Protein AF-A0A438GUT2-F1 (afdb_monomer_lite)

Radius of gyration: 34.48 Å; chains: 1; bounding box: 89×56×105 Å

Organism: Vitis vinifera (NCBI:txid29760)

InterPro domains:
  IPR001041 2Fe-2S ferredoxin-type iron-sulfur binding domain [PF00111] (550-622)
  IPR001041 2Fe-2S ferredoxin-type iron-sulfur binding domain [PS51085] (543-633)
  IPR001041 2Fe-2S ferredoxin-type iron-sulfur binding domain [cd00207] (545-628)
  IPR004240 Nonaspanin (TM9SF) [PF02990] (21-460)
  IPR004240 Nonaspanin (TM9SF) [PTHR10766] (224-502)
  IPR006058 2Fe-2S ferredoxin, iron-sulphur binding site [PS00197] (579-587)
  IPR010241 Ferredoxin [2Fe-2S], plant and bacteria [TIGR02008] (542-636)
  IPR012675 Beta-grasp domain superfamily [G3DSA:3.10.20.30] (541-637)
  IPR036010 2Fe-2S ferredoxin-like superfamily [SSF54292] (538-635)

Secondary structure (DSSP, 8-state):
--------TT-------EEE-TTS-EEEEEEEEEEEEEETTTTEEEEEEEEEEEEEE--TT-----EEEEEEEEE---GGGTTGGG--TTTS-HHHHHHHHHHHHHHHHHHHHHHHHHHHHHHHHHHHHHTTTTS-HHHHHHHHHHHHHHHHHHHHHTSPPTTHHHHHHHHHHHHHHHHHHHHHHHHHHHHHHHHHHHHHHHHTT---SS-----TTHHHHHHHHHHHHHHH--TT-HHHHHHHHHHHHHHHHHHHHHHHHHHTT-S-HHHHHHHHHHHHHHHHHHHHHHHHHHHHHTT-TTSPPHHHHHHHHHHIIIIIHHHHHHHHHHHHHHS-S---SSPPPSSPPPPPP--GGGSHHHHHHHTTHHHHHHHHHHHHHHHHHHHS---SSHHHHHHHHHHHHHHHHHHHHHHHHHHHHHTT--THHHHHHHHHHHHHHHHHHHHHHHHHHH----SHHHHHHHHHHHHHHHHHHHHHHHHHHHHHHHHHHHHHHHHHHHHHHHHH-GGGGS----PPS---S-----------S----EEEEEEEETTEEEEEEEETTS-HHHHHHHTT-----SSSSS-SGGGEEEEEES-EE-TT--SS-HHHHHTTEEEGGGPEESS-EEEE---HHHHH-

Foldseek 3Di:
DPPPPDPDPDDDDDDWDFDQDPVRFTWTFQEKEWEWEAEPVDRDTLDIDIDTDDTDTDDPPDDGHRYYHYHYHYDPDDNLCSCVVLVPVVVPDVVLLVVLLVLLVVLLVVLVVVLVCVVVVLVVVVVVVVVPVPDDPPVVVVCCVVVVVVLLLQQALLAQAVPLLQLLLLLLLLQLLLVLLVVLLVVVVVVVVVSVVVVVVVVVPPPDDDDPDDDPVVVVVVVVCVVVCVQVPPVPDPVSVSLVSSLLSLLSSLQSSLLSCLLNPHDPLVSSLVCNLCVLVVVLVVLVVVLLVLCVVVVHPPRDDPVVVVVSVCSSVPRNSVSSVNSNVNNNVPNDYNDALHHHDPDDDDQDDDDPCLDLVNLLQVLLPSLLVSCVSVLVVVCCCVQVVSDDPVSVVVSSNSVSSLSSLQSSLLVSLVSNVVSSHSNSLVSQLSSQLSNLVVSLVVLVVCCVPPDPDDDDSRVSVSSSVSVSVSVSRSSNSSSSSNVSNVVVSRVSSNVVSVSVVCVLDVPPPPDDDDDDDDDDDDPPPPDPPPPDDDPQDFAWEWEQEPVGIDIDTDTQPDFQQVVCVVVPNDAFDDPLQLQALRWKKFWPDADWDQVRHDHDDPVVVVVGIDRRSRIGGPHHTYIYTPCSVVVVD

pLDDT: mean 73.38, std 21.1, range [20.75, 97.19]

Structure (mmCIF, N/CA/C/O backbone):
data_AF-A0A438GUT2-F1
#
_entry.id   AF-A0A438GUT2-F1
#
loop_
_atom_site.group_PDB
_atom_site.id
_atom_site.type_symbol
_atom_site.label_atom_id
_atom_site.label_alt_id
_atom_site.label_comp_id
_atom_site.label_asym_id
_atom_site.label_entity_id
_atom_site.label_seq_id
_atom_site.pdbx_PDB_ins_code
_atom_site.Cartn_x
_atom_site.Cartn_y
_atom_site.Cartn_z
_atom_site.occupancy
_atom_site.B_iso_or_equiv
_atom_site.auth_seq_id
_atom_site.auth_comp_id
_atom_site.auth_asym_id
_atom_site.auth_atom_id
_atom_site.pdbx_PDB_model_num
ATOM 1 N N . MET A 1 1 ? -12.653 -1.107 24.903 1.00 23.50 1 MET A N 1
ATOM 2 C CA . MET A 1 1 ? -13.653 -1.266 25.978 1.00 23.50 1 MET A CA 1
ATOM 3 C C . MET A 1 1 ? -14.875 -0.438 25.588 1.00 23.50 1 MET A C 1
ATOM 5 O O . MET A 1 1 ? -15.000 0.701 26.002 1.00 23.50 1 MET A O 1
ATOM 9 N N . GLN A 1 2 ? -15.724 -0.972 24.703 1.00 20.75 2 GLN A N 1
ATOM 10 C CA . GLN A 1 2 ? -17.052 -0.407 24.466 1.00 20.75 2 GLN A CA 1
ATOM 11 C C . GLN A 1 2 ? -17.904 -0.763 25.684 1.00 20.75 2 GLN A C 1
ATOM 13 O O . GLN A 1 2 ? -18.276 -1.919 25.856 1.00 20.75 2 GLN A O 1
ATOM 18 N N . VAL A 1 3 ? -18.213 0.209 26.538 1.00 22.12 3 VAL A N 1
ATOM 19 C CA . VAL A 1 3 ? -19.391 0.091 27.403 1.00 22.12 3 VAL A CA 1
ATOM 20 C C . VAL A 1 3 ? -20.565 0.505 26.529 1.00 22.12 3 VAL A C 1
ATOM 22 O O . VAL A 1 3 ? -20.992 1.655 26.503 1.00 22.12 3 VAL A O 1
ATOM 25 N N . GLN A 1 4 ? -21.004 -0.435 25.697 1.00 25.55 4 GLN A N 1
ATOM 26 C CA . GLN A 1 4 ? -22.205 -0.292 24.898 1.00 25.55 4 GLN A CA 1
ATOM 27 C C . GLN A 1 4 ? -23.372 -0.340 25.887 1.00 25.55 4 GLN A C 1
ATOM 29 O O . GLN A 1 4 ? -23.703 -1.393 26.429 1.00 25.55 4 GLN A O 1
ATOM 34 N N . MET A 1 5 ? -23.953 0.824 26.182 1.00 26.56 5 MET A N 1
ATOM 35 C CA . MET A 1 5 ? -25.145 0.942 27.017 1.00 26.56 5 MET A CA 1
ATOM 36 C C . MET A 1 5 ? -26.346 0.467 26.193 1.00 26.56 5 MET A C 1
ATOM 38 O O . MET A 1 5 ? -27.113 1.236 25.620 1.00 26.56 5 MET A O 1
ATOM 42 N N . ILE A 1 6 ? -26.432 -0.851 26.043 1.00 24.75 6 ILE A N 1
ATOM 43 C CA . ILE A 1 6 ? -27.547 -1.541 25.426 1.00 24.75 6 ILE A CA 1
ATOM 44 C C . ILE A 1 6 ? -28.656 -1.565 26.475 1.00 24.75 6 ILE A C 1
ATOM 46 O O . ILE A 1 6 ? -28.623 -2.336 27.428 1.00 24.75 6 ILE A O 1
ATOM 50 N N . CYS A 1 7 ? -29.649 -0.700 26.285 1.00 23.77 7 CYS A N 1
ATOM 51 C CA . CYS A 1 7 ? -30.965 -0.869 26.881 1.00 23.77 7 CYS A CA 1
ATOM 52 C C . CYS A 1 7 ? -31.627 -2.081 26.193 1.00 23.77 7 CYS A C 1
ATOM 54 O O . CYS A 1 7 ? -32.369 -1.933 25.226 1.00 23.77 7 CYS A O 1
ATOM 56 N N . LEU A 1 8 ? -31.261 -3.294 26.610 1.00 22.64 8 LEU A N 1
ATOM 57 C CA . LEU A 1 8 ? -32.075 -4.493 26.433 1.00 22.64 8 LEU A CA 1
ATOM 58 C C . LEU A 1 8 ? -32.465 -4.953 27.834 1.00 22.64 8 LEU A C 1
ATOM 60 O O . LEU A 1 8 ? -31.612 -5.045 28.713 1.00 22.64 8 LEU A O 1
ATOM 64 N N . CYS A 1 9 ? -33.764 -5.181 28.015 1.00 25.00 9 CYS A N 1
ATOM 65 C CA . CYS A 1 9 ? -34.396 -5.899 29.119 1.00 25.00 9 CYS A CA 1
ATOM 66 C C . CYS A 1 9 ? -33.438 -6.471 30.185 1.00 25.00 9 CYS A C 1
ATOM 68 O O . CYS A 1 9 ? -32.854 -7.534 30.003 1.00 25.00 9 CYS A O 1
ATOM 70 N N . GLY A 1 10 ? -33.358 -5.799 31.337 1.00 27.25 10 GLY A N 1
ATOM 71 C CA . GLY A 1 10 ? -33.135 -6.479 32.617 1.00 27.25 10 GLY A CA 1
ATOM 72 C C . GLY A 1 10 ? -31.702 -6.752 33.080 1.00 27.25 10 GLY A C 1
ATOM 73 O O . GLY A 1 10 ? -31.559 -7.310 34.161 1.00 27.25 10 GLY A O 1
ATOM 74 N N . VAL A 1 11 ? -30.647 -6.342 32.365 1.00 28.20 11 VAL A N 1
ATOM 75 C CA . VAL A 1 11 ? -29.257 -6.508 32.854 1.00 28.20 11 VAL A CA 1
ATOM 76 C C . VAL A 1 11 ? -28.516 -5.171 32.855 1.00 28.20 11 VAL A C 1
ATOM 78 O O . VAL A 1 11 ? -27.637 -4.902 32.039 1.00 28.20 11 VAL A O 1
ATOM 81 N N . LEU A 1 12 ? -28.888 -4.299 33.794 1.00 32.56 12 LEU A N 1
ATOM 82 C CA . LEU A 1 12 ? -28.057 -3.158 34.166 1.00 32.56 12 LEU A CA 1
ATOM 83 C C . LEU A 1 12 ? -27.062 -3.607 35.250 1.00 32.56 12 LEU A C 1
ATOM 85 O O . LEU A 1 12 ? -27.474 -4.062 36.309 1.00 32.56 12 LEU A O 1
ATOM 89 N N . LEU A 1 13 ? -25.774 -3.339 35.001 1.00 38.28 13 LEU A N 1
ATOM 90 C CA . LEU A 1 13 ? -24.731 -3.041 36.000 1.00 38.28 13 LEU A CA 1
ATOM 91 C C . LEU A 1 13 ? -23.973 -4.203 36.670 1.00 38.28 13 LEU A C 1
ATOM 93 O O . LEU A 1 13 ? -24.247 -4.538 37.813 1.00 38.28 13 LEU A O 1
ATOM 97 N N . VAL A 1 14 ? -22.835 -4.603 36.085 1.00 33.00 14 VAL A N 1
ATOM 98 C CA . VAL A 1 14 ? -21.640 -4.989 36.874 1.00 33.00 14 VAL A CA 1
ATOM 99 C C . VAL A 1 14 ? -20.363 -4.480 36.192 1.00 33.00 14 VAL A C 1
ATOM 101 O O . VAL A 1 14 ? -19.521 -5.226 35.709 1.00 33.00 14 VAL A O 1
ATOM 104 N N . SER A 1 15 ? -20.204 -3.162 36.111 1.00 38.22 15 SER A N 1
ATOM 105 C CA . SER A 1 15 ? -18.877 -2.566 35.913 1.00 38.22 15 SER A CA 1
ATOM 106 C C . SER A 1 15 ? -18.588 -1.702 37.128 1.00 38.22 15 SER A C 1
ATOM 108 O O . SER A 1 15 ? -19.113 -0.591 37.257 1.00 38.22 15 SER A O 1
ATOM 110 N N . CYS A 1 16 ? -17.840 -2.275 38.065 1.00 43.72 16 CYS A N 1
ATOM 111 C CA . CYS A 1 16 ? -17.273 -1.587 39.213 1.00 43.72 16 CYS A CA 1
ATOM 112 C C . CYS A 1 16 ? -15.929 -0.989 38.792 1.00 43.72 16 CYS A C 1
ATOM 114 O O . CYS A 1 16 ? -15.044 -1.719 38.352 1.00 43.72 16 CYS A O 1
ATOM 116 N N . ILE A 1 17 ? -15.784 0.333 38.888 1.00 47.03 17 ILE A N 1
ATOM 117 C CA . ILE A 1 17 ? -14.509 0.996 38.606 1.00 47.03 17 ILE A CA 1
ATOM 118 C C . ILE A 1 17 ? -13.702 0.985 39.902 1.00 47.03 17 ILE A C 1
ATOM 120 O O . ILE A 1 17 ? -14.052 1.647 40.875 1.00 47.03 17 ILE A O 1
ATOM 124 N N . LEU A 1 18 ? -12.641 0.186 39.905 1.00 46.72 18 LEU A N 1
ATOM 125 C CA . LEU A 1 18 ? -11.643 0.130 40.964 1.00 46.72 18 LEU A CA 1
ATOM 126 C C . LEU A 1 18 ? -10.710 1.330 40.786 1.00 46.72 18 LEU A C 1
ATOM 128 O O . LEU A 1 18 ? -9.974 1.395 39.802 1.00 46.72 18 LEU A O 1
ATOM 132 N N . ILE A 1 19 ? -10.753 2.290 41.710 1.00 52.38 19 ILE A N 1
ATOM 133 C CA . ILE A 1 19 ? -9.861 3.456 41.681 1.00 52.38 19 ILE A CA 1
ATOM 134 C C . ILE A 1 19 ? -8.916 3.378 42.875 1.00 52.38 19 ILE A C 1
ATOM 136 O O . ILE A 1 19 ? -9.307 3.050 43.997 1.00 52.38 19 ILE A O 1
ATOM 140 N N . LYS A 1 20 ? -7.639 3.642 42.607 1.00 45.62 20 LYS A N 1
ATOM 141 C CA . LYS A 1 20 ? -6.591 3.736 43.615 1.00 45.62 20 LYS A CA 1
ATOM 142 C C . LYS A 1 20 ? -6.605 5.156 44.178 1.00 45.62 20 LYS A C 1
ATOM 144 O O . LYS A 1 20 ? -6.412 6.104 43.422 1.00 45.62 20 LYS A O 1
ATOM 149 N N . ASN A 1 21 ? -6.886 5.303 45.470 1.00 51.22 21 ASN A N 1
ATOM 150 C CA . ASN A 1 21 ? -6.826 6.609 46.126 1.00 51.22 21 ASN A CA 1
ATOM 151 C C . ASN A 1 21 ? -5.358 7.047 46.328 1.00 51.22 21 ASN A C 1
ATOM 153 O O . ASN A 1 21 ? -4.451 6.213 46.252 1.00 51.22 21 ASN A O 1
ATOM 157 N N . SER A 1 22 ? -5.137 8.328 46.633 1.00 52.81 22 SER A N 1
ATOM 158 C CA . SER A 1 22 ? -3.833 8.946 46.935 1.00 52.81 22 SER A CA 1
ATOM 159 C C . SER A 1 22 ? -3.017 8.167 47.982 1.00 52.81 22 SER A C 1
ATOM 161 O O . SER A 1 22 ? -1.793 8.157 47.925 1.00 52.81 22 SER A O 1
ATOM 163 N N . ASP A 1 23 ? -3.700 7.429 48.862 1.00 57.09 23 ASP A N 1
ATOM 164 C CA . ASP A 1 23 ? -3.118 6.630 49.949 1.00 57.09 23 ASP A CA 1
ATOM 165 C C . ASP A 1 23 ? -2.910 5.139 49.601 1.00 57.09 23 ASP A C 1
ATOM 167 O O . ASP A 1 23 ? -2.905 4.286 50.487 1.00 57.09 23 ASP A O 1
ATOM 171 N N . ASN A 1 24 ? -2.807 4.768 48.317 1.00 55.47 24 ASN A N 1
ATOM 172 C CA . ASN A 1 24 ? -2.667 3.375 47.846 1.00 55.47 24 ASN A CA 1
ATOM 173 C C . ASN A 1 24 ? -3.835 2.417 48.193 1.00 55.47 24 ASN A C 1
ATOM 175 O O . ASN A 1 24 ? -3.765 1.238 47.844 1.00 55.47 24 ASN A O 1
ATOM 179 N N . LYS A 1 25 ? -4.918 2.876 48.832 1.00 59.56 25 LYS A N 1
ATOM 180 C CA . LYS A 1 25 ? -6.082 2.039 49.172 1.00 59.56 25 LYS A CA 1
ATOM 181 C C . LYS A 1 25 ? -7.049 1.916 47.990 1.00 59.56 25 LYS A C 1
ATOM 183 O O . LYS A 1 25 ? -7.401 2.910 47.353 1.00 59.56 25 LYS A O 1
ATOM 188 N N . HIS A 1 26 ? -7.489 0.689 47.717 1.00 64.19 26 HIS A N 1
ATOM 189 C CA . HIS A 1 26 ? -8.501 0.387 46.706 1.00 64.19 26 HIS A CA 1
ATOM 190 C C . HIS A 1 26 ? -9.901 0.732 47.231 1.00 64.19 26 HIS A C 1
ATOM 192 O O . HIS A 1 26 ? -10.335 0.181 48.246 1.00 64.19 26 HIS A O 1
ATOM 198 N N . VAL A 1 27 ? -10.602 1.634 46.540 1.00 71.19 27 VAL A N 1
ATOM 199 C CA . VAL A 1 27 ? -11.980 2.028 46.870 1.00 71.19 27 VAL A CA 1
ATOM 200 C C . VAL A 1 27 ? -12.959 1.577 45.787 1.00 71.19 27 VAL A C 1
ATOM 202 O O . VAL A 1 27 ? -12.641 1.580 44.596 1.00 71.19 27 VAL A O 1
ATOM 205 N N . LEU A 1 28 ? -14.157 1.191 46.221 1.00 69.88 28 LEU A N 1
ATOM 206 C CA . LEU A 1 28 ? -15.281 0.769 45.397 1.00 69.88 28 LEU A CA 1
ATOM 207 C C . LEU A 1 28 ? -16.431 1.767 45.555 1.00 69.88 28 LEU A C 1
ATOM 209 O O . LEU A 1 28 ? -16.901 2.003 46.667 1.00 69.88 28 LEU A O 1
ATOM 213 N N . PHE A 1 29 ? -16.913 2.339 44.455 1.00 72.69 29 PHE A N 1
ATOM 214 C CA . PHE A 1 29 ? -18.108 3.184 44.483 1.00 72.69 29 PHE A CA 1
ATOM 215 C C . PHE A 1 29 ? -19.362 2.318 44.595 1.00 72.69 29 PHE A C 1
ATOM 217 O O . PHE A 1 29 ? -19.625 1.483 43.728 1.00 72.69 29 PHE A O 1
ATOM 224 N N . THR A 1 30 ? -20.124 2.518 45.671 1.00 74.81 30 THR A N 1
ATOM 225 C CA . THR A 1 30 ? -21.294 1.684 46.001 1.00 74.81 30 THR A CA 1
ATOM 226 C C . THR A 1 30 ? -22.625 2.268 45.547 1.00 74.81 30 THR A C 1
ATOM 228 O O . THR A 1 30 ? -23.617 1.543 45.515 1.00 74.81 30 THR A O 1
ATOM 231 N N . HIS A 1 31 ? -22.657 3.543 45.151 1.00 74.25 31 HIS A N 1
ATOM 232 C CA . HIS A 1 31 ? -23.864 4.200 44.661 1.00 74.25 31 HIS A CA 1
ATOM 233 C C . HIS A 1 31 ? -23.674 4.735 43.235 1.00 74.25 31 HIS A C 1
ATOM 235 O O . HIS A 1 31 ? -22.665 5.378 42.929 1.00 74.25 31 HIS A O 1
ATOM 241 N N . LYS A 1 32 ? -24.645 4.482 42.349 1.00 73.94 32 LYS A N 1
ATOM 242 C CA . LYS A 1 32 ? -24.667 5.010 40.974 1.00 73.94 32 LYS A CA 1
ATOM 243 C C . LYS A 1 32 ? -25.838 5.958 40.766 1.00 73.94 32 LYS A C 1
ATOM 245 O O . LYS A 1 32 ? -26.986 5.571 40.938 1.00 73.94 32 LYS A O 1
ATOM 250 N N . ASN A 1 33 ? -25.547 7.172 40.328 1.00 73.12 33 ASN A N 1
ATOM 251 C CA . ASN A 1 33 ? -26.539 8.194 40.038 1.00 73.12 33 ASN A CA 1
ATOM 252 C C . ASN A 1 33 ? -26.750 8.286 38.519 1.00 73.12 33 ASN A C 1
ATOM 254 O O . ASN A 1 33 ? -25.808 8.555 37.771 1.00 73.12 33 ASN A O 1
ATOM 258 N N . ILE A 1 34 ? -27.969 8.003 38.062 1.00 77.50 34 ILE A N 1
ATOM 259 C CA . ILE A 1 34 ? -28.364 7.987 36.652 1.00 77.50 34 ILE A CA 1
ATOM 260 C C . ILE A 1 34 ? -29.269 9.191 36.390 1.00 77.50 34 ILE A C 1
ATOM 262 O O . ILE A 1 34 ? -30.453 9.183 36.721 1.00 77.50 34 ILE A O 1
ATOM 266 N N . ASN A 1 35 ? -28.732 10.230 35.758 1.00 74.38 35 ASN A N 1
ATOM 267 C CA . ASN A 1 35 ? -29.511 11.403 35.373 1.00 74.38 35 ASN A CA 1
ATOM 268 C C . ASN A 1 35 ? -30.007 11.236 33.936 1.00 74.38 35 ASN A C 1
ATOM 270 O O . ASN A 1 35 ? -29.216 11.321 32.997 1.00 74.38 35 ASN A O 1
ATOM 274 N N . ILE A 1 36 ? -31.310 11.015 33.765 1.00 74.88 36 ILE A N 1
ATOM 275 C CA . ILE A 1 36 ? -31.960 10.857 32.464 1.00 74.88 36 ILE A CA 1
ATOM 276 C C . ILE A 1 36 ? -32.641 12.169 32.089 1.00 74.88 36 ILE A C 1
ATOM 278 O O . ILE A 1 36 ? -33.576 12.620 32.751 1.00 74.88 36 ILE A O 1
ATOM 282 N N . THR A 1 37 ? -32.186 12.775 30.998 1.00 73.75 37 THR A N 1
ATOM 283 C CA . THR A 1 37 ? -32.843 13.949 30.417 1.00 73.75 37 THR A CA 1
ATOM 284 C C . THR A 1 37 ? -33.844 13.519 29.349 1.00 73.75 37 THR A C 1
ATOM 286 O O . THR A 1 37 ? -33.527 12.685 28.497 1.00 73.75 37 THR A O 1
ATOM 289 N N . TYR A 1 38 ? -35.058 14.067 29.391 1.00 75.62 38 TYR A N 1
ATOM 290 C CA . TYR A 1 38 ? -36.133 13.706 28.463 1.00 75.62 38 TYR A CA 1
ATOM 291 C C . TYR A 1 38 ? -36.851 14.939 27.909 1.00 75.62 38 TYR A C 1
ATOM 293 O O . TYR A 1 38 ? -36.997 15.953 28.596 1.00 75.62 38 TYR A O 1
ATOM 301 N N . ASN A 1 39 ? -37.313 14.847 26.659 1.00 76.62 39 ASN A N 1
ATOM 302 C CA . ASN A 1 39 ? -38.171 15.867 26.056 1.00 76.62 39 ASN A CA 1
ATOM 303 C C . ASN A 1 39 ? -39.647 15.547 26.336 1.00 76.62 39 ASN A C 1
ATOM 305 O O . ASN A 1 39 ? -40.068 14.399 26.217 1.00 76.62 39 ASN A O 1
ATOM 309 N N . LYS A 1 40 ? -40.444 16.556 26.702 1.00 64.56 40 LYS A N 1
ATOM 310 C CA . LYS A 1 40 ? -41.877 16.391 27.002 1.00 64.56 40 LYS A CA 1
ATOM 311 C C . LYS A 1 40 ? -42.763 16.252 25.753 1.00 64.56 40 LYS A C 1
ATOM 313 O O . LYS A 1 40 ? -43.871 15.749 25.872 1.00 64.56 40 LYS A O 1
ATOM 318 N N . ILE A 1 41 ? -42.300 16.691 24.577 1.00 59.47 41 ILE A N 1
ATOM 319 C CA . ILE A 1 41 ? -43.103 16.729 23.335 1.00 59.47 41 ILE A CA 1
ATOM 320 C C . ILE A 1 41 ? -43.130 15.358 22.634 1.00 59.47 41 ILE A C 1
ATOM 322 O O . ILE A 1 41 ? -44.132 14.964 22.047 1.00 59.47 41 ILE A O 1
ATOM 326 N N . ARG A 1 42 ? -42.035 14.601 22.725 1.00 55.00 42 ARG A N 1
ATOM 327 C CA . ARG A 1 42 ? -41.947 13.173 22.390 1.00 55.00 42 ARG A CA 1
ATOM 328 C C . ARG A 1 42 ? -41.141 12.561 23.523 1.00 55.00 42 ARG A C 1
ATOM 330 O O . ARG A 1 42 ? -40.007 13.000 23.688 1.00 55.00 42 ARG A O 1
ATOM 337 N N . PHE A 1 43 ? -41.697 11.626 24.300 1.00 51.72 43 PHE A N 1
ATOM 338 C CA . PHE A 1 43 ? -40.999 10.931 25.395 1.00 51.72 43 PHE A CA 1
ATOM 339 C C . PHE A 1 43 ? -39.754 10.201 24.865 1.00 51.72 43 PHE A C 1
ATOM 341 O O . PHE A 1 43 ? -39.773 9.006 24.589 1.00 51.72 43 PHE A O 1
ATOM 348 N N . VAL A 1 44 ? -38.672 10.946 24.666 1.00 55.91 44 VAL A N 1
ATOM 349 C CA . VAL A 1 44 ? -37.431 10.483 24.063 1.00 55.91 44 VAL A CA 1
ATOM 350 C C . VAL A 1 44 ? -36.307 10.863 25.005 1.00 55.91 44 VAL A C 1
ATOM 352 O O . VAL A 1 44 ? -36.174 12.021 25.411 1.00 55.91 44 VAL A O 1
ATOM 355 N N . ILE A 1 45 ? -35.527 9.853 25.375 1.00 57.88 45 ILE A N 1
ATOM 356 C CA . ILE A 1 45 ? -34.343 9.998 26.213 1.00 57.88 45 ILE A CA 1
ATOM 357 C C . ILE A 1 45 ? -33.271 10.693 25.373 1.00 57.88 45 ILE A C 1
ATOM 359 O O . ILE A 1 45 ? -32.878 10.189 24.323 1.00 57.88 45 ILE A O 1
ATOM 363 N N . ILE A 1 46 ? -32.829 11.867 25.819 1.00 60.00 46 ILE A N 1
ATOM 364 C CA . ILE A 1 46 ? -31.878 12.709 25.080 1.00 60.00 46 ILE A CA 1
ATOM 365 C C . ILE A 1 46 ? -30.452 12.422 25.521 1.00 60.00 46 ILE A C 1
ATOM 367 O O . ILE A 1 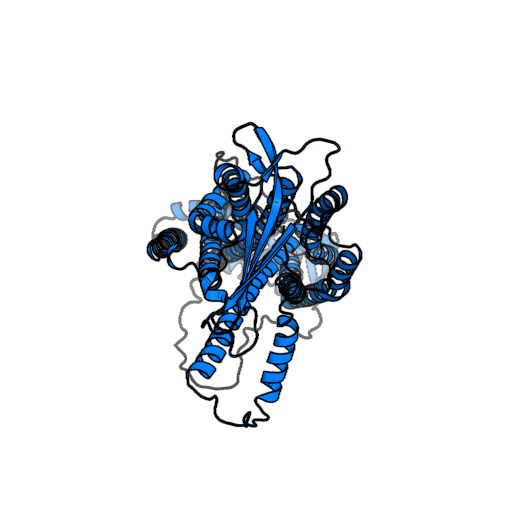46 ? -29.568 12.258 24.687 1.00 60.00 46 ILE A O 1
ATOM 371 N N . HIS A 1 47 ? -30.232 12.347 26.829 1.00 59.38 47 HIS A N 1
ATOM 372 C CA . HIS A 1 47 ? -28.909 12.160 27.404 1.00 59.38 47 HIS A CA 1
ATOM 373 C C . HIS A 1 47 ? -29.018 11.469 28.762 1.00 59.38 47 HIS A C 1
ATOM 375 O O . HIS A 1 47 ? -29.878 11.827 29.575 1.00 59.38 47 HIS A O 1
ATOM 381 N N . VAL A 1 48 ? -28.125 10.510 29.014 1.00 60.41 48 VAL A N 1
ATOM 382 C CA . VAL A 1 48 ? -27.989 9.819 30.299 1.00 60.41 48 VAL A CA 1
ATOM 383 C C . VAL A 1 48 ? -26.602 10.112 30.856 1.00 60.41 48 VAL A C 1
ATOM 385 O O . VAL A 1 48 ? -25.605 9.696 30.275 1.00 60.41 48 VAL A O 1
ATOM 388 N N . ASN A 1 49 ? -26.535 10.831 31.976 1.00 58.69 49 ASN A N 1
ATOM 389 C CA . ASN A 1 49 ? -25.284 11.037 32.702 1.00 58.69 49 ASN A CA 1
ATOM 390 C C . ASN A 1 49 ? -25.187 10.016 33.840 1.00 58.69 49 ASN A C 1
ATOM 392 O O . ASN A 1 49 ? -26.133 9.878 34.617 1.00 58.69 49 ASN A O 1
ATOM 396 N N . LEU A 1 50 ? -24.056 9.316 33.932 1.00 61.03 50 LEU A N 1
ATOM 397 C CA . LEU A 1 50 ? -23.783 8.341 34.980 1.00 61.03 50 LEU A CA 1
ATOM 398 C C . LEU A 1 50 ? -22.706 8.899 35.912 1.00 61.03 50 LEU A C 1
ATOM 400 O O . LEU A 1 50 ? -21.551 9.048 35.518 1.00 61.03 50 LEU A O 1
ATOM 404 N N . SER A 1 51 ? -23.069 9.191 37.154 1.00 60.00 51 SER A N 1
ATOM 405 C CA . SER A 1 51 ? -22.135 9.641 38.190 1.00 60.00 51 SER A CA 1
ATOM 406 C C . SER A 1 51 ? -21.999 8.570 39.274 1.00 60.00 51 SER A C 1
ATOM 408 O O . SER A 1 51 ? -22.923 7.791 39.509 1.00 60.00 51 SER A O 1
ATOM 410 N N . GLN A 1 52 ? -20.826 8.475 39.899 1.00 72.00 52 GLN A N 1
ATOM 411 C CA . GLN A 1 52 ? -20.531 7.474 40.928 1.00 72.00 52 GLN A CA 1
ATOM 412 C C . GLN A 1 52 ? -20.285 8.169 42.264 1.00 72.00 52 GLN A C 1
ATOM 414 O O . GLN A 1 52 ? -19.545 9.146 42.330 1.00 72.00 52 GLN A O 1
ATOM 419 N N . GLU A 1 53 ? -20.906 7.656 43.321 1.00 68.12 53 GLU A N 1
ATOM 420 C CA . GLU A 1 53 ? -20.883 8.231 44.665 1.00 68.12 53 GLU A CA 1
ATOM 421 C C . GLU A 1 53 ? -20.613 7.134 45.710 1.00 68.12 53 GLU A C 1
ATOM 423 O O . GLU A 1 53 ? -20.666 5.934 45.421 1.00 68.12 53 GLU A O 1
ATOM 428 N N . ASN A 1 54 ? -20.309 7.547 46.943 1.00 70.50 54 ASN A N 1
ATOM 429 C CA . ASN A 1 54 ? -20.035 6.667 48.084 1.00 70.50 54 ASN A CA 1
ATOM 430 C C . ASN A 1 54 ? -18.877 5.674 47.854 1.00 70.50 54 ASN A C 1
ATOM 432 O O . ASN A 1 54 ? -19.110 4.457 47.788 1.00 70.50 54 ASN A O 1
ATOM 436 N N . PRO A 1 55 ? -17.627 6.171 47.749 1.00 75.25 55 PRO A N 1
ATOM 437 C CA . PRO A 1 55 ? -16.447 5.317 47.741 1.00 75.25 55 PRO A CA 1
ATOM 438 C C . PRO A 1 55 ? -16.307 4.612 49.096 1.00 75.25 55 PRO A C 1
ATOM 440 O O . PRO A 1 55 ? -16.197 5.258 50.137 1.00 75.25 55 PRO A O 1
ATOM 443 N N . LYS A 1 56 ? -16.297 3.279 49.090 1.00 74.44 56 LYS A N 1
ATOM 444 C CA . LYS A 1 56 ? -16.041 2.445 50.270 1.00 74.44 56 LYS A CA 1
ATOM 445 C C . LYS A 1 56 ? -14.738 1.658 50.083 1.00 74.44 56 LYS A C 1
ATOM 447 O O . LYS A 1 56 ? -14.498 1.157 48.986 1.00 74.44 56 LYS A O 1
ATOM 452 N N . PRO A 1 57 ? -13.876 1.550 51.107 1.00 73.31 57 PRO A N 1
ATOM 453 C CA . PRO A 1 57 ? -12.652 0.754 51.021 1.00 73.31 57 PRO A CA 1
ATOM 454 C C . PRO A 1 57 ? -12.978 -0.740 50.887 1.00 73.31 57 PRO A C 1
ATOM 456 O O . PRO A 1 57 ? -13.959 -1.216 51.460 1.00 73.31 57 PRO A O 1
ATOM 459 N N . MET A 1 58 ? -12.164 -1.475 50.125 1.00 66.00 58 MET A N 1
ATOM 460 C CA . MET A 1 58 ? -12.333 -2.924 49.982 1.00 66.00 58 MET A CA 1
ATOM 461 C C . MET A 1 58 ? -11.713 -3.679 51.164 1.00 66.00 58 MET A C 1
ATOM 463 O O . MET A 1 58 ? -10.515 -3.568 51.414 1.00 66.00 58 MET A O 1
ATOM 467 N N . GLU A 1 59 ? -12.525 -4.488 51.845 1.00 72.81 59 GLU A N 1
ATOM 468 C CA . GLU A 1 59 ? -12.124 -5.406 52.918 1.00 72.81 59 GLU A CA 1
ATOM 469 C C . GLU A 1 59 ? -12.633 -6.814 52.569 1.00 72.81 59 GLU A C 1
ATOM 471 O O . GLU A 1 59 ? -13.786 -6.981 52.161 1.00 72.81 59 GLU A O 1
ATOM 476 N N . ALA A 1 60 ? -11.776 -7.833 52.684 1.00 67.44 60 ALA A N 1
ATOM 477 C CA . ALA A 1 60 ? -12.130 -9.205 52.325 1.00 67.44 60 ALA A CA 1
ATOM 478 C C . ALA A 1 60 ? -13.244 -9.747 53.243 1.00 67.44 60 ALA A C 1
ATOM 480 O O . ALA A 1 60 ? -13.131 -9.678 54.463 1.00 67.44 60 ALA A O 1
ATOM 481 N N . GLY A 1 61 ? -14.317 -10.287 52.652 1.00 73.50 61 GLY A N 1
ATOM 482 C CA . GLY A 1 61 ? -15.452 -10.875 53.380 1.00 73.50 61 GLY A CA 1
ATOM 483 C C . GLY A 1 61 ? -16.594 -9.910 53.731 1.00 73.50 61 GLY A C 1
ATOM 484 O O . GLY A 1 61 ? -17.591 -10.343 54.301 1.00 73.50 61 GLY A O 1
ATOM 485 N N . ARG A 1 62 ? -16.494 -8.621 53.374 1.00 76.00 62 ARG A N 1
ATOM 486 C CA . ARG A 1 62 ? -17.545 -7.627 53.636 1.00 76.00 62 ARG A CA 1
ATOM 487 C C . ARG A 1 62 ? -18.576 -7.585 52.505 1.00 76.00 62 ARG A C 1
ATOM 489 O O . ARG A 1 62 ? -18.228 -7.353 51.349 1.00 76.00 62 ARG A O 1
ATOM 496 N N . THR A 1 63 ? -19.855 -7.749 52.835 1.00 70.12 63 THR A N 1
ATOM 497 C CA . THR A 1 63 ? -20.964 -7.519 51.899 1.00 70.12 63 THR A CA 1
ATOM 498 C C . THR A 1 63 ? -21.179 -6.017 51.710 1.00 70.12 63 THR A C 1
ATOM 500 O O . THR A 1 63 ? -21.281 -5.267 52.683 1.00 70.12 63 THR A O 1
ATOM 503 N N . LEU A 1 64 ? -21.215 -5.558 50.458 1.00 74.25 64 LEU A N 1
ATOM 504 C CA . LEU A 1 64 ? -21.450 -4.157 50.108 1.00 74.25 64 LEU A CA 1
ATOM 505 C C . LEU A 1 64 ? -22.757 -4.042 49.325 1.00 74.25 64 LEU A C 1
ATOM 507 O O . LEU A 1 64 ? -22.880 -4.618 48.246 1.00 74.25 64 LEU A O 1
ATOM 511 N N . ASP A 1 65 ? -23.702 -3.261 49.848 1.00 75.31 65 ASP A N 1
ATOM 512 C CA . ASP A 1 65 ? -24.957 -2.989 49.150 1.00 75.31 65 ASP A CA 1
ATOM 513 C C . ASP A 1 65 ? -24.720 -2.012 48.000 1.00 75.31 65 ASP A C 1
ATOM 515 O O . ASP A 1 65 ? -24.329 -0.855 48.202 1.00 75.31 65 ASP A O 1
ATOM 519 N N . MET A 1 66 ? -24.955 -2.497 46.784 1.00 75.62 66 MET A N 1
ATOM 520 C CA . MET A 1 66 ? -24.880 -1.700 45.568 1.00 75.62 66 MET A CA 1
ATOM 521 C C . MET A 1 66 ? -26.228 -1.025 45.345 1.00 75.62 66 MET A C 1
ATOM 523 O O . MET A 1 66 ? -27.255 -1.683 45.203 1.00 75.62 66 MET A O 1
ATOM 527 N N . THR A 1 67 ? -26.222 0.300 45.316 1.00 76.44 67 THR A N 1
ATOM 528 C CA . THR A 1 67 ? -27.433 1.118 45.215 1.00 76.44 67 THR A CA 1
ATOM 529 C C . THR A 1 67 ? -27.375 1.983 43.961 1.00 76.44 67 THR A C 1
ATOM 531 O O . THR A 1 67 ? -26.299 2.344 43.476 1.00 76.44 67 THR A O 1
ATOM 534 N N . TYR A 1 68 ? -28.533 2.299 43.388 1.00 79.56 68 TYR A N 1
ATOM 535 C CA . TYR A 1 68 ? -28.619 3.233 42.273 1.00 79.56 68 TYR A CA 1
ATOM 536 C C . TYR A 1 68 ? -29.791 4.189 42.466 1.00 79.56 68 TYR A C 1
ATOM 538 O O . TYR A 1 68 ? -30.836 3.808 42.991 1.00 79.56 68 TYR A O 1
ATOM 546 N N . SER A 1 69 ? -29.622 5.424 42.011 1.00 77.44 69 SER A N 1
ATOM 547 C CA . SER A 1 69 ? -30.677 6.426 41.943 1.00 77.44 69 SER A CA 1
ATOM 548 C C . SER A 1 69 ? -30.889 6.846 40.494 1.00 77.44 69 SER A C 1
ATOM 550 O O . SER A 1 69 ? -29.946 6.908 39.705 1.00 77.44 69 SER A O 1
ATOM 552 N N . VAL A 1 70 ? -32.141 7.113 40.124 1.00 81.31 70 VAL A N 1
ATOM 553 C CA . VAL A 1 70 ? -32.493 7.607 38.788 1.00 81.31 70 VAL A CA 1
ATOM 554 C C . VAL A 1 70 ? -33.214 8.935 38.937 1.00 81.31 70 VAL A C 1
ATOM 556 O O . VAL A 1 70 ? -34.249 9.007 39.599 1.00 81.31 70 VAL A O 1
ATOM 559 N N . LYS A 1 71 ? -32.688 9.989 38.312 1.00 79.81 71 LYS A N 1
ATOM 560 C CA . LYS A 1 71 ? -33.296 11.321 38.306 1.00 79.81 71 LYS A CA 1
ATOM 561 C C . LYS A 1 71 ? -33.733 11.685 36.895 1.00 79.81 71 LYS A C 1
ATOM 563 O O . LYS A 1 71 ? -32.924 11.698 35.971 1.00 79.81 71 LYS A O 1
ATOM 568 N N . TRP A 1 72 ? -35.008 12.020 36.743 1.00 79.69 72 TRP A N 1
ATOM 569 C CA . TRP A 1 72 ? -35.588 12.437 35.469 1.00 79.69 72 TRP A CA 1
ATOM 570 C C . TRP A 1 72 ? -35.616 13.964 35.380 1.00 79.69 72 TRP A C 1
ATOM 572 O O . TRP A 1 72 ? -36.202 14.626 36.235 1.00 79.69 72 TRP A O 1
ATOM 582 N N . ILE A 1 73 ? -34.986 14.529 34.349 1.00 81.19 73 ILE A N 1
ATOM 583 C CA . ILE A 1 73 ? -34.858 15.978 34.147 1.00 81.19 73 ILE A CA 1
ATOM 584 C C . ILE A 1 73 ? -35.484 16.349 32.799 1.00 81.19 73 ILE A C 1
ATOM 586 O O . ILE A 1 73 ? -35.112 15.805 31.761 1.00 81.19 73 ILE A O 1
ATOM 590 N N . ALA A 1 74 ? -36.439 17.277 32.796 1.00 79.31 74 ALA A N 1
ATOM 591 C CA . ALA A 1 74 ? -37.061 17.739 31.558 1.00 79.31 74 ALA A CA 1
ATOM 592 C C . ALA A 1 74 ? -36.130 18.698 30.796 1.00 79.31 74 ALA A C 1
ATOM 594 O O . ALA A 1 74 ? -35.544 19.592 31.401 1.00 79.31 74 ALA A O 1
ATOM 595 N N . THR A 1 75 ? -36.029 18.540 29.474 1.00 75.94 75 THR A N 1
ATOM 596 C CA . THR A 1 75 ? -35.243 19.421 28.594 1.00 75.94 75 THR A CA 1
ATOM 597 C C . THR A 1 75 ? -36.037 19.862 27.361 1.00 75.94 75 THR A C 1
ATOM 599 O O . THR A 1 75 ? -36.951 19.171 26.908 1.00 75.94 75 THR A O 1
ATOM 602 N N . THR A 1 76 ? -35.683 21.032 26.826 1.00 75.12 76 THR A N 1
ATOM 603 C CA . THR A 1 76 ? -36.262 21.636 25.614 1.00 75.12 76 THR A CA 1
ATOM 604 C C . THR A 1 76 ? -35.479 21.301 24.339 1.00 75.12 76 THR A C 1
ATOM 606 O O . THR A 1 76 ? -35.916 21.659 23.247 1.00 75.12 76 THR A O 1
ATOM 609 N N . VAL A 1 77 ? -34.346 20.593 24.441 1.00 66.75 77 VAL A N 1
ATOM 610 C CA . VAL A 1 77 ? -33.517 20.200 23.286 1.00 66.75 77 VAL A CA 1
ATOM 611 C C . VAL A 1 77 ? -34.281 19.222 22.389 1.00 66.75 77 VAL A C 1
ATOM 613 O O . VAL A 1 77 ? -34.877 18.257 22.868 1.00 66.75 77 VAL A O 1
ATOM 616 N N . THR A 1 78 ? -34.290 19.455 21.078 1.00 65.69 78 THR A N 1
ATOM 617 C CA . THR A 1 78 ? -34.969 18.584 20.106 1.00 65.69 78 THR A CA 1
ATOM 618 C C . THR A 1 78 ? -34.184 17.290 19.870 1.00 65.69 78 THR A C 1
ATOM 620 O O . THR A 1 78 ? -32.963 17.257 19.997 1.00 65.69 78 THR A O 1
ATOM 623 N N . PHE A 1 79 ? -34.869 16.209 19.474 1.00 61.69 79 PHE A N 1
ATOM 624 C CA . PHE A 1 79 ? -34.227 14.908 19.215 1.00 61.69 79 PHE A CA 1
ATOM 625 C C . PHE A 1 79 ? -33.085 14.979 18.187 1.00 61.69 79 PHE A C 1
ATOM 627 O O . PHE A 1 79 ? -32.106 14.242 18.308 1.00 61.69 79 PHE A O 1
ATOM 634 N N . ALA A 1 80 ? -33.192 15.878 17.204 1.00 56.78 80 ALA A N 1
ATOM 635 C CA . ALA A 1 80 ? -32.165 16.097 16.189 1.00 56.78 80 ALA A CA 1
ATOM 636 C C . ALA A 1 80 ? -30.858 16.665 16.776 1.00 56.78 80 ALA A C 1
ATOM 638 O O . ALA A 1 80 ? -29.782 16.266 16.352 1.00 56.78 80 ALA A O 1
ATOM 639 N N . ARG A 1 81 ? -30.947 17.529 17.798 1.00 59.38 81 ARG A N 1
ATOM 640 C CA . ARG A 1 81 ? -29.803 18.202 18.445 1.00 59.38 81 ARG A CA 1
ATOM 641 C C . ARG A 1 81 ? -29.246 17.462 19.664 1.00 59.38 81 ARG A C 1
ATOM 643 O O . ARG A 1 81 ? -28.425 17.994 20.403 1.00 59.38 81 ARG A O 1
ATOM 650 N N . ARG A 1 82 ? -29.675 16.218 19.911 1.00 60.66 82 ARG A N 1
ATOM 651 C CA . ARG A 1 82 ? -29.243 15.441 21.092 1.00 60.66 82 ARG A CA 1
ATOM 652 C C . ARG A 1 82 ? -27.734 15.190 21.142 1.00 60.66 82 ARG A C 1
ATOM 654 O O . ARG A 1 82 ? -27.181 15.022 22.222 1.00 60.66 82 ARG A O 1
ATOM 661 N N . PHE A 1 83 ? -27.086 15.147 19.979 1.00 60.31 83 PHE A N 1
ATOM 662 C CA . PHE A 1 83 ? -25.654 14.892 19.885 1.00 60.31 83 PHE A CA 1
ATOM 663 C C . PHE A 1 83 ? -24.802 16.144 20.107 1.00 60.31 83 PHE A C 1
ATOM 665 O O . PHE A 1 83 ? -23.619 15.989 20.387 1.00 60.31 83 PHE A O 1
ATOM 672 N N . ASP A 1 84 ? -25.393 17.345 20.090 1.00 61.62 84 ASP A N 1
ATOM 673 C CA . ASP A 1 84 ? -24.679 18.624 20.209 1.00 61.62 84 ASP A CA 1
ATOM 674 C C . ASP A 1 84 ? -23.891 18.747 21.523 1.00 61.62 84 ASP A C 1
ATOM 676 O O . ASP A 1 84 ? -22.833 19.360 21.555 1.00 61.62 84 ASP A O 1
ATOM 680 N N . VAL A 1 85 ? -24.342 18.095 22.601 1.00 57.06 85 VAL A N 1
ATOM 681 C CA . VAL A 1 85 ? -23.626 18.043 23.894 1.00 57.06 85 VAL A CA 1
ATOM 682 C C . VAL A 1 85 ? -22.291 17.291 23.801 1.00 57.06 85 VAL A C 1
ATOM 684 O O . VAL A 1 85 ? -21.381 17.549 24.583 1.00 57.06 85 VAL A O 1
ATOM 687 N N . TYR A 1 86 ? -22.157 16.371 22.844 1.00 53.53 86 TYR A N 1
ATOM 688 C CA . TYR A 1 86 ? -20.904 15.670 22.556 1.00 53.53 86 TYR A CA 1
ATOM 689 C C . TYR A 1 86 ? -20.056 16.406 21.501 1.00 53.53 86 TYR A C 1
ATOM 691 O O . TYR A 1 86 ? -18.886 16.066 21.314 1.00 53.53 86 TYR A O 1
ATOM 699 N N . LEU A 1 87 ? -20.624 17.428 20.845 1.00 55.00 87 LEU A N 1
ATOM 700 C CA . LEU A 1 87 ? -19.942 18.337 19.923 1.00 55.00 87 LEU A CA 1
ATOM 701 C C . LEU A 1 87 ? -19.277 19.459 20.730 1.00 55.00 87 LEU A C 1
ATOM 703 O O . LEU A 1 87 ? -19.768 20.581 20.809 1.00 55.00 87 LEU A O 1
ATOM 707 N N . ASP A 1 88 ? -18.159 19.147 21.376 1.00 53.41 88 ASP A N 1
ATOM 708 C CA . ASP A 1 88 ? -17.427 20.078 22.243 1.00 53.41 88 ASP A CA 1
ATOM 709 C C . ASP A 1 88 ? -16.640 21.117 21.403 1.00 53.41 88 ASP A C 1
ATOM 711 O O . ASP A 1 88 ? -15.412 21.078 21.316 1.00 53.41 88 ASP A O 1
ATOM 715 N N . TYR A 1 89 ? -17.359 22.032 20.733 1.00 54.41 89 TYR A N 1
ATOM 716 C CA . TYR A 1 89 ? -16.823 23.102 19.869 1.00 54.41 89 TYR A CA 1
ATOM 717 C C . TYR A 1 89 ? -15.667 23.924 20.483 1.00 54.41 89 TYR A C 1
ATOM 719 O O . TYR A 1 89 ? -14.737 24.241 19.744 1.00 54.41 89 TYR A O 1
ATOM 727 N N . PRO A 1 90 ? -15.654 24.264 21.791 1.00 53.75 90 PRO A N 1
ATOM 728 C CA . PRO A 1 90 ? -14.586 25.082 22.373 1.00 53.75 90 PRO A CA 1
ATOM 729 C C . PRO A 1 90 ? -13.252 24.344 22.542 1.00 53.75 90 PRO A C 1
ATOM 731 O O . PRO A 1 90 ? -12.213 24.986 22.640 1.00 53.75 90 PRO A O 1
ATOM 734 N N . PHE A 1 91 ? -13.262 23.006 22.609 1.00 51.44 91 PHE A N 1
ATOM 735 C CA . PHE A 1 91 ? -12.038 22.206 22.754 1.00 51.44 91 PHE A CA 1
ATOM 736 C C . PHE A 1 91 ? -11.234 22.143 21.448 1.00 51.44 91 PHE A C 1
ATOM 738 O O . PHE A 1 91 ? -10.013 21.999 21.471 1.00 51.44 91 PHE A O 1
ATOM 745 N N . PHE A 1 92 ? -11.919 22.266 20.312 1.00 52.84 92 PHE A N 1
ATOM 746 C CA . PHE A 1 92 ? -11.312 22.348 18.992 1.00 52.84 92 PHE A CA 1
ATOM 747 C C . PHE A 1 92 ? -11.203 23.820 18.590 1.00 52.84 92 PHE A C 1
ATOM 749 O O . PHE A 1 92 ? -11.953 24.306 17.746 1.00 52.84 92 PHE A O 1
ATOM 756 N N . GLU A 1 93 ? -10.285 24.558 19.218 1.00 52.84 93 GLU A N 1
ATOM 757 C CA . GLU A 1 93 ? -9.951 25.911 18.769 1.00 52.84 93 GLU A CA 1
ATOM 758 C C . GLU A 1 93 ? -9.645 25.882 17.262 1.00 52.84 93 GLU A C 1
ATOM 760 O O . GLU A 1 93 ? -8.708 25.210 16.822 1.00 52.84 93 GLU A O 1
ATOM 765 N N . HIS A 1 94 ? -10.416 26.628 16.458 1.00 56.62 94 HIS A N 1
ATOM 766 C CA . HIS A 1 94 ? -10.232 26.715 15.002 1.00 56.62 94 HIS A CA 1
ATOM 767 C C . HIS A 1 94 ? -8.772 26.995 14.598 1.00 56.62 94 HIS A C 1
ATOM 769 O O . HIS A 1 94 ? -8.330 26.546 13.543 1.00 56.62 94 HIS A O 1
ATOM 775 N N . GLN A 1 95 ? -8.010 27.679 15.453 1.00 57.19 95 GLN A N 1
ATOM 776 C CA . GLN A 1 95 ? -6.614 28.044 15.223 1.00 57.19 95 GLN A CA 1
ATOM 777 C C . GLN A 1 95 ? -5.678 26.829 15.083 1.00 57.19 95 GLN A C 1
ATOM 779 O O . GLN A 1 95 ? -4.787 26.844 14.235 1.00 57.19 95 GLN A O 1
ATOM 784 N N . ILE A 1 96 ? -5.888 25.753 15.853 1.00 63.78 96 ILE A N 1
ATOM 785 C CA . ILE A 1 96 ? -4.962 24.606 15.864 1.00 63.78 96 ILE A CA 1
ATOM 786 C C . ILE A 1 96 ? -5.122 23.758 14.589 1.00 63.78 96 ILE A C 1
ATOM 788 O O . ILE A 1 96 ? -4.129 23.286 14.032 1.00 63.78 96 ILE A O 1
ATOM 792 N N . HIS A 1 97 ? -6.348 23.624 14.065 1.00 65.62 97 HIS A N 1
ATOM 793 C CA . HIS A 1 97 ? -6.598 22.914 12.804 1.00 65.62 97 HIS A CA 1
ATOM 794 C C . HIS A 1 97 ? -6.013 23.655 11.596 1.00 65.62 97 HIS A C 1
ATOM 796 O O . HIS A 1 97 ? -5.352 23.036 10.765 1.00 65.62 97 HIS A O 1
ATOM 802 N N . TRP A 1 98 ? -6.195 24.978 11.511 1.00 72.56 98 TRP A N 1
ATOM 803 C CA . TRP A 1 98 ? -5.605 25.779 10.432 1.00 72.56 98 TRP A CA 1
ATOM 804 C C . TRP A 1 98 ? -4.074 25.772 10.474 1.00 72.56 98 TRP A C 1
ATOM 806 O O . TRP A 1 98 ? -3.439 25.657 9.426 1.00 72.56 98 TRP A O 1
ATOM 816 N N . PHE A 1 99 ? -3.479 25.809 11.671 1.00 73.25 99 PHE A N 1
ATOM 817 C CA . PHE A 1 99 ? -2.034 25.661 11.844 1.00 73.25 99 PHE A CA 1
ATOM 818 C C . PHE A 1 99 ? -1.527 24.306 11.328 1.00 73.25 99 PHE A C 1
ATOM 820 O O . PHE A 1 99 ? -0.529 24.246 10.608 1.00 73.25 99 PHE A O 1
ATOM 827 N N . SER A 1 100 ? -2.245 23.222 11.635 1.00 70.50 100 SER A N 1
ATOM 828 C CA . SER A 1 100 ? -1.900 21.877 11.167 1.00 70.50 100 SER A CA 1
ATOM 829 C C . SER A 1 100 ? -2.006 21.726 9.645 1.00 70.50 100 SER A C 1
ATOM 831 O O . SER A 1 100 ? -1.090 21.207 8.999 1.00 70.50 100 SER A O 1
ATOM 833 N N . ILE A 1 101 ? -3.080 22.257 9.050 1.00 74.25 101 ILE A N 1
ATOM 834 C CA . ILE A 1 101 ? -3.291 22.242 7.597 1.00 74.25 101 ILE A CA 1
ATOM 835 C C . ILE A 1 101 ? -2.186 23.033 6.890 1.00 74.25 101 ILE A C 1
ATOM 837 O O . ILE A 1 101 ? -1.615 22.549 5.914 1.00 74.25 101 ILE A O 1
ATOM 841 N N . PHE A 1 102 ? -1.839 24.221 7.396 1.00 80.56 102 PHE A N 1
ATOM 842 C CA . PHE A 1 102 ? -0.784 25.049 6.814 1.00 80.56 102 PHE A CA 1
ATOM 843 C C . PHE A 1 102 ? 0.584 24.358 6.868 1.00 80.56 102 PHE A C 1
ATOM 845 O O . PHE A 1 102 ? 1.277 24.280 5.853 1.00 80.56 102 PHE A O 1
ATOM 852 N N . ASN A 1 103 ? 0.950 23.796 8.024 1.00 73.94 103 ASN A N 1
ATOM 853 C CA . ASN A 1 103 ? 2.208 23.069 8.195 1.00 73.94 103 ASN A CA 1
ATOM 854 C C . ASN A 1 103 ? 2.316 21.873 7.232 1.00 73.94 103 ASN A C 1
ATOM 856 O O . ASN A 1 103 ? 3.347 21.662 6.590 1.00 73.94 103 ASN A O 1
ATOM 860 N N . SER A 1 104 ? 1.223 21.127 7.078 1.00 77.69 104 SER A N 1
ATOM 861 C CA . SER A 1 104 ? 1.155 19.973 6.179 1.00 77.69 104 SER A CA 1
ATOM 862 C C . SER A 1 104 ? 1.232 20.389 4.704 1.00 77.69 104 SER A C 1
ATOM 864 O O . SER A 1 104 ? 1.920 19.749 3.909 1.00 77.69 104 SER A O 1
ATOM 866 N N . PHE A 1 105 ? 0.594 21.502 4.333 1.00 79.75 105 PHE A N 1
ATOM 867 C CA . PHE A 1 105 ? 0.603 22.032 2.968 1.00 79.75 105 PHE A CA 1
ATOM 868 C C . PHE A 1 105 ? 1.977 22.577 2.541 1.00 79.75 105 PHE A C 1
ATOM 870 O O . PHE A 1 105 ? 2.413 22.332 1.416 1.00 79.75 105 PHE A O 1
ATOM 877 N N . MET A 1 106 ? 2.702 23.249 3.443 1.00 81.56 106 MET A N 1
ATOM 878 C CA . MET A 1 106 ? 4.067 23.731 3.180 1.00 81.56 106 MET A CA 1
ATOM 879 C C . MET A 1 106 ? 5.030 22.588 2.841 1.00 81.56 106 MET A C 1
ATOM 881 O O . MET A 1 106 ? 5.798 22.689 1.882 1.00 81.56 106 MET A O 1
ATOM 885 N N . MET A 1 107 ? 4.950 21.472 3.572 1.00 79.81 107 MET A N 1
ATOM 886 C CA . MET A 1 107 ? 5.758 20.282 3.287 1.00 79.81 107 MET A CA 1
ATOM 887 C C . MET A 1 107 ? 5.420 19.654 1.931 1.00 79.81 107 MET A C 1
ATOM 889 O O . MET A 1 107 ? 6.326 19.229 1.214 1.00 79.81 107 MET A O 1
ATOM 893 N N . VAL A 1 108 ? 4.143 19.639 1.537 1.00 81.88 108 VAL A N 1
ATOM 894 C CA . VAL A 1 108 ? 3.727 19.154 0.211 1.00 81.88 108 VAL A CA 1
ATOM 895 C C . VAL A 1 108 ? 4.308 20.027 -0.901 1.00 81.88 108 VAL A C 1
ATOM 897 O O . VAL A 1 108 ? 4.879 19.490 -1.851 1.00 81.88 108 VAL A O 1
ATOM 900 N N . ILE A 1 109 ? 4.220 21.356 -0.790 1.00 86.44 109 ILE A N 1
ATOM 901 C CA . ILE A 1 109 ? 4.801 22.274 -1.785 1.00 86.44 109 ILE A CA 1
ATOM 902 C C . ILE A 1 109 ? 6.313 22.066 -1.893 1.00 86.44 109 ILE A C 1
ATOM 904 O O . ILE A 1 109 ? 6.843 21.941 -2.995 1.00 86.44 109 ILE A O 1
ATOM 908 N N . PHE A 1 110 ? 7.011 21.977 -0.761 1.00 85.62 110 PHE A N 1
ATOM 909 C CA . PHE A 1 110 ? 8.454 21.760 -0.754 1.00 85.62 110 PHE A CA 1
ATOM 910 C C . PHE A 1 110 ? 8.848 20.438 -1.436 1.00 85.62 110 PHE A C 1
ATOM 912 O O . PHE A 1 110 ? 9.725 20.421 -2.300 1.00 85.62 110 PHE A O 1
ATOM 919 N N . LEU A 1 111 ? 8.177 19.332 -1.102 1.00 83.38 111 LEU A N 1
ATOM 920 C CA . LEU A 1 111 ? 8.486 18.012 -1.664 1.00 83.38 111 LEU A CA 1
ATOM 921 C C . LEU A 1 111 ? 8.102 17.884 -3.138 1.00 83.38 111 LEU A C 1
ATOM 923 O O . LEU A 1 111 ? 8.857 17.301 -3.915 1.00 83.38 111 LEU A O 1
ATOM 927 N N . THR A 1 112 ? 6.965 18.447 -3.545 1.00 84.38 112 THR A N 1
ATOM 928 C CA . THR A 1 112 ? 6.579 18.489 -4.963 1.00 84.38 112 THR A CA 1
ATOM 929 C C . THR A 1 112 ? 7.531 19.369 -5.772 1.00 84.38 112 THR A C 1
ATOM 931 O O . THR A 1 112 ? 7.914 18.983 -6.875 1.00 84.38 112 THR A O 1
ATOM 934 N N . GLY A 1 113 ? 8.003 20.485 -5.206 1.00 86.38 113 GLY A N 1
ATOM 935 C CA . GLY A 1 113 ? 9.059 21.314 -5.785 1.00 86.38 113 GLY A CA 1
ATOM 936 C C . GLY A 1 113 ? 10.378 20.558 -5.960 1.00 86.38 113 GLY A C 1
ATOM 937 O O . GLY A 1 113 ? 10.982 20.624 -7.027 1.00 86.38 113 GLY A O 1
ATOM 938 N N . LEU A 1 114 ? 10.794 19.774 -4.960 1.00 83.62 114 LEU A N 1
ATOM 939 C CA . LEU A 1 114 ? 11.993 18.933 -5.037 1.00 83.62 114 LEU A CA 1
ATOM 940 C C . LEU A 1 114 ? 11.857 17.865 -6.135 1.00 83.62 114 LEU A C 1
ATOM 942 O O . LEU A 1 114 ? 12.749 17.728 -6.970 1.00 83.62 114 LEU A O 1
ATOM 946 N N . VAL A 1 115 ? 10.732 17.146 -6.189 1.00 80.56 115 VAL A N 1
ATOM 947 C CA . VAL A 1 115 ? 10.469 16.150 -7.245 1.00 80.56 115 VAL A CA 1
ATOM 948 C C . VAL A 1 115 ? 10.442 16.805 -8.630 1.00 80.56 115 VAL A C 1
ATOM 950 O O . VAL A 1 115 ? 11.038 16.272 -9.565 1.00 80.56 115 VAL A O 1
ATOM 953 N N . SER A 1 116 ? 9.814 17.977 -8.760 1.00 79.69 116 SER A N 1
ATOM 954 C CA . SER A 1 116 ? 9.809 18.755 -10.003 1.00 79.69 116 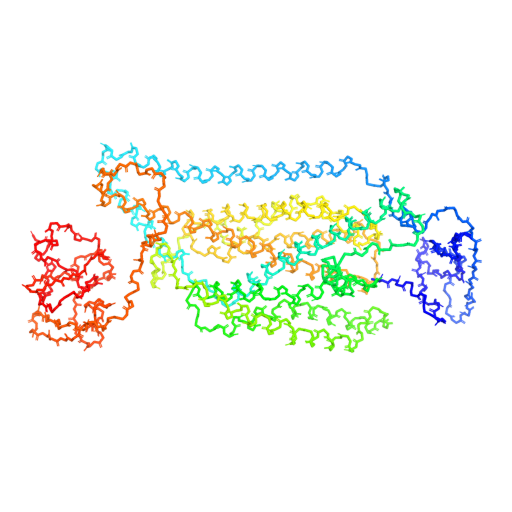SER A CA 1
ATOM 955 C C . SER A 1 116 ? 11.222 19.184 -10.402 1.00 79.69 116 SER A C 1
ATOM 957 O O . SER A 1 116 ? 11.599 19.025 -11.556 1.00 79.69 116 SER A O 1
ATOM 959 N N . MET A 1 117 ? 12.051 19.633 -9.453 1.00 79.31 117 MET A N 1
ATOM 960 C CA . MET A 1 117 ? 13.458 19.955 -9.700 1.00 79.31 117 MET A CA 1
ATOM 961 C C . MET A 1 117 ? 14.252 18.727 -10.154 1.00 79.31 117 MET A C 1
ATOM 963 O O . MET A 1 117 ? 15.055 18.862 -11.068 1.00 79.31 117 MET A O 1
ATOM 967 N N . ILE A 1 118 ? 14.052 17.548 -9.549 1.00 79.38 118 ILE A N 1
ATOM 968 C CA . ILE A 1 118 ? 14.697 16.304 -10.003 1.00 79.38 118 ILE A CA 1
ATOM 969 C C . ILE A 1 118 ? 14.317 16.036 -11.457 1.00 79.38 118 ILE A C 1
ATOM 971 O O . ILE A 1 118 ? 15.204 15.886 -12.290 1.00 79.38 118 ILE A O 1
ATOM 975 N N . LEU A 1 119 ? 13.019 16.050 -11.770 1.00 71.12 119 LEU A N 1
ATOM 976 C CA . LEU A 1 119 ? 12.523 15.787 -13.118 1.00 71.12 119 LEU A CA 1
ATOM 977 C C . LEU A 1 119 ? 13.026 16.833 -14.128 1.00 71.12 119 LEU A C 1
ATOM 979 O O . LEU A 1 119 ? 13.498 16.469 -15.198 1.00 71.12 119 LEU A O 1
ATOM 983 N N . MET A 1 120 ? 12.995 18.120 -13.773 1.00 71.25 120 MET A N 1
ATOM 984 C CA . MET A 1 120 ? 13.519 19.220 -14.591 1.00 71.25 120 MET A CA 1
ATOM 985 C C . MET A 1 120 ? 15.035 19.158 -14.747 1.00 71.25 120 MET A C 1
ATOM 987 O O . MET A 1 120 ? 15.546 19.532 -15.793 1.00 71.25 120 MET A O 1
ATOM 991 N N . ARG A 1 121 ? 15.775 18.700 -13.732 1.00 71.12 121 ARG A N 1
ATOM 992 C CA . ARG A 1 121 ? 17.226 18.515 -13.816 1.00 71.12 121 ARG A CA 1
ATOM 993 C C . ARG A 1 121 ? 17.577 17.341 -14.719 1.00 71.12 121 ARG A C 1
ATOM 995 O O . ARG A 1 121 ? 18.529 17.476 -15.472 1.00 71.12 121 ARG A O 1
ATOM 1002 N N . THR A 1 122 ? 16.817 16.247 -14.676 1.00 62.06 122 THR A N 1
ATOM 1003 C CA . THR A 1 122 ? 16.938 15.148 -15.644 1.00 62.06 122 THR A CA 1
ATOM 1004 C C . THR A 1 122 ? 16.666 15.668 -17.050 1.00 62.06 122 THR A C 1
ATOM 1006 O O . THR A 1 122 ? 17.563 15.624 -17.876 1.00 62.06 122 THR A O 1
ATOM 1009 N N . LEU A 1 123 ? 15.516 16.317 -17.268 1.00 62.62 123 LEU A N 1
ATOM 1010 C CA . LEU A 1 123 ? 15.175 16.902 -18.567 1.00 62.62 123 LEU A CA 1
ATOM 1011 C C . LEU A 1 123 ? 16.227 17.908 -19.050 1.00 62.62 123 LEU A C 1
ATOM 1013 O O . LEU A 1 123 ? 16.568 17.909 -20.220 1.00 62.62 123 LEU A O 1
ATOM 1017 N N . ARG A 1 124 ? 16.761 18.770 -18.176 1.00 64.25 124 ARG A N 1
ATOM 1018 C CA . ARG A 1 124 ? 17.777 19.766 -18.548 1.00 64.25 124 ARG A CA 1
ATOM 1019 C C . ARG A 1 124 ? 19.140 19.139 -18.825 1.00 64.25 124 ARG A C 1
ATOM 1021 O O . ARG A 1 124 ? 19.829 19.640 -19.702 1.00 64.25 124 ARG A O 1
ATOM 1028 N N . ASN A 1 125 ? 19.536 18.103 -18.086 1.00 57.94 125 ASN A N 1
ATOM 1029 C CA . ASN A 1 125 ? 20.727 17.324 -18.421 1.00 57.94 125 ASN A CA 1
ATOM 1030 C C . ASN A 1 125 ? 20.554 16.652 -19.788 1.00 57.94 125 ASN A C 1
ATOM 1032 O O . ASN A 1 125 ? 21.496 16.679 -20.569 1.00 57.94 125 ASN A O 1
ATOM 1036 N N . ASP A 1 126 ? 19.354 16.150 -20.092 1.00 52.72 126 ASP A N 1
ATOM 1037 C CA . ASP A 1 126 ? 19.032 15.589 -21.405 1.00 52.72 126 ASP A CA 1
ATOM 1038 C C . ASP A 1 126 ? 19.100 16.688 -22.491 1.00 52.72 126 ASP A C 1
ATOM 1040 O O . ASP A 1 126 ? 19.832 16.532 -23.458 1.00 52.72 126 ASP A O 1
ATOM 1044 N N . TYR A 1 127 ? 18.473 17.861 -22.300 1.00 54.34 127 TYR A N 1
ATOM 1045 C CA . TYR A 1 127 ? 18.568 19.008 -23.230 1.00 54.34 127 TYR A CA 1
ATOM 1046 C C . TYR A 1 127 ? 19.999 19.532 -23.425 1.00 54.34 127 TYR A C 1
ATOM 1048 O O . TYR A 1 127 ? 20.374 19.924 -24.526 1.00 54.34 127 TYR A O 1
ATOM 1056 N N . ALA A 1 128 ? 20.796 19.586 -22.356 1.00 54.09 128 ALA A N 1
ATOM 1057 C CA . ALA A 1 128 ? 22.175 20.065 -22.409 1.00 54.09 128 ALA A CA 1
ATOM 1058 C C . ALA A 1 128 ? 23.112 19.082 -23.120 1.00 54.09 128 ALA A C 1
ATOM 1060 O O . ALA A 1 128 ? 24.160 19.511 -23.595 1.00 54.09 128 ALA A O 1
ATOM 1061 N N . LYS A 1 129 ? 22.735 17.799 -23.186 1.00 51.59 129 LYS A N 1
ATOM 1062 C CA . LYS A 1 129 ? 23.442 16.784 -23.964 1.00 51.59 129 LYS A CA 1
ATOM 1063 C C . LYS A 1 129 ? 23.289 17.049 -25.468 1.00 51.59 129 LYS A C 1
ATOM 1065 O O . LYS A 1 129 ? 24.300 17.147 -26.144 1.00 51.59 129 LYS A O 1
ATOM 1070 N N . TYR A 1 130 ? 22.075 17.349 -25.939 1.00 47.75 130 TYR A N 1
ATOM 1071 C CA . TYR A 1 130 ? 21.824 17.741 -27.340 1.00 47.75 130 TYR A CA 1
ATOM 1072 C C . TYR A 1 130 ? 22.482 19.066 -27.735 1.00 47.75 130 TYR A C 1
ATOM 1074 O O . TYR A 1 130 ? 22.957 19.227 -28.848 1.00 47.75 130 TYR A O 1
ATOM 1082 N N . ALA A 1 131 ? 22.554 20.035 -26.818 1.00 55.22 131 ALA A N 1
ATOM 1083 C CA . ALA A 1 131 ? 23.192 21.323 -27.103 1.00 55.22 131 ALA A CA 1
ATOM 1084 C C . ALA A 1 131 ? 24.726 21.241 -27.261 1.00 55.22 131 ALA A C 1
ATOM 1086 O O . ALA A 1 131 ? 25.347 22.253 -27.579 1.00 55.22 131 ALA A O 1
ATOM 1087 N N . ARG A 1 132 ? 25.342 20.086 -26.970 1.00 54.34 132 ARG A N 1
ATOM 1088 C CA . ARG A 1 132 ? 26.782 19.841 -27.131 1.00 54.34 132 ARG A CA 1
ATOM 1089 C C . ARG A 1 132 ? 27.128 18.956 -28.332 1.00 54.34 132 ARG A C 1
ATOM 1091 O O . ARG A 1 132 ? 28.304 18.692 -28.527 1.00 54.34 132 ARG A O 1
ATOM 1098 N N . GLU A 1 133 ? 26.153 18.528 -29.133 1.00 48.75 133 GLU A N 1
ATOM 1099 C CA . GLU A 1 133 ? 26.395 17.662 -30.301 1.00 48.75 133 GLU A CA 1
ATOM 1100 C C . GLU A 1 133 ? 27.006 18.386 -31.517 1.00 48.75 133 GLU A C 1
ATOM 1102 O O . GLU A 1 133 ? 27.321 17.726 -32.501 1.00 48.75 133 GLU A O 1
ATOM 1107 N N . ASP A 1 134 ? 27.267 19.697 -31.437 1.00 49.03 134 ASP A N 1
ATOM 1108 C CA . ASP A 1 134 ? 27.930 20.442 -32.519 1.00 49.03 134 ASP A CA 1
ATOM 1109 C C . ASP A 1 134 ? 29.467 20.559 -32.380 1.00 49.03 134 ASP A C 1
ATOM 1111 O O . ASP A 1 134 ? 30.114 20.929 -33.354 1.00 49.03 134 ASP A O 1
ATOM 1115 N N . ASP A 1 135 ? 30.086 20.221 -31.236 1.00 50.09 135 ASP A N 1
ATOM 1116 C CA . ASP A 1 135 ? 31.546 20.343 -31.048 1.00 50.09 135 ASP A CA 1
ATOM 1117 C C . ASP A 1 135 ? 32.113 19.223 -30.137 1.00 50.09 135 ASP A C 1
ATOM 1119 O O . ASP A 1 135 ? 31.727 19.100 -28.976 1.00 50.09 135 ASP A O 1
ATOM 1123 N N . ASP A 1 136 ? 33.093 18.467 -30.658 1.00 49.66 136 ASP A N 1
ATOM 1124 C CA . ASP A 1 136 ? 34.056 17.565 -29.980 1.00 49.66 136 ASP A CA 1
ATOM 1125 C C . ASP A 1 136 ? 33.793 16.033 -30.020 1.00 49.66 136 ASP A C 1
ATOM 1127 O O . ASP A 1 136 ? 33.046 15.455 -29.226 1.00 49.66 136 ASP A O 1
ATOM 1131 N N . LEU A 1 137 ? 34.564 15.344 -30.879 1.00 51.38 137 LEU A N 1
ATOM 1132 C CA . LEU A 1 137 ? 34.669 13.881 -31.049 1.00 51.38 137 LEU A CA 1
ATOM 1133 C C . LEU A 1 137 ? 35.155 13.129 -29.780 1.00 51.38 137 LEU A C 1
ATOM 1135 O O . LEU A 1 137 ? 34.797 11.972 -29.575 1.00 51.38 137 LEU A O 1
ATOM 1139 N N . GLU A 1 138 ? 35.911 13.781 -28.882 1.00 48.66 138 GLU A N 1
ATOM 1140 C CA . GLU A 1 138 ? 36.333 13.212 -27.579 1.00 48.66 138 GLU A CA 1
ATOM 1141 C C . GLU A 1 138 ? 35.165 13.054 -26.586 1.00 48.66 138 GLU A C 1
ATOM 1143 O O . GLU A 1 138 ? 35.195 12.198 -25.695 1.00 48.66 138 GLU A O 1
ATOM 1148 N N . THR A 1 139 ? 34.109 13.859 -26.731 1.00 49.50 139 THR A N 1
ATOM 1149 C CA . THR A 1 139 ? 32.882 13.739 -25.927 1.00 49.50 139 THR A CA 1
ATOM 1150 C C . THR A 1 139 ? 32.099 12.491 -26.315 1.00 49.50 139 THR A C 1
ATOM 1152 O O . THR A 1 139 ? 31.508 11.856 -25.446 1.00 49.50 139 THR A O 1
ATOM 1155 N N . LEU A 1 140 ? 32.182 12.091 -27.587 1.00 46.72 140 LEU A N 1
ATOM 1156 C CA . LEU A 1 140 ? 31.450 10.973 -28.169 1.00 46.72 140 LEU A CA 1
ATOM 1157 C C . LEU A 1 140 ? 31.966 9.613 -27.670 1.00 46.72 140 LEU A C 1
ATOM 1159 O O . LEU A 1 140 ? 31.158 8.775 -27.296 1.00 46.72 140 LEU A O 1
ATOM 1163 N N . GLU A 1 141 ? 33.281 9.398 -27.529 1.00 44.88 141 GLU A N 1
ATOM 1164 C CA . GLU A 1 141 ? 33.820 8.163 -26.912 1.00 44.88 141 GLU A CA 1
ATOM 1165 C C . GLU A 1 141 ? 33.444 8.033 -25.426 1.00 44.88 141 GLU A C 1
ATOM 1167 O O . GLU A 1 141 ? 33.106 6.947 -24.938 1.00 44.88 141 GLU A O 1
ATOM 1172 N N . ARG A 1 142 ? 33.471 9.147 -24.684 1.00 47.50 142 ARG A N 1
ATOM 1173 C CA . ARG A 1 142 ? 33.073 9.177 -23.269 1.00 47.50 142 ARG A CA 1
ATOM 1174 C C . ARG A 1 142 ? 31.575 8.954 -23.099 1.00 47.50 142 ARG A C 1
ATOM 1176 O O . ARG A 1 142 ? 31.185 8.216 -22.197 1.00 47.50 142 ARG A O 1
ATOM 1183 N N . ASP A 1 143 ? 30.760 9.542 -23.972 1.00 46.41 143 ASP A N 1
ATOM 1184 C CA . ASP A 1 143 ? 29.315 9.350 -24.004 1.00 46.41 143 ASP A CA 1
ATOM 1185 C C . ASP A 1 143 ? 28.923 7.971 -24.519 1.00 46.41 143 ASP A C 1
ATOM 1187 O O . ASP A 1 143 ? 27.971 7.414 -23.996 1.00 46.41 143 ASP A O 1
ATOM 1191 N N . VAL A 1 144 ? 29.657 7.361 -25.452 1.00 43.03 144 VAL A N 1
ATOM 1192 C CA . VAL A 1 144 ? 29.467 5.955 -25.830 1.00 43.03 144 VAL A CA 1
ATOM 1193 C C . VAL A 1 144 ? 29.792 5.067 -24.637 1.00 43.03 144 VAL A C 1
ATOM 1195 O O . VAL A 1 144 ? 29.010 4.179 -24.338 1.00 43.03 144 VAL A O 1
ATOM 1198 N N . SER A 1 145 ? 30.854 5.332 -23.873 1.00 36.59 145 SER A N 1
ATOM 1199 C CA . SER A 1 145 ? 31.192 4.545 -22.677 1.00 36.59 145 SER A CA 1
ATOM 1200 C C . SER A 1 145 ? 30.198 4.742 -21.512 1.00 36.59 145 SER A C 1
ATOM 1202 O O . SER A 1 145 ? 29.763 3.763 -20.901 1.00 36.59 145 SER A O 1
ATOM 1204 N N . GLU A 1 146 ? 29.750 5.975 -21.230 1.00 41.34 146 GLU A N 1
ATOM 1205 C CA . GLU A 1 146 ? 28.709 6.272 -20.225 1.00 41.34 146 GLU A CA 1
ATOM 1206 C C . GLU A 1 146 ? 27.311 5.821 -20.677 1.00 41.34 146 GLU A C 1
ATOM 1208 O O . GLU A 1 146 ? 26.535 5.316 -19.864 1.00 41.34 146 GLU A O 1
ATOM 1213 N N . SER A 1 147 ? 26.990 5.934 -21.966 1.00 40.47 147 SER A N 1
ATOM 1214 C CA . SER A 1 147 ? 25.760 5.415 -22.566 1.00 40.47 147 SER A CA 1
ATOM 1215 C C . SER A 1 147 ? 25.794 3.893 -22.627 1.00 40.47 147 SER A C 1
ATOM 1217 O O . SER A 1 147 ? 24.773 3.282 -22.360 1.00 40.47 147 SER A O 1
ATOM 1219 N N . LEU A 1 148 ? 26.940 3.240 -22.839 1.00 37.97 148 LEU A N 1
ATOM 1220 C CA . LEU A 1 148 ? 27.102 1.782 -22.779 1.00 37.97 148 LEU A CA 1
ATOM 1221 C C . LEU A 1 148 ? 26.987 1.277 -21.333 1.00 37.97 148 LEU A C 1
ATOM 1223 O O . LEU A 1 148 ? 26.282 0.299 -21.081 1.00 37.97 148 LEU A O 1
ATOM 1227 N N . ALA A 1 149 ? 27.592 1.969 -20.361 1.00 42.97 149 ALA A N 1
ATOM 1228 C CA . ALA A 1 149 ? 27.444 1.683 -18.930 1.00 42.97 149 ALA A CA 1
ATOM 1229 C C . ALA A 1 149 ? 26.000 1.916 -18.439 1.00 42.97 149 ALA A C 1
ATOM 1231 O O . ALA A 1 149 ? 25.448 1.098 -17.691 1.00 42.97 149 ALA A O 1
ATOM 1232 N N . GLY A 1 150 ? 25.365 2.989 -18.919 1.00 48.06 150 GLY A N 1
ATOM 1233 C CA . GLY A 1 150 ? 23.961 3.323 -18.698 1.00 48.06 150 GLY A CA 1
ATOM 1234 C C . GLY A 1 150 ? 23.023 2.294 -19.326 1.00 48.06 150 GLY A C 1
ATOM 1235 O O . GLY A 1 150 ? 22.162 1.760 -18.630 1.00 48.06 150 GLY A O 1
ATOM 1236 N N . SER A 1 151 ? 23.248 1.934 -20.591 1.00 50.06 151 SER A N 1
ATOM 1237 C CA . SER A 1 151 ? 22.550 0.893 -21.367 1.00 50.06 151 SER A CA 1
ATOM 1238 C C . SER A 1 151 ? 22.683 -0.481 -20.717 1.00 50.06 151 SER A C 1
ATOM 1240 O O . SER A 1 151 ? 21.731 -1.265 -20.696 1.00 50.06 151 SER A O 1
ATOM 1242 N N . LEU A 1 152 ? 23.836 -0.771 -20.099 1.00 50.91 152 LEU A N 1
ATOM 1243 C CA . LEU A 1 152 ? 24.042 -1.987 -19.316 1.00 50.91 152 LEU A CA 1
ATOM 1244 C C . LEU A 1 152 ? 23.138 -2.024 -18.076 1.00 50.91 152 LEU A C 1
ATOM 1246 O O . LEU A 1 152 ? 22.585 -3.076 -17.764 1.00 50.91 152 LEU A O 1
ATOM 1250 N N . PHE A 1 153 ? 22.966 -0.884 -17.399 1.00 57.59 153 PHE A N 1
ATOM 1251 C CA . PHE A 1 153 ? 22.108 -0.738 -16.222 1.00 57.59 153 PHE A CA 1
ATOM 1252 C C . PHE A 1 153 ? 20.606 -0.728 -16.564 1.00 57.59 153 PHE A C 1
ATOM 1254 O O . PHE A 1 153 ? 19.811 -1.270 -15.794 1.00 57.59 153 PHE A O 1
ATOM 1261 N N . MET A 1 154 ? 20.195 -0.185 -17.720 1.00 64.38 154 MET A N 1
ATOM 1262 C CA . MET A 1 154 ? 18.770 -0.062 -18.083 1.00 64.38 154 MET A CA 1
ATOM 1263 C C . MET A 1 154 ? 18.043 -1.414 -18.156 1.00 64.38 154 MET A C 1
ATOM 1265 O O . MET A 1 154 ? 16.872 -1.508 -17.785 1.00 64.38 154 MET A O 1
ATOM 1269 N N . GLY A 1 155 ? 18.740 -2.473 -18.585 1.00 64.56 155 GLY A N 1
ATOM 1270 C CA . GLY A 1 155 ? 18.176 -3.822 -18.688 1.00 64.56 155 GLY A CA 1
ATOM 1271 C C . GLY A 1 155 ? 17.952 -4.529 -17.343 1.00 64.56 155 GLY A C 1
ATOM 1272 O O . GLY A 1 155 ? 17.107 -5.419 -17.257 1.00 64.56 155 GLY A O 1
ATOM 1273 N N . ASP A 1 156 ? 18.650 -4.130 -16.274 1.00 77.06 156 ASP A N 1
ATOM 1274 C CA . ASP A 1 156 ? 18.516 -4.752 -14.945 1.00 77.06 156 ASP A CA 1
ATOM 1275 C C . ASP A 1 156 ? 17.403 -4.116 -14.091 1.00 77.06 156 ASP A C 1
ATOM 1277 O O . ASP A 1 156 ? 16.855 -4.756 -13.191 1.00 77.06 156 ASP A O 1
ATOM 1281 N N . VAL A 1 157 ? 17.003 -2.879 -14.400 1.00 82.88 157 VAL A N 1
ATOM 1282 C CA . VAL A 1 157 ? 15.994 -2.107 -13.647 1.00 82.88 157 VAL A CA 1
ATOM 1283 C C . VAL A 1 157 ? 14.592 -2.717 -13.723 1.00 82.88 157 VAL A C 1
ATOM 1285 O O . VAL A 1 157 ? 13.817 -2.611 -12.765 1.00 82.88 157 VAL A O 1
ATOM 1288 N N . PHE A 1 158 ? 14.262 -3.362 -14.844 1.00 85.69 158 PHE A N 1
ATOM 1289 C CA . PHE A 1 158 ? 12.951 -3.969 -15.095 1.00 85.69 158 PHE A CA 1
ATOM 1290 C C . PHE A 1 158 ? 12.890 -5.467 -14.771 1.00 85.69 158 PHE A C 1
ATOM 1292 O O . PHE A 1 158 ? 11.883 -6.123 -15.051 1.00 85.69 158 PHE A O 1
ATOM 1299 N N . ARG A 1 159 ? 13.938 -6.017 -14.144 1.00 85.56 159 ARG A N 1
ATOM 1300 C CA . ARG A 1 159 ? 13.951 -7.408 -13.684 1.00 85.56 159 ARG A CA 1
ATOM 1301 C C . ARG A 1 159 ? 12.822 -7.649 -12.666 1.00 85.56 159 ARG A C 1
ATOM 1303 O O . ARG A 1 159 ? 12.528 -6.769 -11.846 1.00 85.56 159 ARG A O 1
ATOM 1310 N N . PRO A 1 160 ? 12.175 -8.830 -12.678 1.00 85.12 160 PRO A N 1
ATOM 1311 C CA . PRO A 1 160 ? 11.219 -9.179 -11.640 1.00 85.12 160 PRO A CA 1
ATOM 1312 C C . PRO A 1 160 ? 11.890 -9.189 -10.251 1.00 85.12 160 PRO A C 1
ATOM 1314 O O . PRO A 1 160 ? 12.993 -9.724 -10.103 1.00 85.12 160 PRO A O 1
ATOM 1317 N N . PRO A 1 161 ? 11.224 -8.644 -9.219 1.00 88.62 161 PRO A N 1
ATOM 1318 C CA . PRO A 1 161 ? 11.751 -8.622 -7.863 1.00 88.62 161 PRO A CA 1
ATOM 1319 C C . PRO A 1 161 ? 11.916 -10.034 -7.302 1.00 88.62 161 PRO A C 1
ATOM 1321 O O . PRO A 1 161 ? 11.115 -10.925 -7.623 1.00 88.62 161 PRO A O 1
ATOM 1324 N N . PRO A 1 162 ? 12.860 -10.232 -6.360 1.00 85.31 162 PRO A N 1
ATOM 1325 C CA . PRO A 1 162 ? 12.866 -11.438 -5.546 1.00 85.31 162 PRO A CA 1
ATOM 1326 C C . PRO A 1 162 ? 11.511 -11.567 -4.839 1.00 85.31 162 PRO A C 1
ATOM 1328 O O . PRO A 1 162 ? 10.956 -10.580 -4.358 1.00 85.31 162 PRO A O 1
ATOM 1331 N N . ASN A 1 163 ? 10.954 -12.777 -4.786 1.00 91.44 163 ASN A N 1
ATOM 1332 C CA . ASN A 1 163 ? 9.630 -13.037 -4.209 1.00 91.44 163 ASN A CA 1
ATOM 1333 C C . ASN A 1 163 ? 8.490 -12.196 -4.829 1.00 91.44 163 ASN A C 1
ATOM 1335 O O . ASN A 1 163 ? 7.654 -11.646 -4.110 1.00 91.44 163 ASN A O 1
ATOM 1339 N N . LEU A 1 164 ? 8.403 -12.144 -6.165 1.00 91.50 164 LEU A N 1
ATOM 1340 C CA . LEU A 1 164 ? 7.324 -11.469 -6.911 1.00 91.50 164 LEU A CA 1
ATOM 1341 C C . LEU A 1 164 ? 5.904 -11.822 -6.412 1.00 91.50 164 LEU A C 1
ATOM 1343 O O . LEU A 1 164 ? 5.015 -10.970 -6.408 1.00 91.50 164 LEU A O 1
ATOM 1347 N N . VAL A 1 165 ? 5.689 -13.066 -5.966 1.00 94.44 165 VAL A N 1
ATOM 1348 C CA . VAL A 1 165 ? 4.413 -13.527 -5.386 1.00 94.44 165 VAL A CA 1
ATOM 1349 C C . VAL A 1 165 ? 4.034 -12.694 -4.158 1.00 94.44 165 VAL A C 1
ATOM 1351 O O . VAL A 1 165 ? 2.901 -12.236 -4.061 1.00 94.44 165 VAL A O 1
ATOM 1354 N N . LEU A 1 166 ? 4.983 -12.446 -3.252 1.00 95.44 166 LEU A N 1
ATOM 1355 C CA . LEU A 1 166 ? 4.739 -11.654 -2.049 1.00 95.44 166 LEU A CA 1
ATOM 1356 C C . LEU A 1 166 ? 4.534 -10.182 -2.391 1.00 95.44 166 LEU A C 1
ATOM 1358 O O . LEU A 1 166 ? 3.577 -9.592 -1.901 1.00 95.44 166 LEU A O 1
ATOM 1362 N N . LEU A 1 167 ? 5.385 -9.608 -3.251 1.00 95.19 167 LEU A N 1
ATOM 1363 C CA . LEU A 1 167 ? 5.289 -8.192 -3.615 1.00 95.19 167 LEU A CA 1
ATOM 1364 C C . LEU A 1 167 ? 3.948 -7.875 -4.294 1.00 95.19 167 LEU A C 1
ATOM 1366 O O . LEU A 1 167 ? 3.259 -6.941 -3.897 1.00 95.19 167 LEU A O 1
ATOM 1370 N N . SER A 1 168 ? 3.546 -8.682 -5.280 1.00 94.94 168 SER A N 1
ATOM 1371 C CA . SER A 1 168 ? 2.244 -8.526 -5.946 1.00 94.94 168 SER A CA 1
ATOM 1372 C C . SER A 1 168 ? 1.072 -8.662 -4.971 1.00 94.94 168 SER A C 1
ATOM 1374 O O . SER A 1 168 ? 0.075 -7.953 -5.117 1.00 94.94 168 SER A O 1
ATOM 1376 N N . ALA A 1 169 ? 1.183 -9.527 -3.958 1.00 96.12 169 ALA A N 1
ATOM 1377 C CA . ALA A 1 169 ? 0.152 -9.689 -2.939 1.00 96.12 169 ALA A CA 1
ATOM 1378 C C . ALA A 1 169 ? 0.044 -8.484 -1.999 1.00 96.12 169 ALA A C 1
ATOM 1380 O O . ALA A 1 169 ? -1.059 -7.976 -1.784 1.00 96.12 169 ALA A O 1
ATOM 1381 N N . VAL A 1 170 ? 1.166 -7.975 -1.476 1.00 96.62 170 VAL A N 1
ATOM 1382 C CA . VAL A 1 170 ? 1.145 -6.787 -0.602 1.00 96.62 170 VAL A CA 1
ATOM 1383 C C . VAL A 1 170 ? 0.740 -5.524 -1.359 1.00 96.62 170 VAL A C 1
ATOM 1385 O O . VAL A 1 170 ? -0.010 -4.719 -0.815 1.00 96.62 170 VAL A O 1
ATOM 1388 N N . VAL A 1 171 ? 1.153 -5.363 -2.621 1.00 96.62 171 VAL A N 1
ATOM 1389 C CA . VAL A 1 171 ? 0.765 -4.208 -3.447 1.00 96.62 171 VAL A CA 1
ATOM 1390 C C . VAL A 1 171 ? -0.727 -4.250 -3.786 1.00 96.62 171 VAL A C 1
ATOM 1392 O O . VAL A 1 171 ? -1.405 -3.234 -3.646 1.00 96.62 171 VAL A O 1
ATOM 1395 N N . GLY A 1 172 ? -1.266 -5.418 -4.158 1.00 96.12 172 GLY A N 1
ATOM 1396 C CA . GLY A 1 172 ? -2.706 -5.587 -4.379 1.00 96.12 172 GLY A CA 1
ATOM 1397 C C . GLY A 1 172 ? -3.524 -5.298 -3.121 1.00 96.12 172 GLY A C 1
ATOM 1398 O O . GLY A 1 172 ? -4.457 -4.494 -3.155 1.00 96.12 172 GLY A O 1
ATOM 1399 N N . THR A 1 173 ? -3.104 -5.860 -1.983 1.00 96.38 173 THR A N 1
ATOM 1400 C CA . THR A 1 173 ? -3.754 -5.611 -0.688 1.00 96.38 173 THR A CA 1
ATOM 1401 C C . THR A 1 173 ? -3.692 -4.127 -0.312 1.00 96.38 173 THR A C 1
ATOM 1403 O O . THR A 1 173 ? -4.683 -3.561 0.140 1.00 96.38 173 THR A O 1
ATOM 1406 N N . GLY A 1 174 ? -2.562 -3.451 -0.525 1.00 96.19 174 GLY A N 1
ATOM 1407 C CA . GLY A 1 174 ? -2.438 -2.027 -0.214 1.00 96.19 174 GLY A CA 1
ATOM 1408 C C . GLY A 1 174 ? -3.279 -1.131 -1.119 1.00 96.19 174 GLY A C 1
ATOM 1409 O O . GLY A 1 174 ? -3.876 -0.178 -0.624 1.00 96.19 174 GLY A O 1
ATOM 1410 N N . ALA A 1 175 ? -3.421 -1.471 -2.404 1.00 95.69 175 ALA A N 1
ATOM 1411 C CA . ALA A 1 175 ? -4.345 -0.785 -3.307 1.00 95.69 175 ALA A CA 1
ATOM 1412 C C . ALA A 1 175 ? -5.811 -0.962 -2.871 1.00 95.69 175 ALA A C 1
ATOM 1414 O O . ALA A 1 175 ? -6.576 0.004 -2.868 1.00 95.69 175 ALA A O 1
ATOM 1415 N N . GLN A 1 176 ? -6.190 -2.168 -2.428 1.00 95.44 176 GLN A N 1
ATOM 1416 C CA . GLN A 1 176 ? -7.498 -2.422 -1.819 1.00 95.44 176 GLN A CA 1
ATOM 1417 C C . GLN A 1 176 ? -7.710 -1.565 -0.568 1.00 95.44 176 GLN A C 1
ATOM 1419 O O . GLN A 1 176 ? -8.761 -0.946 -0.434 1.00 95.44 176 GLN A O 1
ATOM 1424 N N . LEU A 1 177 ? -6.729 -1.500 0.337 1.00 93.56 177 LEU A N 1
ATOM 1425 C CA . LEU A 1 177 ? -6.829 -0.703 1.561 1.00 93.56 177 LEU A CA 1
ATOM 1426 C C . LEU A 1 177 ? -6.909 0.802 1.267 1.00 93.56 177 LEU A C 1
ATOM 1428 O O . LEU A 1 177 ? -7.697 1.494 1.906 1.00 93.56 177 LEU A O 1
ATOM 1432 N N . ALA A 1 178 ? -6.157 1.305 0.284 1.00 93.56 178 ALA A N 1
ATOM 1433 C CA . ALA A 1 178 ? -6.233 2.700 -0.148 1.00 93.56 178 ALA A CA 1
ATOM 1434 C C . ALA A 1 178 ? -7.635 3.055 -0.662 1.00 93.56 178 ALA A C 1
ATOM 1436 O O . ALA A 1 178 ? -8.222 4.050 -0.232 1.00 93.56 178 ALA A O 1
ATOM 1437 N N . LEU A 1 179 ? -8.202 2.207 -1.527 1.00 92.62 179 LEU A N 1
ATOM 1438 C CA . LEU A 1 179 ? -9.561 2.388 -2.027 1.00 92.62 179 LEU A CA 1
ATOM 1439 C C . LEU A 1 179 ? -10.602 2.248 -0.914 1.00 92.62 179 LEU A C 1
ATOM 1441 O O . LEU A 1 179 ? -11.549 3.023 -0.873 1.00 92.62 179 LEU A O 1
ATOM 1445 N N . LEU A 1 180 ? -10.433 1.283 -0.010 1.00 89.50 180 LEU A N 1
ATOM 1446 C CA . LEU A 1 180 ? -11.335 1.063 1.114 1.00 89.50 180 LEU A CA 1
ATOM 1447 C C . LEU A 1 180 ? -11.393 2.288 2.025 1.00 89.50 180 LEU A C 1
ATOM 1449 O O . LEU A 1 180 ? -12.483 2.727 2.375 1.00 89.50 180 LEU A O 1
ATOM 1453 N N . VAL A 1 181 ? -10.239 2.849 2.395 1.00 86.19 181 VAL A N 1
ATOM 1454 C CA . VAL A 1 181 ? -10.173 4.058 3.226 1.00 86.19 181 VAL A CA 1
ATOM 1455 C C . VAL A 1 181 ? -10.842 5.227 2.508 1.00 86.19 181 VAL A C 1
ATOM 1457 O O . VAL A 1 181 ? -11.688 5.890 3.104 1.00 86.19 181 VAL A O 1
ATOM 1460 N N . LEU A 1 182 ? -10.545 5.432 1.222 1.00 88.19 182 LEU A N 1
ATOM 1461 C CA . LEU A 1 182 ? -11.192 6.470 0.420 1.00 88.19 182 LEU A CA 1
ATOM 1462 C C . LEU A 1 182 ? -12.717 6.284 0.374 1.00 88.19 182 LEU A C 1
ATOM 1464 O O . LEU A 1 182 ? -13.459 7.222 0.643 1.00 88.19 182 LEU A O 1
ATOM 1468 N N . LEU A 1 183 ? -13.190 5.072 0.084 1.00 84.00 183 LEU A N 1
ATOM 1469 C CA . LEU A 1 183 ? -14.609 4.746 -0.027 1.00 84.00 183 LEU A CA 1
ATOM 1470 C C . LEU A 1 183 ? -15.332 4.913 1.313 1.00 84.00 183 LEU A C 1
ATOM 1472 O O . LEU A 1 183 ? -16.405 5.504 1.348 1.00 84.00 183 LEU A O 1
ATOM 1476 N N . VAL A 1 184 ? -14.739 4.472 2.425 1.00 79.12 184 VAL A N 1
ATOM 1477 C CA . VAL A 1 184 ? -15.310 4.652 3.770 1.00 79.12 184 VAL A CA 1
ATOM 1478 C C . VAL A 1 184 ? -15.396 6.134 4.138 1.00 79.12 184 VAL A C 1
ATOM 1480 O O . VAL A 1 184 ? -16.414 6.565 4.677 1.00 79.12 184 VAL A O 1
ATOM 1483 N N . ILE A 1 185 ? -14.370 6.931 3.820 1.00 77.81 185 ILE A N 1
ATOM 1484 C CA . ILE A 1 185 ? -14.390 8.380 4.056 1.00 77.81 185 ILE A CA 1
ATOM 1485 C C . ILE A 1 185 ? -15.466 9.050 3.189 1.00 77.81 185 ILE A C 1
ATOM 1487 O O . ILE A 1 185 ? -16.249 9.844 3.705 1.00 77.81 185 ILE A O 1
ATOM 1491 N N . LEU A 1 186 ? -15.557 8.712 1.899 1.00 78.94 186 LEU A N 1
ATOM 1492 C CA . LEU A 1 186 ? -16.570 9.265 0.994 1.00 78.94 186 LEU A CA 1
ATOM 1493 C C . LEU A 1 186 ? -17.992 8.887 1.422 1.00 78.94 186 LEU A C 1
ATOM 1495 O O . LEU A 1 186 ? -18.862 9.752 1.456 1.00 78.94 186 LEU A O 1
ATOM 1499 N N . LEU A 1 187 ? -18.227 7.631 1.811 1.00 73.88 187 LEU A N 1
ATOM 1500 C CA . LEU A 1 187 ? -19.514 7.196 2.354 1.00 73.88 187 LEU A CA 1
ATOM 1501 C C . LEU A 1 187 ? -19.856 7.940 3.650 1.00 73.88 187 LEU A C 1
ATOM 1503 O O . LEU A 1 187 ? -20.996 8.363 3.818 1.00 73.88 187 LEU A O 1
ATOM 1507 N N . ALA A 1 188 ? -18.884 8.164 4.540 1.00 70.94 188 ALA A N 1
ATOM 1508 C CA . ALA A 1 188 ? -19.098 8.945 5.758 1.00 70.94 188 ALA A CA 1
ATOM 1509 C C . ALA A 1 188 ? -19.449 10.416 5.459 1.00 70.94 188 ALA A C 1
ATOM 1511 O O . ALA A 1 188 ? -20.310 10.994 6.126 1.00 70.94 188 ALA A O 1
ATOM 1512 N N . LEU A 1 189 ? -18.829 11.018 4.438 1.00 71.44 189 LEU A N 1
ATOM 1513 C CA . LEU A 1 189 ? -19.159 12.370 3.978 1.00 71.44 189 LEU A CA 1
ATOM 1514 C C . LEU A 1 189 ? -20.556 12.436 3.355 1.00 71.44 189 LEU A C 1
ATOM 1516 O O . LEU A 1 189 ? -21.323 13.338 3.685 1.00 71.44 189 LEU A O 1
ATOM 1520 N N . LEU A 1 190 ? -20.916 11.464 2.515 1.00 70.00 190 LEU A N 1
ATOM 1521 C CA . LEU A 1 190 ? -22.251 11.360 1.923 1.00 70.00 190 LEU A CA 1
ATOM 1522 C C . LEU A 1 190 ? -23.328 11.181 3.003 1.00 70.00 190 LEU A C 1
ATOM 1524 O O . LEU A 1 190 ? -24.329 11.893 2.975 1.00 70.00 190 LEU A O 1
ATOM 1528 N N . GLN A 1 191 ? -23.096 10.316 3.997 1.00 63.66 191 GLN A N 1
ATOM 1529 C CA . GLN A 1 191 ? -23.983 10.130 5.154 1.00 63.66 191 GLN A CA 1
ATOM 1530 C C . GLN A 1 191 ? -24.205 11.451 5.908 1.00 63.66 191 GLN A C 1
ATOM 1532 O O . GLN A 1 191 ? -25.332 11.781 6.288 1.00 63.66 191 GLN A O 1
ATOM 1537 N N . CYS A 1 192 ? -23.134 12.223 6.108 1.00 59.81 192 CYS A N 1
ATOM 1538 C CA . CYS A 1 192 ? -23.196 13.532 6.748 1.00 59.81 192 CYS A CA 1
ATOM 1539 C C . CYS A 1 192 ? -24.023 14.521 5.910 1.00 59.81 192 CYS A C 1
ATOM 1541 O O . CYS A 1 192 ? -24.949 15.137 6.432 1.00 59.81 192 CYS A O 1
ATOM 1543 N N . CYS A 1 193 ? -23.764 14.615 4.602 1.00 60.91 193 CYS A N 1
ATOM 1544 C CA . CYS A 1 193 ? -24.511 15.484 3.689 1.00 60.91 193 CYS A CA 1
ATOM 1545 C C . CYS A 1 193 ? -26.004 15.135 3.631 1.00 60.91 193 CYS A C 1
ATOM 1547 O O . CYS A 1 193 ? -26.835 16.039 3.665 1.00 60.91 193 CYS A O 1
ATOM 1549 N N . ILE A 1 194 ? -26.357 13.844 3.593 1.00 62.28 194 ILE A N 1
ATOM 1550 C CA . ILE A 1 194 ? -27.754 13.379 3.617 1.00 62.28 194 ILE A CA 1
ATOM 1551 C C . ILE A 1 194 ? -28.423 13.786 4.933 1.00 62.28 194 ILE A C 1
ATOM 1553 O O . ILE A 1 194 ? -29.501 14.375 4.910 1.00 62.28 194 ILE A O 1
ATOM 1557 N N . SER A 1 195 ? -27.751 13.569 6.067 1.00 56.34 195 SER A N 1
ATOM 1558 C CA . SER A 1 195 ? -28.261 13.962 7.389 1.00 56.34 195 SER A CA 1
ATOM 1559 C C . SER A 1 195 ? -28.488 15.478 7.488 1.00 56.34 195 SER A C 1
ATOM 1561 O O . SER A 1 195 ? -29.487 15.930 8.047 1.00 56.34 195 SER A O 1
ATOM 1563 N N . VAL A 1 196 ? -27.584 16.280 6.909 1.00 54.56 196 VAL A N 1
ATOM 1564 C CA . VAL A 1 196 ? -27.713 17.745 6.835 1.00 54.56 196 VAL A CA 1
ATOM 1565 C C . VAL A 1 196 ? -28.858 18.152 5.908 1.00 54.56 196 VAL A C 1
ATOM 1567 O O . VAL A 1 196 ? -29.607 19.064 6.244 1.00 54.56 196 VAL A O 1
ATOM 1570 N N . MET A 1 197 ? -29.038 17.475 4.774 1.00 56.59 197 MET A N 1
ATOM 1571 C CA . MET A 1 197 ? -30.103 17.769 3.815 1.00 56.59 197 MET A CA 1
ATOM 1572 C C . MET A 1 197 ? -31.491 17.402 4.362 1.00 56.59 197 MET A C 1
ATOM 1574 O O . MET A 1 197 ? -32.434 18.175 4.188 1.00 56.59 197 MET A O 1
ATOM 1578 N N . GLU A 1 198 ? -31.625 16.289 5.088 1.00 54.44 198 GLU A N 1
ATOM 1579 C CA . GLU A 1 198 ? -32.848 15.936 5.825 1.00 54.44 198 GLU A CA 1
ATOM 1580 C C . GLU A 1 198 ? -33.148 16.946 6.943 1.00 54.44 198 GLU A C 1
ATOM 1582 O O . GLU A 1 198 ? -34.288 17.398 7.088 1.00 54.44 198 GLU A O 1
ATOM 1587 N N . ALA A 1 199 ? -32.123 17.368 7.694 1.00 48.25 199 ALA A N 1
ATOM 1588 C CA . ALA A 1 199 ? -32.259 18.393 8.726 1.00 48.25 199 ALA A CA 1
ATOM 1589 C C . ALA A 1 199 ? -32.654 19.760 8.141 1.00 48.25 199 ALA A C 1
ATOM 1591 O O . ALA A 1 199 ? -33.521 20.437 8.697 1.00 48.25 199 ALA A O 1
ATOM 1592 N N . LEU A 1 200 ? -32.076 20.150 7.000 1.00 44.88 200 LEU A N 1
ATOM 1593 C CA . LEU A 1 200 ? -32.404 21.382 6.280 1.00 44.88 200 LEU A CA 1
ATOM 1594 C C . LEU A 1 200 ? -33.827 21.331 5.705 1.00 44.88 200 LEU A C 1
ATOM 1596 O O . LEU A 1 200 ? -34.558 22.315 5.789 1.00 44.88 200 LEU A O 1
ATOM 1600 N N . SER A 1 201 ? -34.255 20.169 5.202 1.00 52.88 201 SER A N 1
ATOM 1601 C CA . SER A 1 201 ? -35.624 19.932 4.722 1.00 52.88 201 SER A CA 1
ATOM 1602 C C . SER A 1 201 ? -36.657 20.036 5.851 1.00 52.88 201 SER A C 1
ATOM 1604 O O . SER A 1 201 ? -37.745 20.574 5.645 1.00 52.88 201 SER A O 1
ATOM 1606 N N . CYS A 1 202 ? -36.306 19.589 7.063 1.00 43.50 202 CYS A N 1
ATOM 1607 C CA . CYS A 1 202 ? -37.130 19.773 8.262 1.00 43.50 202 CYS A CA 1
ATOM 1608 C C . CYS A 1 202 ? -37.134 21.228 8.767 1.00 43.50 202 CYS A C 1
ATOM 1610 O O . CYS A 1 202 ? -38.163 21.699 9.246 1.00 43.50 202 CYS A O 1
ATOM 1612 N N . LEU A 1 203 ? -36.008 21.947 8.661 1.00 44.16 203 LEU A N 1
ATOM 1613 C CA . LEU A 1 203 ? -35.871 23.351 9.079 1.00 44.16 203 LEU A CA 1
ATOM 1614 C C . LEU A 1 203 ? -36.576 24.331 8.134 1.00 44.16 203 LEU A C 1
ATOM 1616 O O . LEU A 1 203 ? -37.120 25.329 8.597 1.00 44.16 203 LEU A O 1
ATOM 1620 N N . LEU A 1 204 ? -36.624 24.033 6.834 1.00 48.09 204 LEU A N 1
ATOM 1621 C CA . LEU A 1 204 ? -37.342 24.827 5.830 1.00 48.09 204 LEU A CA 1
ATOM 1622 C C . LEU A 1 204 ? -38.867 24.610 5.849 1.00 48.09 204 LEU A C 1
ATOM 1624 O O . LEU A 1 204 ? -39.561 25.051 4.937 1.00 48.09 204 LEU A O 1
ATOM 1628 N N . GLY A 1 205 ? -39.414 23.962 6.884 1.00 45.62 205 GLY A N 1
ATOM 1629 C CA . GLY A 1 205 ? -40.851 24.000 7.155 1.00 45.62 205 GLY A CA 1
ATOM 1630 C C . GLY A 1 205 ? -41.726 23.298 6.115 1.00 45.62 205 GLY A C 1
ATOM 1631 O O . GLY A 1 205 ? -42.883 23.666 5.955 1.00 45.62 205 GLY A O 1
ATOM 1632 N N . ARG A 1 206 ? -41.234 22.249 5.445 1.00 42.78 206 ARG A N 1
ATOM 1633 C CA . ARG A 1 206 ? -42.083 21.345 4.638 1.00 42.78 206 ARG A CA 1
ATOM 1634 C C . ARG A 1 206 ? -42.745 20.237 5.471 1.00 42.78 206 ARG A C 1
ATOM 1636 O O . ARG A 1 206 ? -43.052 19.162 4.971 1.00 42.78 206 ARG A O 1
ATOM 1643 N N . ALA A 1 207 ? -42.990 20.511 6.750 1.00 43.25 207 ALA A N 1
ATOM 1644 C CA . ALA A 1 207 ? -43.863 19.717 7.607 1.00 43.25 207 ALA A CA 1
ATOM 1645 C C . ALA A 1 207 ? -45.295 20.272 7.516 1.00 43.25 207 ALA A C 1
ATOM 1647 O O . ALA A 1 207 ? -45.828 20.814 8.479 1.00 43.25 207 ALA A O 1
ATOM 1648 N N . GLY A 1 208 ? -45.886 20.179 6.328 1.00 35.78 208 GLY A N 1
ATOM 1649 C CA . GLY A 1 208 ? -47.287 20.496 6.076 1.00 35.78 208 GLY A CA 1
ATOM 1650 C C . GLY A 1 208 ? -47.903 19.362 5.273 1.00 35.78 208 GLY A C 1
ATOM 1651 O O . GLY A 1 208 ? -47.650 19.273 4.081 1.00 35.78 208 GLY A O 1
ATOM 1652 N N . GLU A 1 209 ? -48.626 18.497 5.986 1.00 36.19 209 GLU A N 1
ATOM 1653 C CA . GLU A 1 209 ? -49.685 17.586 5.525 1.00 36.19 209 GLU A CA 1
ATOM 1654 C C . GLU A 1 209 ? -49.392 16.653 4.330 1.00 36.19 209 GLU A C 1
ATOM 1656 O O . GLU A 1 209 ? -49.274 17.065 3.186 1.00 36.19 209 GLU A O 1
ATOM 1661 N N . GLY A 1 210 ? -49.353 15.346 4.625 1.00 40.88 210 GLY A N 1
ATOM 1662 C CA . GLY A 1 210 ? -49.717 14.246 3.721 1.00 40.88 210 GLY A CA 1
ATOM 1663 C C . GLY A 1 210 ? -49.343 14.371 2.240 1.00 40.88 210 GLY A C 1
ATOM 1664 O O . GLY A 1 210 ? -50.156 14.790 1.426 1.00 40.88 210 GLY A O 1
ATOM 1665 N N . GLY A 1 211 ? -48.169 13.865 1.862 1.00 34.38 211 GLY A N 1
ATOM 1666 C CA . GLY A 1 211 ? -47.857 13.632 0.452 1.00 34.38 211 GLY A CA 1
ATOM 1667 C C . GLY A 1 211 ? -46.370 13.475 0.182 1.00 34.38 211 GLY A C 1
ATOM 1668 O O . GLY A 1 211 ? -45.710 14.425 -0.230 1.00 34.38 211 GLY A O 1
ATOM 1669 N N . CYS A 1 212 ? -45.829 12.265 0.351 1.00 32.47 212 CYS A N 1
ATOM 1670 C CA . CYS A 1 212 ? -44.607 11.916 -0.372 1.00 32.47 212 CYS A CA 1
ATOM 1671 C C . CYS A 1 212 ? -44.956 11.876 -1.862 1.00 32.47 212 CYS A C 1
ATOM 1673 O O . CYS A 1 212 ? -45.633 10.967 -2.338 1.00 32.47 212 CYS A O 1
ATOM 1675 N N . LEU A 1 213 ? -44.529 12.931 -2.552 1.00 36.22 213 LEU A N 1
ATOM 1676 C CA . LEU A 1 213 ? -44.700 13.169 -3.973 1.00 36.22 213 LEU A CA 1
ATOM 1677 C C . LEU A 1 213 ? -44.224 11.951 -4.778 1.00 36.22 213 LEU A C 1
ATOM 1679 O O . LEU A 1 213 ? -43.059 11.556 -4.731 1.00 36.22 213 LEU A O 1
ATOM 1683 N N . SER A 1 214 ? -45.164 11.375 -5.517 1.00 35.12 214 SER A N 1
ATOM 1684 C CA . SER A 1 214 ? -44.960 10.328 -6.503 1.00 35.12 214 SER A CA 1
ATOM 1685 C C . SER A 1 214 ? -43.964 10.769 -7.579 1.00 35.12 214 SER A C 1
ATOM 1687 O O . SER A 1 214 ? -44.211 11.728 -8.309 1.00 35.12 214 SER A O 1
ATOM 1689 N N . SER A 1 215 ? -42.877 10.024 -7.744 1.00 35.00 215 SER A N 1
ATOM 1690 C CA . SER A 1 215 ? -42.135 9.975 -9.004 1.00 35.00 215 SER A CA 1
ATOM 1691 C C . SER A 1 215 ? -41.527 8.584 -9.143 1.00 35.00 215 SER A C 1
ATOM 1693 O O . SER A 1 215 ? -40.568 8.249 -8.449 1.00 35.00 215 SER A O 1
ATOM 1695 N N . SER A 1 216 ? -42.082 7.765 -10.041 1.00 34.38 216 SER A N 1
ATOM 1696 C CA . SER A 1 216 ? -41.650 6.379 -10.291 1.00 34.38 216 SER A CA 1
ATOM 1697 C C . SER A 1 216 ? -40.218 6.246 -10.831 1.00 34.38 216 SER A C 1
ATOM 1699 O O . SER A 1 216 ? -39.710 5.137 -10.945 1.00 34.38 216 SER A O 1
ATOM 1701 N N . ARG A 1 217 ? -39.536 7.358 -11.149 1.00 34.09 217 ARG A N 1
ATOM 1702 C CA . ARG A 1 217 ? -38.092 7.373 -11.457 1.00 34.09 217 ARG A CA 1
ATOM 1703 C C . ARG A 1 217 ? -37.213 7.614 -10.230 1.00 34.09 217 ARG A C 1
ATOM 1705 O O . ARG A 1 217 ? -36.034 7.281 -10.259 1.00 34.09 217 ARG A O 1
ATOM 1712 N N . CYS A 1 218 ? -37.779 8.143 -9.147 1.00 34.53 218 CYS A N 1
ATOM 1713 C CA . CYS A 1 218 ? -37.090 8.215 -7.866 1.00 34.53 218 CYS A CA 1
ATOM 1714 C C . CYS A 1 218 ? -37.125 6.868 -7.153 1.00 34.53 218 CYS A C 1
ATOM 1716 O O . CYS A 1 218 ? -36.164 6.571 -6.477 1.00 34.53 218 CYS A O 1
ATOM 1718 N N . THR A 1 219 ? -38.134 6.011 -7.336 1.00 35.53 219 THR A N 1
ATOM 1719 C CA . THR A 1 219 ? -38.255 4.742 -6.594 1.00 35.53 219 THR A CA 1
ATOM 1720 C C . THR A 1 219 ? -37.140 3.731 -6.843 1.00 35.53 219 THR A C 1
ATOM 1722 O O . THR A 1 219 ? -36.807 3.032 -5.901 1.00 35.53 219 THR A O 1
ATOM 1725 N N . GLU A 1 220 ? -36.504 3.662 -8.017 1.00 37.06 220 GLU A N 1
ATOM 1726 C CA . GLU A 1 220 ? -35.362 2.743 -8.207 1.00 37.06 220 GLU A CA 1
ATOM 1727 C C . GLU A 1 220 ? -34.067 3.288 -7.606 1.00 37.06 220 GLU A C 1
ATOM 1729 O O . GLU A 1 220 ? -33.335 2.559 -6.944 1.00 37.06 220 GLU A O 1
ATOM 1734 N N . VAL A 1 221 ? -33.829 4.596 -7.731 1.00 38.44 221 VAL A N 1
ATOM 1735 C CA . VAL A 1 221 ? -32.695 5.265 -7.080 1.00 38.44 221 VAL A CA 1
ATOM 1736 C C . VAL A 1 221 ? -32.897 5.292 -5.562 1.00 38.44 221 VAL A C 1
ATOM 1738 O O . VAL A 1 221 ? -31.960 5.018 -4.824 1.00 38.44 221 VAL A O 1
ATOM 1741 N N . GLN A 1 222 ? -34.125 5.501 -5.079 1.00 36.62 222 GLN A N 1
ATOM 1742 C CA . GLN A 1 222 ? -34.495 5.386 -3.670 1.00 36.62 222 GLN A CA 1
ATOM 1743 C C . GLN A 1 222 ? -34.398 3.940 -3.203 1.00 36.62 222 GLN A C 1
ATOM 1745 O O . GLN A 1 222 ? -33.966 3.740 -2.088 1.00 36.62 222 GLN A O 1
ATOM 1750 N N . LEU A 1 223 ? -34.758 2.933 -4.005 1.00 35.50 223 LEU A N 1
ATOM 1751 C CA . LEU A 1 223 ? -34.639 1.524 -3.627 1.00 35.50 223 LEU A CA 1
ATOM 1752 C C . LEU A 1 223 ? -33.170 1.093 -3.588 1.00 35.50 223 LEU A C 1
ATOM 1754 O O . LEU A 1 223 ? -32.783 0.411 -2.653 1.00 35.50 223 LEU A O 1
ATOM 1758 N N . CYS A 1 224 ? -32.317 1.561 -4.502 1.00 37.44 224 CYS A N 1
ATOM 1759 C CA . CYS A 1 224 ? -30.868 1.384 -4.405 1.00 37.44 224 CYS A CA 1
ATOM 1760 C C . CYS A 1 224 ? -30.285 2.129 -3.196 1.00 37.44 224 CYS A C 1
ATOM 1762 O O . CYS A 1 224 ? -29.460 1.565 -2.489 1.00 37.44 224 CYS A O 1
ATOM 1764 N N . ILE A 1 225 ? -30.747 3.346 -2.897 1.00 43.03 225 ILE A N 1
ATOM 1765 C CA . ILE A 1 225 ? -30.361 4.125 -1.708 1.00 43.03 225 ILE A CA 1
ATOM 1766 C C . ILE A 1 225 ? -30.945 3.528 -0.420 1.00 43.03 225 ILE A C 1
ATOM 1768 O O . ILE A 1 225 ? -30.338 3.669 0.630 1.00 43.03 225 ILE A O 1
ATOM 1772 N N . VAL A 1 226 ? -32.070 2.816 -0.475 1.00 38.22 226 VAL A N 1
ATOM 1773 C CA . VAL A 1 226 ? -32.718 2.126 0.651 1.00 38.22 226 VAL A CA 1
ATOM 1774 C C . VAL A 1 226 ? -32.158 0.721 0.819 1.00 38.22 226 VAL A C 1
ATOM 1776 O O . VAL A 1 226 ? -32.136 0.250 1.939 1.00 38.22 226 VAL A O 1
ATOM 1779 N N . ILE A 1 227 ? -31.642 0.054 -0.216 1.00 41.22 227 ILE A N 1
ATOM 1780 C CA . ILE A 1 227 ? -30.905 -1.219 -0.120 1.00 41.22 227 ILE A CA 1
ATOM 1781 C C . ILE A 1 227 ? -29.477 -0.948 0.363 1.00 41.22 227 ILE A C 1
ATOM 1783 O O . ILE A 1 227 ? -29.030 -1.550 1.334 1.00 41.22 227 ILE A O 1
ATOM 1787 N N . LEU A 1 228 ? -28.788 0.029 -0.232 1.00 41.03 228 LEU A N 1
ATOM 1788 C CA . LEU A 1 228 ? -27.496 0.517 0.251 1.00 41.03 228 LEU A CA 1
ATOM 1789 C C . LEU A 1 228 ? -27.655 1.129 1.649 1.00 41.03 228 LEU A C 1
ATOM 1791 O O . LEU A 1 228 ? -26.871 0.852 2.546 1.00 41.03 228 LEU A O 1
ATOM 1795 N N . GLY A 1 229 ? -28.738 1.871 1.863 1.00 39.66 229 GLY A N 1
ATOM 1796 C CA . GLY A 1 229 ? -29.140 2.437 3.141 1.00 39.66 229 GLY A CA 1
ATOM 1797 C C . GLY A 1 229 ? -29.579 1.395 4.158 1.00 39.66 229 GLY A C 1
ATOM 1798 O O . GLY A 1 229 ? -29.277 1.590 5.311 1.00 39.66 229 GLY A O 1
ATOM 1799 N N . SER A 1 230 ? -30.203 0.270 3.806 1.00 38.00 230 SER A N 1
ATOM 1800 C CA . SER A 1 230 ? -30.581 -0.787 4.769 1.00 38.00 230 SER A CA 1
ATOM 1801 C C . SER A 1 230 ? -29.420 -1.722 5.101 1.00 38.00 230 SER A C 1
ATOM 1803 O O . SER A 1 230 ? -29.358 -2.225 6.221 1.00 38.00 230 SER A O 1
ATOM 1805 N N . ILE A 1 231 ? -28.442 -1.861 4.199 1.00 42.41 231 ILE A N 1
ATOM 1806 C CA . ILE A 1 231 ? -27.120 -2.421 4.514 1.00 42.41 231 ILE A CA 1
ATOM 1807 C C . ILE A 1 231 ? -26.343 -1.470 5.452 1.00 42.41 231 ILE A C 1
ATOM 1809 O O . ILE A 1 231 ? -25.649 -1.939 6.351 1.00 42.41 231 ILE A O 1
ATOM 1813 N N . LEU A 1 232 ? -26.498 -0.145 5.296 1.00 40.69 232 LEU A N 1
ATOM 1814 C CA . LEU A 1 232 ? -25.798 0.896 6.073 1.00 40.69 232 LEU A CA 1
ATOM 1815 C C . LEU A 1 232 ? -26.562 1.428 7.316 1.00 40.69 232 LEU A C 1
ATOM 1817 O O . LEU A 1 232 ? -25.946 2.093 8.148 1.00 40.69 232 LEU A O 1
ATOM 1821 N N . ALA A 1 233 ? -27.860 1.138 7.481 1.00 35.09 233 ALA A N 1
ATOM 1822 C CA . ALA A 1 233 ? -28.759 1.652 8.535 1.00 35.09 233 ALA A CA 1
ATOM 1823 C C . ALA A 1 233 ? -29.097 0.615 9.613 1.00 35.09 233 ALA A C 1
ATOM 1825 O O . ALA A 1 233 ? -30.070 0.756 10.356 1.00 35.09 233 ALA A O 1
ATOM 1826 N N . LEU A 1 234 ? -28.252 -0.398 9.791 1.00 33.97 234 LEU A N 1
ATOM 1827 C CA . LEU A 1 234 ? -28.101 -0.979 11.119 1.00 33.97 234 LEU A CA 1
ATOM 1828 C C . LEU A 1 234 ? -27.350 0.052 11.969 1.00 33.97 234 LEU A C 1
ATOM 1830 O O . LEU A 1 234 ? -26.122 0.075 11.987 1.00 33.97 234 LEU A O 1
ATOM 1834 N N . GLU A 1 235 ? -28.108 0.905 12.667 1.00 38.56 235 GLU A N 1
ATOM 1835 C CA . GLU A 1 235 ? -27.704 1.958 13.623 1.00 38.56 235 GLU A CA 1
ATOM 1836 C C . GLU A 1 235 ? -26.771 1.490 14.774 1.00 38.56 235 GLU A C 1
ATOM 1838 O O . GLU A 1 235 ? -26.732 2.093 15.847 1.00 38.56 235 GLU A O 1
ATOM 1843 N N . ARG A 1 236 ? -26.012 0.395 14.632 1.00 38.06 236 ARG A N 1
ATOM 1844 C CA . ARG A 1 236 ? -25.400 -0.273 15.781 1.00 38.06 236 ARG A CA 1
ATOM 1845 C C . ARG A 1 236 ? -23.944 -0.685 15.683 1.00 38.06 236 ARG A C 1
ATOM 1847 O O . ARG A 1 236 ? -23.419 -1.038 16.737 1.00 38.06 236 ARG A O 1
ATOM 1854 N N . SER A 1 237 ? -23.246 -0.607 14.544 1.00 41.12 237 SER A N 1
ATOM 1855 C CA . SER A 1 237 ? -21.788 -0.858 14.505 1.00 41.12 237 SER A CA 1
ATOM 1856 C C . SER A 1 237 ? -21.127 -0.450 13.182 1.00 41.12 237 SER A C 1
ATOM 1858 O O . SER A 1 237 ? -21.245 -1.170 12.194 1.00 41.12 237 SER A O 1
ATOM 1860 N N . ASN A 1 238 ? -20.307 0.610 13.189 1.00 48.84 238 ASN A N 1
ATOM 1861 C CA . ASN A 1 238 ? -19.420 0.986 12.068 1.00 48.84 238 ASN A CA 1
ATOM 1862 C C . ASN A 1 238 ? -18.541 -0.184 11.560 1.00 48.84 238 ASN A C 1
ATOM 1864 O O . ASN A 1 238 ? -18.117 -0.196 10.407 1.00 48.84 238 ASN A O 1
ATOM 1868 N N . CYS A 1 239 ? -18.301 -1.197 12.399 1.00 50.19 239 CYS A N 1
ATOM 1869 C CA . CYS A 1 239 ? -17.543 -2.395 12.048 1.00 50.19 239 CYS A CA 1
ATOM 1870 C C . CYS A 1 239 ? -18.207 -3.255 10.957 1.00 50.19 239 CYS A C 1
ATOM 1872 O O . CYS A 1 239 ? -17.491 -3.840 10.152 1.00 50.19 239 CYS A O 1
ATOM 1874 N N . HIS A 1 240 ? -19.544 -3.335 10.893 1.00 54.34 240 HIS A N 1
ATOM 1875 C CA . HIS A 1 240 ? -20.223 -4.160 9.881 1.00 54.34 240 HIS A CA 1
ATOM 1876 C C . HIS A 1 240 ? -20.059 -3.558 8.476 1.00 54.34 240 HIS A C 1
ATOM 1878 O O . HIS A 1 240 ? -19.664 -4.257 7.545 1.00 54.34 240 HIS A O 1
ATOM 1884 N N . ASN A 1 241 ? -20.230 -2.236 8.361 1.00 59.22 241 ASN A N 1
ATOM 1885 C CA . ASN A 1 241 ? -20.037 -1.486 7.116 1.00 59.22 241 ASN A CA 1
ATOM 1886 C C . ASN A 1 241 ? -18.598 -1.617 6.595 1.00 59.22 241 ASN A C 1
ATOM 1888 O O . ASN A 1 241 ? -18.388 -1.808 5.399 1.00 59.22 241 ASN A O 1
ATOM 1892 N N . PHE A 1 242 ? -17.607 -1.585 7.492 1.00 67.38 242 PHE A N 1
ATOM 1893 C CA . PHE A 1 242 ? -16.202 -1.778 7.133 1.00 67.38 242 PHE A CA 1
ATOM 1894 C C . PHE A 1 242 ? -15.924 -3.182 6.571 1.00 67.38 242 PHE A C 1
ATOM 1896 O O . PHE A 1 242 ? -15.241 -3.303 5.558 1.00 67.38 242 PHE A O 1
ATOM 1903 N N . ILE A 1 243 ? -16.482 -4.237 7.180 1.00 70.81 243 ILE A N 1
ATOM 1904 C CA . ILE A 1 243 ? -16.302 -5.629 6.725 1.00 70.81 243 ILE A CA 1
ATOM 1905 C C . ILE A 1 243 ? -16.931 -5.842 5.342 1.00 70.81 243 ILE A C 1
ATOM 1907 O O . ILE A 1 243 ? -16.310 -6.457 4.475 1.00 70.81 243 ILE A O 1
ATOM 1911 N N . VAL A 1 244 ? -18.129 -5.298 5.103 1.00 73.62 244 VAL A N 1
ATOM 1912 C CA . VAL A 1 244 ? -18.794 -5.390 3.793 1.00 73.62 244 VAL A CA 1
ATOM 1913 C C . VAL A 1 244 ? -18.014 -4.618 2.724 1.00 73.62 244 VAL A C 1
ATOM 1915 O O . VAL A 1 244 ? -17.739 -5.162 1.656 1.00 73.62 244 VAL A O 1
ATOM 1918 N N . CYS A 1 245 ? -17.577 -3.387 3.015 1.00 78.06 245 CYS A N 1
ATOM 1919 C CA . CYS A 1 245 ? -16.755 -2.607 2.084 1.00 78.06 245 CYS A CA 1
ATOM 1920 C C . CYS A 1 245 ? -15.413 -3.299 1.793 1.00 78.06 245 CYS A C 1
ATOM 1922 O O . CYS A 1 245 ? -14.949 -3.305 0.651 1.00 78.06 245 CYS A O 1
ATOM 1924 N N . TYR A 1 246 ? -14.799 -3.929 2.800 1.00 85.75 246 TYR A N 1
ATOM 1925 C CA . TYR A 1 246 ? -13.585 -4.722 2.619 1.00 85.75 246 TYR A CA 1
ATOM 1926 C C . TYR A 1 246 ? -13.836 -5.908 1.678 1.00 85.75 246 TYR A C 1
ATOM 1928 O O . TYR A 1 246 ? -13.041 -6.146 0.769 1.00 85.75 246 TYR A O 1
ATOM 1936 N N . ALA A 1 247 ? -14.959 -6.615 1.846 1.00 86.25 247 ALA A N 1
ATOM 1937 C CA . ALA A 1 247 ? -15.315 -7.743 0.994 1.00 86.25 247 ALA A CA 1
ATOM 1938 C C . ALA A 1 247 ? -15.565 -7.323 -0.463 1.00 86.25 247 ALA A C 1
ATOM 1940 O O . ALA A 1 247 ? -15.096 -8.004 -1.365 1.00 86.25 247 ALA A O 1
ATOM 1941 N N . LEU A 1 248 ? -16.237 -6.192 -0.704 1.00 85.81 248 LEU A N 1
ATOM 1942 C CA . LEU A 1 248 ? -16.491 -5.685 -2.060 1.00 85.81 248 LEU A CA 1
ATOM 1943 C C . LEU A 1 248 ? -15.216 -5.186 -2.757 1.00 85.81 248 LEU A C 1
ATOM 1945 O O . LEU A 1 248 ? -15.021 -5.400 -3.952 1.00 85.81 248 LEU A O 1
ATOM 1949 N N . THR A 1 249 ? -14.318 -4.543 -2.009 1.00 90.25 249 THR A N 1
ATOM 1950 C CA . THR A 1 249 ? -13.049 -4.022 -2.548 1.00 90.25 249 THR A CA 1
ATOM 1951 C C . THR A 1 249 ? -12.013 -5.120 -2.829 1.00 90.25 249 THR A C 1
ATOM 1953 O O . THR A 1 249 ? -10.996 -4.838 -3.466 1.00 90.25 249 THR A O 1
ATOM 1956 N N . SER A 1 250 ? -12.257 -6.382 -2.443 1.00 92.88 250 SER A N 1
ATOM 1957 C CA . SER A 1 250 ? -11.327 -7.496 -2.701 1.00 92.88 250 SER A CA 1
ATOM 1958 C C . SER A 1 250 ? -11.112 -7.775 -4.195 1.00 92.88 250 SER A C 1
ATOM 1960 O O . SER A 1 250 ? -10.027 -8.216 -4.579 1.00 92.88 250 SER A O 1
ATOM 1962 N N . PHE A 1 251 ? -12.080 -7.427 -5.053 1.00 94.81 251 PHE A N 1
ATOM 1963 C CA . PHE A 1 251 ? -11.922 -7.464 -6.511 1.00 94.81 251 PHE A CA 1
ATOM 1964 C C . PHE A 1 251 ? -10.734 -6.611 -6.987 1.00 94.81 251 PHE A C 1
ATOM 1966 O O . PHE A 1 251 ? -9.923 -7.068 -7.790 1.00 94.81 251 PHE A O 1
ATOM 1973 N N . ILE A 1 252 ? -10.575 -5.398 -6.443 1.00 95.12 252 ILE A N 1
ATOM 1974 C CA . ILE A 1 252 ? -9.480 -4.478 -6.802 1.00 95.12 252 ILE A CA 1
ATOM 1975 C C . ILE A 1 252 ? -8.132 -5.064 -6.373 1.00 95.12 252 ILE A C 1
ATOM 1977 O O . ILE A 1 252 ? -7.159 -4.986 -7.122 1.00 95.12 252 ILE A O 1
ATOM 1981 N N . SER A 1 253 ? -8.092 -5.700 -5.198 1.00 95.19 253 SER A N 1
ATOM 1982 C CA . SER A 1 253 ? -6.906 -6.408 -4.701 1.00 95.19 253 SER A CA 1
ATOM 1983 C C . SER A 1 253 ? -6.437 -7.467 -5.693 1.00 95.19 253 SER A C 1
ATOM 1985 O O . SER A 1 253 ? -5.277 -7.475 -6.117 1.00 95.19 253 SER A O 1
ATOM 1987 N N . GLY A 1 254 ? -7.377 -8.315 -6.125 1.00 95.19 254 GLY A N 1
ATOM 1988 C CA . GLY A 1 254 ? -7.142 -9.348 -7.122 1.00 95.19 254 GLY A CA 1
ATOM 1989 C C . GLY A 1 254 ? -6.694 -8.773 -8.464 1.00 95.19 254 GLY A C 1
ATOM 1990 O O . GLY A 1 254 ? -5.728 -9.279 -9.033 1.00 95.19 254 GLY A O 1
ATOM 1991 N N . TYR A 1 255 ? -7.346 -7.706 -8.936 1.00 95.81 255 TYR A N 1
ATOM 1992 C CA . TYR A 1 255 ? -7.056 -7.041 -10.210 1.00 95.81 255 TYR A CA 1
ATOM 1993 C C . TYR A 1 255 ? -5.640 -6.465 -10.264 1.00 95.81 255 TYR A C 1
ATOM 1995 O O . TYR A 1 255 ? -4.870 -6.794 -11.168 1.00 95.81 255 TYR A O 1
ATOM 2003 N N . VAL A 1 256 ? -5.263 -5.656 -9.268 1.00 95.25 256 VAL A N 1
ATOM 2004 C CA . VAL A 1 256 ? -3.935 -5.025 -9.204 1.00 95.25 256 VAL A CA 1
ATOM 2005 C C . VAL A 1 256 ? -2.845 -6.080 -9.022 1.00 95.25 256 VAL A C 1
ATOM 2007 O O . VAL A 1 256 ? -1.841 -6.053 -9.735 1.00 95.25 256 VAL A O 1
ATOM 2010 N N . SER A 1 257 ? -3.052 -7.037 -8.111 1.00 95.56 257 SER A N 1
ATOM 2011 C CA . SER A 1 257 ? -2.090 -8.110 -7.841 1.00 95.56 257 SER A CA 1
ATOM 2012 C C . SER A 1 257 ? -1.877 -9.013 -9.056 1.00 95.56 257 SER A C 1
ATOM 2014 O O . SER A 1 257 ? -0.744 -9.199 -9.502 1.00 95.56 257 SER A O 1
ATOM 2016 N N . GLY A 1 258 ? -2.968 -9.523 -9.635 1.00 93.25 258 GLY A N 1
ATOM 2017 C CA . GLY A 1 258 ? -2.942 -10.401 -10.800 1.00 93.25 258 GLY A CA 1
ATOM 2018 C C . GLY A 1 258 ? -2.322 -9.722 -12.012 1.00 93.25 258 GLY A C 1
ATOM 2019 O O . GLY A 1 258 ? -1.453 -10.300 -12.665 1.00 93.25 258 GLY A O 1
ATOM 2020 N N . GLY A 1 259 ? -2.708 -8.472 -12.271 1.00 91.50 259 GLY A N 1
ATOM 2021 C CA . GLY A 1 259 ? -2.156 -7.695 -13.369 1.00 91.50 259 GLY A CA 1
ATOM 2022 C C . GLY A 1 259 ? -0.661 -7.431 -13.223 1.00 91.50 259 GLY A C 1
ATOM 2023 O O . GLY A 1 259 ? 0.114 -7.710 -14.136 1.00 91.50 259 GLY A O 1
ATOM 2024 N N . MET A 1 260 ? -0.222 -6.979 -12.046 1.00 91.44 260 MET A N 1
ATOM 2025 C CA . MET A 1 260 ? 1.198 -6.780 -11.746 1.00 91.44 260 MET A CA 1
ATOM 2026 C C . MET A 1 260 ? 2.002 -8.084 -11.853 1.00 91.44 260 MET A C 1
ATOM 2028 O O . MET A 1 260 ? 3.096 -8.091 -12.415 1.00 91.44 260 MET A O 1
ATOM 2032 N N . TYR A 1 261 ? 1.465 -9.190 -11.333 1.00 92.94 261 TYR A N 1
ATOM 2033 C CA . TYR A 1 261 ? 2.121 -10.496 -11.377 1.00 92.94 261 TYR A CA 1
ATOM 2034 C C . TYR A 1 261 ? 2.309 -10.992 -12.819 1.00 92.94 261 TYR A C 1
ATOM 2036 O O . TYR A 1 261 ? 3.381 -11.492 -13.161 1.00 92.94 261 TYR A O 1
ATOM 2044 N N . SER A 1 262 ? 1.299 -10.798 -13.675 1.00 89.75 262 SER A N 1
ATOM 2045 C CA . SER A 1 262 ? 1.359 -11.149 -15.101 1.00 89.75 262 SER A CA 1
ATOM 2046 C C . SER A 1 262 ? 2.379 -10.298 -15.861 1.00 89.75 262 SER A C 1
ATOM 2048 O O . SER A 1 262 ? 3.216 -10.835 -16.582 1.00 89.75 262 SER A O 1
ATOM 2050 N N . ARG A 1 263 ? 2.379 -8.975 -15.636 1.00 85.94 263 ARG A N 1
ATOM 2051 C CA . ARG A 1 263 ? 3.284 -8.021 -16.313 1.00 85.94 263 ARG A CA 1
ATOM 2052 C C . ARG A 1 263 ? 4.758 -8.258 -16.013 1.00 85.94 263 ARG A C 1
ATOM 2054 O O . ARG A 1 263 ? 5.598 -7.846 -16.799 1.00 85.94 263 ARG A O 1
ATOM 2061 N N . ASN A 1 264 ? 5.065 -8.921 -14.903 1.00 86.12 264 ASN A N 1
ATOM 2062 C CA . ASN A 1 264 ? 6.431 -9.254 -14.509 1.00 86.12 264 ASN A CA 1
ATOM 2063 C C . ASN A 1 264 ? 6.810 -10.713 -14.856 1.00 86.12 264 ASN A C 1
ATOM 2065 O O . ASN A 1 264 ? 7.791 -11.226 -14.321 1.00 86.12 264 ASN A O 1
ATOM 2069 N N . GLY A 1 265 ? 6.039 -11.401 -15.712 1.00 83.69 265 GLY A N 1
ATOM 2070 C CA . GLY A 1 265 ? 6.354 -12.754 -16.199 1.00 83.69 265 GLY A CA 1
ATOM 2071 C C . GLY A 1 265 ? 6.075 -13.888 -15.201 1.00 83.69 265 GLY A C 1
ATOM 2072 O O . GLY A 1 265 ? 6.670 -14.964 -15.287 1.00 83.69 265 GLY A O 1
ATOM 2073 N N . GLY A 1 266 ? 5.197 -13.671 -14.218 1.00 85.75 266 GLY A N 1
ATOM 2074 C CA . GLY A 1 266 ? 4.898 -14.652 -13.177 1.00 85.75 266 GLY A CA 1
ATOM 2075 C C . GLY A 1 266 ? 4.102 -15.870 -13.674 1.00 85.75 266 GLY A C 1
ATOM 2076 O O . GLY A 1 266 ? 2.974 -15.739 -14.148 1.00 85.75 266 GLY A O 1
ATOM 2077 N N . LYS A 1 267 ? 4.643 -17.083 -13.482 1.00 86.00 267 LYS A N 1
ATOM 2078 C CA . LYS A 1 267 ? 4.002 -18.350 -13.905 1.00 86.00 267 LYS A CA 1
ATOM 2079 C C . LYS A 1 267 ? 3.009 -18.925 -12.877 1.00 86.00 267 LYS A C 1
ATOM 2081 O O . LYS A 1 267 ? 1.998 -19.517 -13.244 1.00 86.00 267 LYS A O 1
ATOM 2086 N N . THR A 1 268 ? 3.254 -18.741 -11.574 1.00 91.12 268 THR A N 1
ATOM 2087 C CA . THR A 1 268 ? 2.484 -19.386 -10.482 1.00 91.12 268 THR A CA 1
ATOM 2088 C C . THR A 1 268 ? 1.391 -18.483 -9.902 1.00 91.12 268 THR A C 1
ATOM 2090 O O . THR A 1 268 ? 1.353 -18.169 -8.712 1.00 91.12 268 THR A O 1
ATOM 2093 N N . TRP A 1 269 ? 0.455 -18.078 -10.756 1.00 90.56 269 TRP A N 1
ATOM 2094 C CA . TRP A 1 269 ? -0.583 -17.093 -10.430 1.00 90.56 269 TRP A CA 1
ATOM 2095 C C . TRP A 1 269 ? -1.550 -17.511 -9.313 1.00 90.56 269 TRP A C 1
ATOM 2097 O O . TRP A 1 269 ? -2.007 -16.657 -8.559 1.00 90.56 269 TRP A O 1
ATOM 2107 N N . ILE A 1 270 ? -1.828 -18.811 -9.160 1.00 93.00 270 ILE A N 1
ATOM 2108 C CA . ILE A 1 270 ? -2.711 -19.323 -8.098 1.00 93.00 270 ILE A CA 1
ATOM 2109 C C . ILE A 1 270 ? -2.115 -19.015 -6.718 1.00 93.00 270 ILE A C 1
ATOM 2111 O O . ILE A 1 270 ? -2.833 -18.603 -5.811 1.00 93.00 270 ILE A O 1
ATOM 2115 N N . LYS A 1 271 ? -0.788 -19.146 -6.567 1.00 92.94 271 LYS A N 1
ATOM 2116 C CA . LYS A 1 271 ? -0.092 -18.822 -5.311 1.00 92.94 271 LYS A CA 1
ATOM 2117 C C . LYS A 1 271 ? -0.181 -17.330 -4.994 1.00 92.94 271 LYS A C 1
ATOM 2119 O O . LYS A 1 271 ? -0.394 -16.977 -3.841 1.00 92.94 271 LYS A O 1
ATOM 2124 N N . SER A 1 272 ? -0.047 -16.476 -6.012 1.00 92.62 272 SER A N 1
ATOM 2125 C CA . SER A 1 272 ? -0.225 -15.025 -5.873 1.00 92.62 272 SER A CA 1
ATOM 2126 C C . SER A 1 272 ? -1.652 -14.690 -5.435 1.00 92.62 272 SER A C 1
ATOM 2128 O O . SER A 1 272 ? -1.817 -14.031 -4.419 1.00 92.62 272 SER A O 1
ATOM 2130 N N . MET A 1 273 ? -2.674 -15.256 -6.085 1.00 94.44 273 MET A N 1
ATOM 2131 C CA . MET A 1 273 ? -4.081 -15.048 -5.717 1.00 94.44 273 MET A CA 1
ATOM 2132 C C . MET A 1 273 ? -4.390 -15.457 -4.271 1.00 94.44 273 MET A C 1
ATOM 2134 O O . MET A 1 273 ? -4.933 -14.653 -3.513 1.00 94.44 273 MET A O 1
ATOM 2138 N N . ILE A 1 274 ? -3.998 -16.674 -3.865 1.00 95.38 274 ILE A N 1
ATOM 2139 C CA . ILE A 1 274 ? -4.222 -17.163 -2.495 1.00 95.38 274 ILE A CA 1
ATOM 2140 C C . ILE A 1 274 ? -3.544 -16.226 -1.497 1.00 95.38 274 ILE A C 1
ATOM 2142 O O . ILE A 1 274 ? -4.166 -15.832 -0.509 1.00 95.38 274 ILE A O 1
ATOM 2146 N N . LEU A 1 275 ? -2.297 -15.824 -1.761 1.00 94.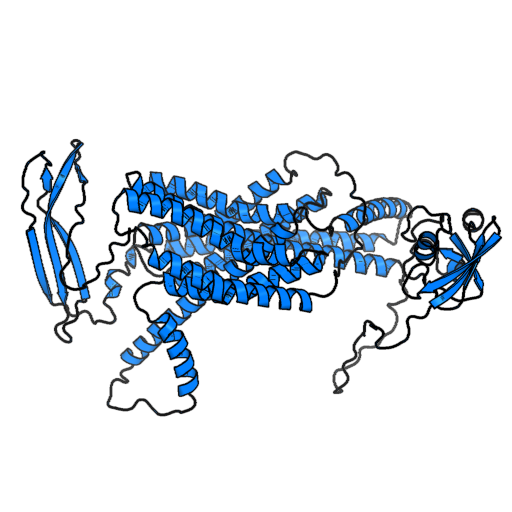88 275 LEU A N 1
ATOM 2147 C CA . LEU A 1 275 ? -1.561 -14.946 -0.861 1.00 94.88 275 LEU A CA 1
ATOM 2148 C C . LEU A 1 275 ? -2.230 -13.568 -0.760 1.00 94.88 275 LEU A C 1
ATOM 2150 O O . LEU A 1 275 ? -2.439 -13.088 0.347 1.00 94.88 275 LEU A O 1
ATOM 2154 N N . THR A 1 276 ? -2.655 -12.974 -1.874 1.00 94.75 276 THR A N 1
ATOM 2155 C CA . THR A 1 276 ? -3.376 -11.690 -1.907 1.00 94.75 276 THR A CA 1
ATOM 2156 C C . THR A 1 276 ? -4.685 -11.740 -1.121 1.00 94.75 276 THR A C 1
ATOM 2158 O O . THR A 1 276 ? -4.975 -10.833 -0.344 1.00 94.75 276 THR A O 1
ATOM 2161 N N . ALA A 1 277 ? -5.465 -12.814 -1.268 1.00 94.06 277 ALA A N 1
ATOM 2162 C CA . ALA A 1 277 ? -6.749 -12.958 -0.584 1.00 94.06 277 ALA A CA 1
ATOM 2163 C C . ALA A 1 277 ? -6.620 -13.256 0.923 1.00 94.06 277 ALA A C 1
ATOM 2165 O O . ALA A 1 277 ? -7.555 -12.988 1.680 1.00 94.06 277 ALA A O 1
ATOM 2166 N N . SER A 1 278 ? -5.500 -13.834 1.372 1.00 92.94 278 SER A N 1
ATOM 2167 C CA . SER A 1 278 ? -5.339 -14.340 2.744 1.00 92.94 278 SER A CA 1
ATOM 2168 C C . SER A 1 278 ? -4.368 -13.536 3.613 1.00 92.94 278 SER A C 1
ATOM 2170 O O . SER A 1 278 ? -4.567 -13.478 4.821 1.00 92.94 278 SER A O 1
ATOM 2172 N N . LEU A 1 279 ? -3.359 -12.864 3.052 1.00 92.06 279 LEU A N 1
ATOM 2173 C CA . LEU A 1 279 ? -2.272 -12.257 3.830 1.00 92.06 279 LEU A CA 1
ATOM 2174 C C . LEU A 1 279 ? -2.772 -11.298 4.924 1.00 92.06 279 LEU A C 1
ATOM 2176 O O . LEU A 1 279 ? -2.471 -11.487 6.102 1.00 92.06 279 LEU A O 1
ATOM 2180 N N . PHE A 1 280 ? -3.562 -10.289 4.553 1.00 92.50 280 PHE A N 1
ATOM 2181 C CA . PHE A 1 280 ? -4.055 -9.292 5.507 1.00 92.50 280 PHE A CA 1
ATOM 2182 C C . PHE A 1 280 ? -5.148 -9.833 6.447 1.00 92.50 280 PHE A C 1
ATOM 2184 O O . PHE A 1 280 ? -5.008 -9.654 7.660 1.00 92.50 280 PHE A O 1
ATOM 2191 N N . PRO A 1 281 ? -6.184 -10.556 5.967 1.00 90.62 281 PRO A N 1
ATOM 2192 C CA . PRO A 1 281 ? -7.178 -11.167 6.849 1.00 90.62 281 PRO A CA 1
ATOM 2193 C C . PRO A 1 281 ? -6.568 -12.100 7.893 1.00 90.62 281 PRO A C 1
ATOM 2195 O O . PRO A 1 281 ? -6.979 -12.052 9.048 1.00 90.62 281 PRO A O 1
ATOM 2198 N N . PHE A 1 282 ? -5.559 -12.900 7.533 1.00 91.19 282 PHE A N 1
ATOM 2199 C CA . PHE A 1 282 ? -4.895 -13.791 8.485 1.00 91.19 282 PHE A CA 1
ATOM 2200 C C . PHE A 1 282 ? -4.010 -13.038 9.485 1.00 91.19 282 PHE A C 1
ATOM 2202 O O . PHE A 1 282 ? -3.993 -13.413 10.656 1.00 91.19 282 PHE A O 1
ATOM 2209 N N . MET A 1 283 ? -3.333 -11.953 9.085 1.00 91.94 283 MET A N 1
ATOM 2210 C CA . MET A 1 283 ? -2.630 -11.079 10.040 1.00 91.94 283 MET A CA 1
ATOM 2211 C C . MET A 1 283 ? -3.603 -10.475 11.061 1.00 91.94 283 MET A C 1
ATOM 2213 O O . MET A 1 283 ? -3.351 -10.518 12.268 1.00 91.94 283 MET A O 1
ATOM 2217 N N . CYS A 1 284 ? -4.746 -9.961 10.597 1.00 88.50 284 CYS A N 1
ATOM 2218 C CA . CYS A 1 284 ? -5.794 -9.440 11.470 1.00 88.50 284 CYS A CA 1
ATOM 2219 C C . CYS A 1 284 ? -6.406 -10.539 12.348 1.00 88.50 284 CYS A C 1
ATOM 2221 O O . CYS A 1 284 ? -6.596 -10.341 13.545 1.00 88.50 284 CYS A O 1
ATOM 2223 N N . PHE A 1 285 ? -6.681 -11.716 11.792 1.00 87.50 285 PHE A N 1
ATOM 2224 C CA . PHE A 1 285 ? -7.216 -12.836 12.555 1.00 87.50 285 PHE A CA 1
ATOM 2225 C C . PHE A 1 285 ? -6.237 -13.296 13.639 1.00 87.50 285 PHE A C 1
ATOM 2227 O O . PHE A 1 285 ? -6.659 -13.510 14.767 1.00 87.50 285 PHE A O 1
ATOM 2234 N N . GLY A 1 286 ? -4.934 -13.367 13.347 1.00 90.69 286 GLY A N 1
ATOM 2235 C CA . GLY A 1 286 ? -3.908 -13.735 14.323 1.00 90.69 286 GLY A CA 1
ATOM 2236 C C . GLY A 1 286 ? -3.858 -12.781 15.519 1.00 90.69 286 GLY A C 1
ATOM 2237 O O . GLY A 1 286 ? -3.914 -13.224 16.666 1.00 90.69 286 GLY A O 1
ATOM 2238 N N . ILE A 1 287 ? -3.833 -11.465 15.273 1.00 89.56 287 ILE A N 1
ATOM 2239 C CA . ILE A 1 287 ? -3.856 -10.467 16.357 1.00 89.56 287 ILE A CA 1
ATOM 2240 C C . ILE A 1 287 ? -5.193 -10.518 17.107 1.00 89.56 287 ILE A C 1
ATOM 2242 O O . ILE A 1 287 ? -5.215 -10.528 18.337 1.00 89.56 287 ILE A O 1
ATOM 2246 N N . GLY A 1 288 ? -6.310 -10.605 16.382 1.00 86.31 288 GLY A N 1
ATOM 2247 C CA . GLY A 1 288 ? -7.644 -10.708 16.969 1.00 86.31 288 GLY A CA 1
ATOM 2248 C C . GLY A 1 288 ? -7.812 -11.953 17.842 1.00 86.31 288 GLY A C 1
ATOM 2249 O O . GLY A 1 288 ? -8.380 -11.863 18.924 1.00 86.31 288 GLY A O 1
ATOM 2250 N N . PHE A 1 289 ? -7.266 -13.094 17.424 1.00 88.38 289 PHE A N 1
ATOM 2251 C CA . PHE A 1 289 ? -7.288 -14.350 18.170 1.00 88.38 289 PHE A CA 1
ATOM 2252 C C . PHE A 1 289 ? -6.482 -14.258 19.472 1.00 88.38 289 PHE A C 1
ATOM 2254 O O . PHE A 1 289 ? -6.963 -14.685 20.524 1.00 88.38 289 PHE A O 1
ATOM 2261 N N . LEU A 1 290 ? -5.295 -13.641 19.434 1.00 91.50 290 LEU A N 1
ATOM 2262 C CA . LEU A 1 290 ? -4.493 -13.385 20.634 1.00 91.50 290 LEU A CA 1
ATOM 2263 C C . LEU A 1 290 ? -5.240 -12.477 21.620 1.00 91.50 290 LEU A C 1
ATOM 2265 O O . LEU A 1 290 ? -5.366 -12.813 22.798 1.00 91.50 290 LEU A O 1
ATOM 2269 N N . LEU A 1 291 ? -5.806 -11.366 21.136 1.00 87.06 291 LEU A N 1
ATOM 2270 C CA . LEU A 1 291 ? -6.612 -10.463 21.963 1.00 87.06 291 LEU A CA 1
ATOM 2271 C C . LEU A 1 291 ? -7.860 -11.152 22.521 1.00 87.06 291 LEU A C 1
ATOM 2273 O O . LEU A 1 291 ? -8.210 -10.950 23.683 1.00 87.06 291 LEU A O 1
ATOM 2277 N N . ASN A 1 292 ? -8.509 -11.999 21.724 1.00 86.25 292 ASN A N 1
ATOM 2278 C CA . ASN A 1 292 ? -9.684 -12.745 22.145 1.00 86.25 292 ASN A CA 1
ATOM 2279 C C . ASN A 1 292 ? -9.357 -13.791 23.216 1.00 86.25 292 ASN A C 1
ATOM 2281 O O . ASN A 1 292 ? -10.118 -13.954 24.164 1.00 86.25 292 ASN A O 1
ATOM 2285 N N . THR A 1 293 ? -8.205 -14.456 23.112 1.00 90.56 293 THR A N 1
ATOM 2286 C CA . THR A 1 293 ? -7.725 -15.396 24.135 1.00 90.56 293 THR A CA 1
ATOM 2287 C C . THR A 1 293 ? -7.539 -14.683 25.475 1.00 90.56 293 THR A C 1
ATOM 2289 O O . THR A 1 293 ? -8.006 -15.162 26.508 1.00 90.56 293 THR A O 1
ATOM 2292 N N . ILE A 1 294 ? -6.945 -13.484 25.453 1.00 89.44 294 ILE A N 1
ATOM 2293 C CA . ILE A 1 294 ? -6.823 -12.628 26.641 1.00 89.44 294 ILE A CA 1
ATOM 2294 C C . ILE A 1 294 ? -8.215 -12.221 27.151 1.00 89.44 294 ILE A C 1
ATOM 2296 O O . ILE A 1 294 ? -8.469 -12.247 28.352 1.00 89.44 294 ILE A O 1
ATOM 2300 N N . ALA A 1 295 ? -9.150 -11.884 26.262 1.00 83.25 295 ALA A N 1
ATOM 2301 C CA . ALA A 1 295 ? -10.511 -11.508 26.641 1.00 83.25 295 ALA A CA 1
ATOM 2302 C C . ALA A 1 295 ? -11.276 -12.616 27.365 1.00 83.25 295 ALA A C 1
ATOM 2304 O O . ALA A 1 295 ? -11.930 -12.341 28.372 1.00 83.25 295 ALA A O 1
ATOM 2305 N N . ILE A 1 296 ? -11.156 -13.850 26.876 1.00 85.31 296 ILE A N 1
ATOM 2306 C CA . ILE A 1 296 ? -11.759 -15.034 27.488 1.00 85.31 296 ILE A CA 1
ATOM 2307 C C . ILE A 1 296 ? -11.133 -15.289 28.860 1.00 85.31 296 ILE A C 1
ATOM 2309 O O . ILE A 1 296 ? -11.864 -15.499 29.824 1.00 85.31 296 ILE A O 1
ATOM 2313 N N . PHE A 1 297 ? -9.803 -15.199 28.972 1.00 90.38 297 PHE A N 1
ATOM 2314 C CA . PHE A 1 297 ? -9.097 -15.393 30.241 1.00 90.38 297 PHE A CA 1
ATOM 2315 C C . PHE A 1 297 ? -9.583 -14.436 31.343 1.00 90.38 297 PHE A C 1
ATOM 2317 O O . PHE A 1 297 ? -9.736 -14.839 32.491 1.00 90.38 297 PHE A O 1
ATOM 2324 N N . TYR A 1 298 ? -9.880 -13.182 30.991 1.00 83.94 298 TYR A N 1
ATOM 2325 C CA . TYR A 1 298 ? -10.411 -12.178 31.921 1.00 83.94 298 TYR A CA 1
ATOM 2326 C C . TYR A 1 298 ? -11.947 -12.189 32.060 1.00 83.94 298 TYR A C 1
ATOM 2328 O O . TYR A 1 298 ? -12.488 -11.336 32.764 1.00 83.94 298 TYR A O 1
ATOM 2336 N N . GLY A 1 299 ? -12.667 -13.096 31.386 1.00 79.75 299 GLY A N 1
ATOM 2337 C CA . GLY A 1 299 ? -14.136 -13.135 31.400 1.00 79.75 299 GLY A CA 1
ATOM 2338 C C . GLY A 1 299 ? -14.788 -11.847 30.878 1.00 79.75 299 GLY A C 1
ATOM 2339 O O . GLY A 1 299 ? -15.845 -11.438 31.355 1.00 79.75 299 GLY A O 1
ATOM 2340 N N . SER A 1 300 ? -14.130 -11.152 29.945 1.00 75.69 300 SER A N 1
ATOM 2341 C CA . SER A 1 300 ? -14.567 -9.840 29.468 1.00 75.69 300 SER A CA 1
ATOM 2342 C C . SER A 1 300 ? -15.711 -9.946 28.461 1.00 75.69 300 SER A C 1
ATOM 2344 O O . SER A 1 300 ? -15.676 -10.777 27.559 1.00 75.69 300 SER A O 1
ATOM 2346 N N . LEU A 1 301 ? -16.655 -8.999 28.505 1.00 71.06 301 LEU A N 1
ATOM 2347 C CA . LEU A 1 301 ? -17.656 -8.803 27.443 1.00 71.06 301 LEU A CA 1
ATOM 2348 C C . LEU A 1 301 ? -17.033 -8.396 26.096 1.00 71.06 301 LEU A C 1
ATOM 2350 O O . LEU A 1 301 ? -17.708 -8.414 25.074 1.00 71.06 301 LEU A O 1
ATOM 2354 N N . ALA A 1 302 ? -15.750 -8.015 26.087 1.00 66.31 302 ALA A N 1
ATOM 2355 C CA . ALA A 1 302 ? -14.991 -7.791 24.861 1.00 66.31 302 ALA A CA 1
ATOM 2356 C C . ALA A 1 302 ? -14.586 -9.099 24.154 1.00 66.31 302 ALA A C 1
ATOM 2358 O O . ALA A 1 302 ? -14.041 -9.033 23.054 1.00 66.31 302 ALA A O 1
ATOM 2359 N N . ALA A 1 303 ? -14.809 -10.263 24.778 1.00 74.19 303 ALA A N 1
ATOM 2360 C CA . ALA A 1 303 ? -14.592 -11.551 24.142 1.00 74.19 303 ALA A CA 1
ATOM 2361 C C . ALA A 1 303 ? -15.585 -11.732 22.989 1.00 74.19 303 ALA A C 1
ATOM 2363 O O . ALA A 1 303 ? -16.803 -11.675 23.159 1.00 74.19 303 ALA A O 1
ATOM 2364 N N . ILE A 1 304 ? -15.037 -11.941 21.799 1.00 73.94 304 ILE A N 1
ATOM 2365 C CA . ILE A 1 304 ? -15.783 -12.206 20.581 1.00 73.94 304 ILE A CA 1
ATOM 2366 C C . ILE A 1 304 ? -16.281 -13.658 20.667 1.00 73.94 304 ILE A C 1
ATOM 2368 O O . ILE A 1 304 ? -15.462 -14.576 20.794 1.00 73.94 304 ILE A O 1
ATOM 2372 N N . PRO A 1 305 ? -17.604 -13.898 20.618 1.00 78.81 305 PRO A N 1
ATOM 2373 C CA . PRO A 1 305 ? -18.140 -15.248 20.698 1.00 78.81 305 PRO A CA 1
ATOM 2374 C C . PRO A 1 305 ? -17.693 -16.080 19.491 1.00 78.81 305 PRO A C 1
ATOM 2376 O O . PRO A 1 305 ? -17.558 -15.570 18.381 1.00 78.81 305 PRO A O 1
ATOM 2379 N N . PHE A 1 306 ? -17.520 -17.389 19.678 1.00 81.06 306 PHE A N 1
ATOM 2380 C CA . PHE A 1 306 ? -17.063 -18.281 18.604 1.00 81.06 306 PHE A CA 1
ATOM 2381 C C . PHE A 1 306 ? -17.931 -18.181 17.334 1.00 81.06 306 PHE A C 1
ATOM 2383 O O . PHE A 1 306 ? -17.411 -18.173 16.220 1.00 81.06 306 PHE A O 1
ATOM 2390 N N . GLY A 1 307 ? -19.248 -18.005 17.494 1.00 77.25 307 GLY A N 1
ATOM 2391 C CA . GLY A 1 307 ? -20.174 -17.856 16.369 1.00 77.25 307 GLY A CA 1
ATOM 2392 C C . GLY A 1 307 ? -19.850 -16.678 15.444 1.00 77.25 307 GLY A C 1
ATOM 2393 O O . GLY A 1 307 ? -19.928 -16.826 14.228 1.00 77.25 307 GLY A O 1
ATOM 2394 N N . THR A 1 308 ? -19.424 -15.524 15.971 1.00 78.69 308 THR A N 1
ATOM 2395 C CA . THR A 1 308 ? -19.091 -14.371 15.116 1.00 78.69 308 THR A CA 1
ATOM 2396 C C . THR A 1 308 ? -17.767 -14.565 14.383 1.00 78.69 308 THR A C 1
ATOM 2398 O O . THR A 1 308 ? -17.643 -14.109 13.249 1.00 78.69 308 THR A O 1
ATOM 2401 N N . MET A 1 309 ? -16.807 -15.298 14.959 1.00 79.19 309 MET A N 1
ATOM 2402 C CA . MET A 1 309 ? -15.572 -15.672 14.255 1.00 79.19 309 MET A CA 1
ATOM 2403 C C . MET A 1 309 ? -15.862 -16.549 13.036 1.00 79.19 309 MET A C 1
ATOM 2405 O O . MET A 1 309 ? -15.321 -16.310 11.957 1.00 79.19 309 MET A O 1
ATOM 2409 N N . VAL A 1 310 ? -16.764 -17.520 13.195 1.00 83.00 310 VAL A N 1
ATOM 2410 C CA . VAL A 1 310 ? -17.208 -18.399 12.106 1.00 83.00 310 VAL A CA 1
ATOM 2411 C C . VAL A 1 310 ? -17.931 -17.602 11.015 1.00 83.00 310 VAL A C 1
ATOM 2413 O O . VAL A 1 310 ? -17.658 -17.798 9.834 1.00 83.00 310 VAL A O 1
ATOM 2416 N N . VAL A 1 311 ? -18.796 -16.650 11.384 1.00 82.75 311 VAL A N 1
ATOM 2417 C CA . VAL A 1 311 ? -19.472 -15.769 10.412 1.00 82.75 311 VAL A CA 1
ATOM 2418 C C . VAL A 1 311 ? -18.466 -14.931 9.616 1.00 82.75 311 VAL A C 1
ATOM 2420 O O . VAL A 1 311 ? -18.565 -14.866 8.394 1.00 82.75 311 VAL A O 1
ATOM 2423 N N . VAL A 1 312 ? -17.471 -14.325 10.273 1.00 80.12 312 VAL A N 1
ATOM 2424 C CA . VAL A 1 312 ? -16.426 -13.540 9.588 1.00 80.12 312 VAL A CA 1
ATOM 2425 C C . VAL A 1 312 ? -15.610 -14.417 8.635 1.00 80.12 312 VAL A C 1
ATOM 2427 O O . VAL A 1 312 ? -15.325 -13.997 7.514 1.00 80.12 312 VAL A O 1
ATOM 2430 N N . PHE A 1 313 ? -15.288 -15.649 9.037 1.00 84.88 313 PHE A N 1
ATOM 2431 C CA . PHE A 1 313 ? -14.617 -16.611 8.165 1.00 84.88 313 PHE A CA 1
ATOM 2432 C C . PHE A 1 313 ? -15.456 -16.949 6.926 1.00 84.88 313 PHE A C 1
ATOM 2434 O O . PHE A 1 313 ? -14.926 -16.953 5.819 1.00 84.88 313 PHE A O 1
ATOM 2441 N N . PHE A 1 314 ? -16.765 -17.170 7.078 1.00 88.25 314 PHE A N 1
ATOM 2442 C CA . PHE A 1 314 ? -17.647 -17.430 5.939 1.00 88.25 314 PHE A CA 1
ATOM 2443 C C . PHE A 1 314 ? -17.798 -16.226 5.009 1.00 88.25 314 PHE A C 1
ATOM 2445 O O . PHE A 1 314 ? -17.819 -16.408 3.793 1.00 88.25 314 PHE A O 1
ATOM 2452 N N . ILE A 1 315 ? -17.839 -15.003 5.544 1.00 83.50 315 ILE A N 1
ATOM 2453 C CA . ILE A 1 315 ? -17.821 -13.788 4.718 1.00 83.50 315 ILE A CA 1
ATOM 2454 C C . ILE A 1 315 ? -16.529 -13.736 3.893 1.00 83.50 315 ILE A C 1
ATOM 2456 O O . ILE A 1 315 ? -16.570 -13.503 2.685 1.00 83.50 315 ILE A O 1
ATOM 2460 N N . TRP A 1 316 ? -15.381 -14.013 4.513 1.00 88.62 316 TRP A N 1
ATOM 2461 C CA . TRP A 1 316 ? -14.108 -14.076 3.800 1.00 88.62 316 TRP A CA 1
ATOM 2462 C C . TRP A 1 316 ? -14.092 -15.186 2.732 1.00 88.62 316 TRP A C 1
ATOM 2464 O O . TRP A 1 316 ? -13.727 -14.922 1.587 1.00 88.62 316 TRP A O 1
ATOM 2474 N N . ALA A 1 317 ? -14.541 -16.397 3.072 1.00 90.12 317 ALA A N 1
ATOM 2475 C CA . ALA A 1 317 ? -14.488 -17.565 2.195 1.00 90.12 317 ALA A CA 1
ATOM 2476 C C . ALA A 1 317 ? -15.466 -17.496 1.008 1.00 90.12 317 ALA A C 1
ATOM 2478 O O . ALA A 1 317 ? -15.113 -17.924 -0.087 1.00 90.12 317 ALA A O 1
ATOM 2479 N N . PHE A 1 318 ? -16.676 -16.959 1.203 1.00 90.81 318 PHE A N 1
ATOM 2480 C CA . PHE A 1 318 ? -17.722 -16.931 0.170 1.00 90.81 318 PHE A CA 1
ATOM 2481 C C . PHE A 1 318 ? -17.853 -15.594 -0.562 1.00 90.81 318 PHE A C 1
ATOM 2483 O O . PHE A 1 318 ? -18.345 -15.582 -1.686 1.00 90.81 318 PHE A O 1
ATOM 2490 N N . PHE A 1 319 ? -17.404 -14.481 0.025 1.00 89.69 319 PHE A N 1
ATOM 2491 C CA . PHE A 1 319 ? -17.454 -13.174 -0.637 1.00 89.69 319 PHE A CA 1
ATOM 2492 C C . PHE A 1 319 ? -16.059 -12.684 -1.007 1.00 89.69 319 PHE A C 1
ATOM 2494 O O . PHE A 1 319 ? -15.771 -12.495 -2.185 1.00 89.69 319 PHE A O 1
ATOM 2501 N N . SER A 1 320 ? -15.162 -12.509 -0.033 1.00 89.81 320 SER A N 1
ATOM 2502 C CA . SER A 1 320 ? -13.864 -11.880 -0.310 1.00 89.81 320 SER A CA 1
ATOM 2503 C C . SER A 1 320 ? -12.984 -12.721 -1.236 1.00 89.81 320 SER A C 1
ATOM 2505 O O . SER A 1 320 ? -12.400 -12.171 -2.170 1.00 89.81 320 SER A O 1
ATOM 2507 N N . PHE A 1 321 ? -12.905 -14.034 -1.002 1.00 93.19 321 PHE A N 1
ATOM 2508 C CA . PHE A 1 321 ? -12.050 -14.947 -1.759 1.00 93.19 321 PHE A CA 1
ATOM 2509 C C . PHE A 1 321 ? -12.508 -15.128 -3.221 1.00 93.19 321 PHE A C 1
ATOM 2511 O O . PHE A 1 321 ? -11.675 -14.946 -4.112 1.00 93.19 321 PHE A O 1
ATOM 2518 N N . PRO A 1 322 ? -13.799 -15.383 -3.532 1.00 94.88 322 PRO A N 1
ATOM 2519 C CA . PRO A 1 322 ? -14.253 -15.484 -4.921 1.00 94.88 322 PRO A CA 1
ATOM 2520 C C . PRO A 1 322 ? -14.139 -14.164 -5.689 1.00 94.88 322 PRO A C 1
ATOM 2522 O O . PRO A 1 322 ? -13.738 -14.175 -6.852 1.00 94.88 322 PRO A O 1
ATOM 2525 N N . LEU A 1 323 ? -14.421 -13.019 -5.051 1.00 93.31 323 LEU A N 1
ATOM 2526 C CA . LEU A 1 323 ? -14.230 -11.710 -5.688 1.00 93.31 323 LEU A CA 1
ATOM 2527 C C . LEU A 1 323 ? -12.748 -11.423 -5.963 1.00 93.31 323 LEU A C 1
ATOM 2529 O O . LEU A 1 323 ? -12.425 -10.888 -7.023 1.00 93.31 323 LEU A O 1
ATOM 2533 N N . ALA A 1 324 ? -11.842 -11.809 -5.058 1.00 94.69 324 ALA A N 1
ATOM 2534 C CA . ALA A 1 324 ? -10.403 -11.683 -5.279 1.00 94.69 324 ALA A CA 1
ATOM 2535 C C . ALA A 1 324 ? -9.931 -12.570 -6.443 1.00 94.69 324 ALA A C 1
ATOM 2537 O O . ALA A 1 324 ? -9.172 -12.104 -7.291 1.00 94.69 324 ALA A O 1
ATOM 2538 N N . LEU A 1 325 ? -10.430 -13.810 -6.537 1.00 95.62 325 LEU A N 1
ATOM 2539 C CA . LEU A 1 325 ? -10.173 -14.698 -7.673 1.00 95.62 325 LEU A CA 1
ATOM 2540 C C . LEU A 1 325 ? -10.641 -14.064 -8.989 1.00 95.62 325 LEU A C 1
ATOM 2542 O O . LEU A 1 325 ? -9.865 -13.995 -9.943 1.00 95.62 325 LEU A O 1
ATOM 2546 N N . LEU A 1 326 ? -11.882 -13.575 -9.030 1.00 95.88 326 LEU A N 1
ATOM 2547 C CA . LEU A 1 326 ? -12.459 -12.931 -10.209 1.00 95.88 326 LEU A CA 1
ATOM 2548 C C . LEU A 1 326 ? -11.643 -11.690 -10.609 1.00 95.88 326 LEU A C 1
ATOM 2550 O O . LEU A 1 326 ? -11.298 -11.530 -11.779 1.00 95.88 326 LEU A O 1
ATOM 2554 N N . GLY A 1 327 ? -11.232 -10.876 -9.634 1.00 95.25 327 GLY A N 1
ATOM 2555 C CA . GLY A 1 327 ? -10.312 -9.759 -9.841 1.00 95.25 327 GLY A CA 1
ATOM 2556 C C . GLY A 1 327 ? -8.981 -10.194 -10.448 1.00 95.25 327 GLY A C 1
ATOM 2557 O O . GLY A 1 327 ? -8.530 -9.602 -11.424 1.00 95.25 327 GLY A O 1
ATOM 2558 N N . THR A 1 328 ? -8.363 -11.258 -9.931 1.00 94.81 328 THR A N 1
ATOM 2559 C CA . THR A 1 328 ? -7.095 -11.779 -10.462 1.00 94.81 328 THR A CA 1
ATOM 2560 C C . THR A 1 328 ? -7.219 -12.285 -11.892 1.00 94.81 328 THR A C 1
ATOM 2562 O O . THR A 1 328 ? -6.324 -12.019 -12.692 1.00 94.81 328 THR A O 1
ATOM 2565 N N . VAL A 1 329 ? -8.305 -12.974 -12.242 1.00 94.69 329 VAL A N 1
ATOM 2566 C CA . VAL A 1 329 ? -8.531 -13.441 -13.619 1.00 94.69 329 VAL A CA 1
ATOM 2567 C C . VAL A 1 329 ? -8.657 -12.251 -14.575 1.00 94.69 329 VAL A C 1
ATOM 2569 O O . VAL A 1 329 ? -7.942 -12.197 -15.574 1.00 94.69 329 VAL A O 1
ATOM 2572 N N . VAL A 1 330 ? -9.486 -11.257 -14.234 1.00 95.25 330 VAL A N 1
ATOM 2573 C CA . VAL A 1 330 ? -9.657 -10.043 -15.052 1.00 95.25 330 VAL A CA 1
ATOM 2574 C C . VAL A 1 330 ? -8.343 -9.269 -15.172 1.00 95.25 330 VAL A C 1
ATOM 2576 O O . VAL A 1 330 ? -7.926 -8.921 -16.274 1.00 95.25 330 VAL A O 1
ATOM 2579 N N . GLY A 1 331 ? -7.647 -9.051 -14.054 1.00 91.88 331 GLY A N 1
ATOM 2580 C CA . GLY A 1 331 ? -6.387 -8.311 -14.027 1.00 91.88 331 GLY A CA 1
ATOM 2581 C C . GLY A 1 331 ? -5.309 -8.952 -14.892 1.00 91.88 331 GLY A C 1
ATOM 2582 O O . GLY A 1 331 ? -4.578 -8.247 -15.582 1.00 91.88 331 GLY A O 1
ATOM 2583 N N . ARG A 1 332 ? -5.225 -10.285 -14.914 1.00 89.88 332 ARG A N 1
ATOM 2584 C CA . ARG A 1 332 ? -4.253 -11.008 -15.742 1.00 89.88 332 ARG A CA 1
ATOM 2585 C C . ARG A 1 332 ? -4.580 -10.949 -17.228 1.00 89.88 332 ARG A C 1
ATOM 2587 O O . ARG A 1 332 ? -3.664 -10.728 -18.013 1.00 89.88 332 ARG A O 1
ATOM 2594 N N . ASN A 1 333 ? -5.852 -11.096 -17.593 1.00 89.81 333 ASN A N 1
ATOM 2595 C CA . ASN A 1 333 ? -6.272 -11.060 -18.994 1.00 89.81 333 ASN A CA 1
ATOM 2596 C C . ASN A 1 333 ? -6.130 -9.658 -19.605 1.00 89.81 333 ASN A C 1
ATOM 2598 O O . ASN A 1 333 ? -5.752 -9.536 -20.763 1.00 89.81 333 ASN A O 1
ATOM 2602 N N . TRP A 1 334 ? -6.397 -8.596 -18.838 1.00 88.06 334 TRP A N 1
ATOM 2603 C CA . TRP A 1 334 ? -6.316 -7.215 -19.334 1.00 88.06 334 TRP A CA 1
ATOM 2604 C C . TRP A 1 334 ? -4.929 -6.581 -19.257 1.00 88.06 334 TRP A C 1
ATOM 2606 O O . TRP A 1 334 ? -4.691 -5.553 -19.883 1.00 88.06 334 TRP A O 1
ATOM 2616 N N . SER A 1 335 ? -3.999 -7.151 -18.492 1.00 78.69 335 SER A N 1
ATOM 2617 C CA . SER A 1 335 ? -2.696 -6.508 -18.286 1.00 78.69 335 SER A CA 1
ATOM 2618 C C . SER A 1 335 ? -1.709 -6.654 -19.448 1.00 78.69 335 SER A C 1
ATOM 2620 O O . SER A 1 335 ? -0.666 -5.996 -19.414 1.00 78.69 335 SER A O 1
ATOM 2622 N N . GLY A 1 336 ? -2.040 -7.467 -20.457 1.00 69.62 336 GLY A N 1
ATOM 2623 C CA . GLY A 1 336 ? -1.212 -7.689 -21.642 1.00 69.62 336 GLY A CA 1
ATOM 2624 C C . GLY A 1 336 ? 0.133 -8.364 -21.348 1.00 69.62 336 GLY A C 1
ATOM 2625 O O . GLY A 1 336 ? 0.412 -8.796 -20.223 1.00 69.62 336 GLY A O 1
ATOM 2626 N N . ALA A 1 337 ? 0.971 -8.457 -22.383 1.00 69.31 337 ALA A N 1
ATOM 2627 C CA . ALA A 1 337 ? 2.338 -8.952 -22.270 1.00 69.31 337 ALA A CA 1
ATOM 2628 C C . ALA A 1 337 ? 3.242 -7.961 -21.497 1.00 69.31 337 ALA A C 1
ATOM 2630 O O . ALA A 1 337 ? 2.939 -6.763 -21.429 1.00 69.31 337 ALA A O 1
ATOM 2631 N N . PRO A 1 338 ? 4.358 -8.429 -20.903 1.00 71.50 338 PRO A N 1
ATOM 2632 C CA . PRO A 1 338 ? 5.372 -7.562 -20.307 1.00 71.50 338 PRO A CA 1
ATOM 2633 C C . PRO A 1 338 ? 5.888 -6.510 -21.305 1.00 71.50 338 PRO A C 1
ATOM 2635 O O . PRO A 1 338 ? 6.706 -6.808 -22.165 1.00 71.50 338 PRO A O 1
ATOM 2638 N N . ASN A 1 339 ? 5.420 -5.267 -21.182 1.00 71.88 339 ASN A N 1
ATOM 2639 C CA . ASN A 1 339 ? 5.882 -4.141 -21.997 1.00 71.88 339 ASN A CA 1
ATOM 2640 C C . ASN A 1 339 ? 6.868 -3.289 -21.182 1.00 71.88 339 ASN A C 1
ATOM 2642 O O . ASN A 1 339 ? 6.482 -2.312 -20.527 1.00 71.88 339 ASN A O 1
ATOM 2646 N N . ASN A 1 340 ? 8.123 -3.738 -21.137 1.00 76.62 340 ASN A N 1
ATOM 2647 C CA . ASN A 1 340 ? 9.208 -3.018 -20.480 1.00 76.62 340 ASN A CA 1
ATOM 2648 C C . ASN A 1 340 ? 9.873 -2.061 -21.483 1.00 76.62 340 ASN A C 1
ATOM 2650 O O . ASN A 1 340 ? 10.154 -2.487 -22.599 1.00 76.62 340 ASN A O 1
ATOM 2654 N N . PRO A 1 341 ? 10.171 -0.802 -21.098 1.00 68.62 341 PRO A N 1
ATOM 2655 C CA . PRO A 1 341 ? 10.835 0.157 -21.984 1.00 68.62 341 PRO A CA 1
ATOM 2656 C C . PRO A 1 341 ? 12.164 -0.355 -22.549 1.00 68.62 341 PRO A C 1
ATOM 2658 O O . PRO A 1 341 ? 12.484 -0.076 -23.696 1.00 68.62 341 PRO A O 1
ATOM 2661 N N . CYS A 1 342 ? 12.913 -1.123 -21.756 1.00 69.19 342 CYS A N 1
ATOM 2662 C CA . CYS A 1 342 ? 14.182 -1.727 -22.149 1.00 69.19 342 CYS A CA 1
ATOM 2663 C C . CYS A 1 342 ? 14.091 -3.252 -22.008 1.00 69.19 342 CYS A C 1
ATOM 2665 O O . CYS A 1 342 ? 13.464 -3.754 -21.065 1.00 69.19 342 CYS A O 1
ATOM 2667 N N . ARG A 1 343 ? 14.745 -3.990 -22.915 1.00 68.88 343 ARG A N 1
ATOM 2668 C CA . ARG A 1 343 ? 14.841 -5.456 -22.846 1.00 68.88 343 ARG A CA 1
ATOM 2669 C C . ARG A 1 343 ? 15.569 -5.868 -21.564 1.00 68.88 343 ARG A C 1
ATOM 2671 O O . ARG A 1 343 ? 16.622 -5.329 -21.227 1.00 68.88 343 ARG A O 1
ATOM 2678 N N . VAL A 1 344 ? 14.989 -6.821 -20.836 1.00 77.81 344 VAL A N 1
ATOM 2679 C CA . VAL A 1 344 ? 15.551 -7.309 -19.569 1.00 77.81 344 VAL A CA 1
ATOM 2680 C C . VAL A 1 344 ? 16.695 -8.272 -19.858 1.00 77.81 344 VAL A C 1
ATOM 2682 O O . VAL A 1 344 ? 16.513 -9.235 -20.601 1.00 77.81 344 VAL A O 1
ATOM 2685 N N . LYS A 1 345 ? 17.861 -8.038 -19.251 1.00 70.38 345 LYS A N 1
ATOM 2686 C CA . LYS A 1 345 ? 19.020 -8.932 -19.391 1.00 70.38 345 LYS A CA 1
ATOM 2687 C C . LYS A 1 345 ? 18.860 -10.182 -18.527 1.00 70.38 345 LYS A C 1
ATOM 2689 O O . LYS A 1 345 ? 18.334 -10.123 -17.416 1.00 70.38 345 LYS A O 1
ATOM 2694 N N . THR A 1 346 ? 19.356 -11.321 -19.004 1.00 70.56 346 THR A N 1
ATOM 2695 C CA . THR A 1 346 ? 19.239 -12.607 -18.295 1.00 70.56 346 THR A CA 1
ATOM 2696 C C . THR A 1 346 ? 20.170 -12.668 -17.079 1.00 70.56 346 THR A C 1
ATOM 2698 O O . THR A 1 346 ? 19.742 -13.040 -15.982 1.00 70.56 346 THR A O 1
ATOM 2701 N N . ILE A 1 347 ? 21.411 -12.190 -17.220 1.00 72.62 347 ILE A N 1
ATOM 2702 C CA . ILE A 1 347 ? 22.455 -12.251 -16.183 1.00 72.62 347 ILE A CA 1
ATOM 2703 C C . ILE A 1 347 ? 22.524 -10.921 -15.415 1.00 72.62 347 ILE A C 1
ATOM 2705 O O . ILE A 1 347 ? 22.653 -9.878 -16.054 1.00 72.62 347 ILE A O 1
ATOM 2709 N N . PRO A 1 348 ? 22.415 -10.929 -14.071 1.00 72.31 348 PRO A N 1
ATOM 2710 C CA . PRO A 1 348 ? 22.505 -9.712 -13.273 1.00 72.31 348 PRO A CA 1
ATOM 2711 C C . PRO A 1 348 ? 23.956 -9.251 -13.151 1.00 72.31 348 PRO A C 1
ATOM 2713 O O . PRO A 1 348 ? 24.847 -10.052 -12.862 1.00 72.31 348 PRO A O 1
ATOM 2716 N N . ARG A 1 349 ? 24.193 -7.947 -13.298 1.00 75.19 349 ARG A N 1
ATOM 2717 C CA . ARG A 1 349 ? 25.520 -7.372 -13.057 1.00 75.19 349 ARG A CA 1
ATOM 2718 C C . ARG A 1 349 ? 25.842 -7.271 -11.551 1.00 75.19 349 ARG A C 1
ATOM 2720 O O . ARG A 1 349 ? 24.923 -7.097 -10.738 1.00 75.19 349 ARG A O 1
ATOM 2727 N N . PRO A 1 350 ? 27.128 -7.311 -11.154 1.00 77.56 350 PRO A N 1
ATOM 2728 C CA . PRO A 1 350 ? 27.535 -7.004 -9.785 1.00 77.56 350 PRO A CA 1
ATOM 2729 C C . PRO A 1 350 ? 27.252 -5.531 -9.444 1.00 77.56 350 PRO A C 1
ATOM 2731 O O . PRO A 1 350 ? 27.448 -4.632 -10.263 1.00 77.56 350 PRO A O 1
ATOM 2734 N N . ILE A 1 351 ? 26.755 -5.278 -8.230 1.00 80.50 351 ILE A N 1
ATOM 2735 C CA . ILE A 1 351 ? 26.439 -3.926 -7.746 1.00 80.50 351 ILE A CA 1
ATOM 2736 C C . ILE A 1 351 ? 27.722 -3.306 -7.171 1.00 80.50 351 ILE A C 1
ATOM 2738 O O . ILE A 1 351 ? 28.362 -3.957 -6.345 1.00 80.50 351 ILE A O 1
ATOM 2742 N N . PRO A 1 352 ? 28.090 -2.065 -7.545 1.00 79.56 352 PRO A N 1
ATOM 2743 C CA . PRO A 1 352 ? 29.276 -1.412 -6.996 1.00 79.56 352 PRO A CA 1
ATOM 2744 C C . PRO A 1 352 ? 29.137 -1.168 -5.486 1.00 79.56 352 PRO A C 1
ATOM 2746 O O . PRO A 1 352 ? 28.038 -0.892 -4.988 1.00 79.56 352 PRO A O 1
ATOM 2749 N N . GLU A 1 353 ? 30.253 -1.243 -4.755 1.00 75.62 353 GLU A N 1
ATOM 2750 C CA . GLU A 1 353 ? 30.300 -0.929 -3.324 1.00 75.62 353 GLU A CA 1
ATOM 2751 C C . GLU A 1 353 ? 30.038 0.562 -3.083 1.00 75.62 353 GLU A C 1
ATOM 2753 O O . GLU A 1 353 ? 30.532 1.435 -3.798 1.00 75.62 353 GLU A O 1
ATOM 2758 N N . LYS A 1 354 ? 29.217 0.875 -2.075 1.00 71.38 354 LYS A N 1
ATOM 2759 C CA . LYS A 1 354 ? 28.706 2.233 -1.842 1.00 71.38 354 LYS A CA 1
ATOM 2760 C C . LYS A 1 354 ? 28.811 2.649 -0.394 1.00 71.38 354 LYS A C 1
ATOM 2762 O O . LYS A 1 354 ? 28.886 1.837 0.523 1.00 71.38 354 LYS A O 1
ATOM 2767 N N . LYS A 1 355 ? 28.704 3.962 -0.197 1.00 83.94 355 LYS A N 1
ATOM 2768 C CA . LYS A 1 355 ? 28.602 4.594 1.118 1.00 83.94 355 LYS A CA 1
ATOM 2769 C C . LYS A 1 355 ? 27.356 4.105 1.869 1.00 83.94 355 LYS A C 1
ATOM 2771 O O . LYS A 1 355 ? 26.299 3.885 1.277 1.00 83.94 355 LYS A O 1
ATOM 2776 N N . TRP A 1 356 ? 27.474 4.017 3.192 1.00 83.56 356 TRP A N 1
ATOM 2777 C CA . TRP A 1 356 ? 26.480 3.410 4.087 1.00 83.56 356 TRP A CA 1
ATOM 2778 C C . TRP A 1 356 ? 25.055 3.989 3.964 1.00 83.56 356 TRP A C 1
ATOM 2780 O O . TRP A 1 356 ? 24.083 3.249 4.096 1.00 83.56 356 TRP A O 1
ATOM 2790 N N . TYR A 1 357 ? 24.911 5.285 3.667 1.00 81.06 357 TYR A N 1
ATOM 2791 C CA . TYR A 1 357 ? 23.610 5.963 3.577 1.00 81.06 357 TYR A CA 1
ATOM 2792 C C . TYR A 1 357 ? 22.824 5.654 2.290 1.00 81.06 357 TYR A C 1
ATOM 2794 O O . TYR A 1 357 ? 21.623 5.893 2.243 1.00 81.06 357 TYR A O 1
ATOM 2802 N N . LEU A 1 358 ? 23.475 5.106 1.256 1.00 80.50 358 LEU A N 1
ATOM 2803 C CA . LEU A 1 358 ? 22.830 4.677 0.002 1.00 80.50 358 LEU A CA 1
ATOM 2804 C C . LEU A 1 358 ? 22.418 3.200 0.033 1.00 80.50 358 LEU A C 1
ATOM 2806 O O . LEU A 1 358 ? 22.012 2.637 -0.986 1.00 80.50 358 LEU A O 1
ATOM 2810 N N . THR A 1 359 ? 22.541 2.548 1.189 1.00 86.81 359 THR A N 1
ATOM 2811 C CA . THR A 1 359 ? 22.105 1.163 1.343 1.00 86.81 359 THR A CA 1
ATOM 2812 C C . THR A 1 359 ? 20.569 1.085 1.353 1.00 86.81 359 THR A C 1
ATOM 2814 O O . THR A 1 359 ? 19.909 1.920 1.981 1.00 86.81 359 THR A O 1
ATOM 2817 N N . PRO A 1 360 ? 19.964 0.075 0.693 1.00 87.56 360 PRO A N 1
ATOM 2818 C CA . PRO A 1 360 ? 18.510 -0.095 0.625 1.00 87.56 360 PRO A CA 1
ATOM 2819 C C . PRO A 1 360 ? 17.791 -0.055 1.978 1.00 87.56 360 PRO A C 1
ATOM 2821 O O . PRO A 1 360 ? 16.683 0.471 2.074 1.00 87.56 360 PRO A O 1
ATOM 2824 N N . SER A 1 361 ? 18.408 -0.603 3.026 1.00 89.00 361 SER A N 1
ATOM 2825 C CA . SER A 1 361 ? 17.849 -0.644 4.380 1.00 89.00 361 SER A CA 1
ATOM 2826 C C . SER A 1 361 ? 17.761 0.746 5.010 1.00 89.00 361 SER A C 1
ATOM 2828 O O . SER A 1 361 ? 16.707 1.115 5.527 1.00 89.00 361 SER A O 1
ATOM 2830 N N . VAL A 1 362 ? 18.831 1.540 4.918 1.00 90.06 362 VAL A N 1
ATOM 2831 C CA . VAL A 1 362 ? 18.879 2.900 5.475 1.00 90.06 362 VAL A CA 1
ATOM 2832 C C . VAL A 1 362 ? 17.899 3.813 4.745 1.00 90.06 362 VAL A C 1
ATOM 2834 O O . VAL A 1 362 ? 17.104 4.492 5.395 1.00 90.06 362 VAL A O 1
ATOM 2837 N N . VAL A 1 363 ? 17.871 3.757 3.409 1.00 88.81 363 VAL A N 1
ATOM 2838 C CA . VAL A 1 363 ? 16.906 4.516 2.594 1.00 88.81 363 VAL A CA 1
ATOM 2839 C C . VAL A 1 363 ? 15.466 4.144 2.968 1.00 88.81 363 VAL A C 1
ATOM 2841 O O . VAL A 1 363 ? 14.630 5.028 3.155 1.00 88.81 363 VAL A O 1
ATOM 2844 N N . SER A 1 364 ? 15.184 2.850 3.165 1.00 91.81 364 SER A N 1
ATOM 2845 C CA . SER A 1 364 ? 13.849 2.378 3.557 1.00 91.81 364 SER A CA 1
ATOM 2846 C C . SER A 1 364 ? 13.411 2.898 4.931 1.00 91.81 364 SER A C 1
ATOM 2848 O O . SER A 1 364 ? 12.245 3.240 5.121 1.00 91.81 364 SER A O 1
ATOM 2850 N N . MET A 1 365 ? 14.322 2.987 5.902 1.00 92.50 365 MET A N 1
ATOM 2851 C CA . MET A 1 365 ? 13.988 3.530 7.221 1.00 92.50 365 MET A CA 1
ATOM 2852 C C . MET A 1 365 ? 13.807 5.049 7.180 1.00 92.50 365 MET A C 1
ATOM 2854 O O . MET A 1 365 ? 12.817 5.553 7.701 1.00 92.50 365 MET A O 1
ATOM 2858 N N . MET A 1 366 ? 14.708 5.780 6.518 1.00 89.50 366 MET A N 1
ATOM 2859 C CA . MET A 1 366 ? 14.651 7.245 6.455 1.00 89.50 366 MET A CA 1
ATOM 2860 C C . MET A 1 366 ? 13.418 7.771 5.711 1.00 89.50 366 MET A C 1
ATOM 2862 O O . MET A 1 366 ? 12.894 8.827 6.070 1.00 89.50 366 MET A O 1
ATOM 2866 N N . GLY A 1 367 ? 12.928 7.036 4.709 1.00 88.75 367 GLY A N 1
ATOM 2867 C CA . GLY A 1 367 ? 11.784 7.450 3.897 1.00 88.75 367 GLY A CA 1
ATOM 2868 C C . GLY A 1 367 ? 10.496 7.704 4.688 1.00 88.75 367 GLY A C 1
ATOM 2869 O O . GLY A 1 367 ? 9.710 8.570 4.317 1.00 88.75 367 GLY A O 1
ATOM 2870 N N . GLY A 1 368 ? 10.292 7.023 5.817 1.00 89.88 368 GLY A N 1
ATOM 2871 C CA . GLY A 1 368 ? 9.073 7.157 6.615 1.00 89.88 368 GLY A CA 1
ATOM 2872 C C . GLY A 1 368 ? 9.018 8.407 7.498 1.00 89.88 368 GLY A C 1
ATOM 2873 O O . GLY A 1 368 ? 7.929 8.763 7.955 1.00 89.88 368 GLY A O 1
ATOM 2874 N N . LEU A 1 369 ? 10.153 9.085 7.714 1.00 90.62 369 LEU A N 1
ATOM 2875 C CA . LEU A 1 369 ? 10.273 10.211 8.646 1.00 90.62 369 LEU A CA 1
ATOM 2876 C C . LEU A 1 369 ? 9.503 11.450 8.168 1.00 90.62 369 LEU A C 1
ATOM 2878 O O . LEU A 1 369 ? 8.801 12.083 8.954 1.00 90.62 369 LEU A O 1
ATOM 2882 N N . LEU A 1 370 ? 9.612 11.786 6.880 1.00 87.31 370 LEU A N 1
ATOM 2883 C CA . LEU A 1 370 ? 8.951 12.959 6.296 1.00 87.31 370 LEU A CA 1
ATOM 2884 C C . LEU A 1 370 ? 7.421 12.797 6.215 1.00 87.31 370 LEU A C 1
ATOM 2886 O O . LEU A 1 370 ? 6.721 13.698 6.686 1.00 87.31 370 LEU A O 1
ATOM 2890 N N . PRO A 1 371 ? 6.869 11.662 5.727 1.00 91.00 371 PRO A N 1
ATOM 2891 C CA . PRO A 1 371 ? 5.433 11.418 5.807 1.00 91.00 371 PRO A CA 1
ATOM 2892 C C . PRO A 1 371 ? 4.925 11.437 7.251 1.00 91.00 371 PRO A C 1
ATOM 2894 O O . PRO A 1 371 ? 3.901 12.059 7.516 1.00 91.00 371 PRO A O 1
ATOM 2897 N N . PHE A 1 372 ? 5.663 10.852 8.203 1.00 90.94 372 PHE A N 1
ATOM 2898 C CA . PHE A 1 372 ? 5.300 10.909 9.621 1.00 90.94 372 PHE A CA 1
ATOM 2899 C C . PHE A 1 372 ? 5.256 12.347 10.158 1.00 90.94 372 PHE A C 1
ATOM 2901 O O . PHE A 1 372 ? 4.283 12.720 10.809 1.00 90.94 372 PHE A O 1
ATOM 2908 N N . GLY A 1 373 ? 6.262 13.171 9.846 1.00 88.19 373 GLY A N 1
ATOM 2909 C CA . GLY A 1 373 ? 6.293 14.583 10.236 1.00 88.19 373 GLY A CA 1
ATOM 2910 C C . GLY A 1 373 ? 5.104 15.377 9.689 1.00 88.19 373 GLY A C 1
ATOM 2911 O O . GLY A 1 373 ? 4.527 16.185 10.414 1.00 88.19 373 GLY A O 1
ATOM 2912 N N . SER A 1 374 ? 4.687 15.095 8.449 1.00 85.38 374 SER A N 1
ATOM 2913 C CA . SER A 1 374 ? 3.533 15.758 7.825 1.00 85.38 374 SER A CA 1
ATOM 2914 C C . SER A 1 374 ? 2.192 15.405 8.477 1.00 85.38 374 SER A C 1
ATOM 2916 O O . SER A 1 374 ? 1.308 16.248 8.530 1.00 85.38 374 SER A O 1
ATOM 2918 N N . ILE A 1 375 ? 2.043 14.195 9.027 1.00 87.19 375 ILE A N 1
ATOM 2919 C CA . ILE A 1 375 ? 0.796 13.750 9.674 1.00 87.19 375 ILE A CA 1
ATOM 2920 C C . ILE A 1 375 ? 0.841 13.841 11.203 1.00 87.19 375 ILE A C 1
ATOM 2922 O O . ILE A 1 375 ? -0.113 13.439 11.862 1.00 87.19 375 ILE A O 1
ATOM 2926 N N . PHE A 1 376 ? 1.942 14.314 11.794 1.00 85.50 376 PHE A N 1
ATOM 2927 C CA . PHE A 1 376 ? 2.198 14.199 13.233 1.00 85.50 376 PHE A CA 1
ATOM 2928 C C . PHE A 1 376 ? 1.109 14.850 14.096 1.00 85.50 376 PHE A C 1
ATOM 2930 O O . PHE A 1 376 ? 0.595 14.231 15.031 1.00 85.50 376 PHE A O 1
ATOM 2937 N N . ILE A 1 377 ? 0.736 16.087 13.763 1.00 81.62 377 ILE A N 1
ATOM 2938 C CA . ILE A 1 377 ? -0.307 16.831 14.482 1.00 81.62 377 ILE A CA 1
ATOM 2939 C C . ILE A 1 377 ? -1.671 16.149 14.308 1.00 81.62 377 ILE A C 1
ATOM 2941 O O . ILE A 1 377 ? -2.431 16.008 15.265 1.00 81.62 377 ILE A O 1
ATOM 2945 N N . GLU A 1 378 ? -1.932 15.611 13.123 1.00 80.19 378 GLU A N 1
ATOM 2946 C CA . GLU A 1 378 ? -3.190 14.936 12.801 1.00 80.19 378 GLU A CA 1
ATOM 2947 C C . GLU A 1 378 ? -3.340 13.610 13.505 1.00 80.19 378 GLU A C 1
ATOM 2949 O O . GLU A 1 378 ? -4.411 13.279 14.017 1.00 80.19 378 GLU A O 1
ATOM 2954 N N . MET A 1 379 ? -2.235 12.889 13.636 1.00 80.81 379 MET A N 1
ATOM 2955 C CA . MET A 1 379 ? -2.199 11.659 14.394 1.00 80.81 379 MET A CA 1
ATOM 2956 C C . MET A 1 379 ? -2.575 11.894 15.861 1.00 80.81 379 MET A C 1
ATOM 2958 O O . MET A 1 379 ? -3.298 11.083 16.437 1.00 80.81 379 MET A O 1
ATOM 2962 N N . TYR A 1 380 ? -2.171 13.016 16.468 1.00 81.88 380 TYR A N 1
ATOM 2963 C CA . TYR A 1 380 ? -2.586 13.357 17.832 1.00 81.88 380 TYR A CA 1
ATOM 2964 C C . TYR A 1 380 ? -4.108 13.516 17.952 1.00 81.88 380 TYR A C 1
ATOM 2966 O O . TYR A 1 380 ? -4.713 12.986 18.893 1.00 81.88 380 TYR A O 1
ATOM 2974 N N . PHE A 1 381 ? -4.735 14.212 17.000 1.00 75.69 381 PHE A N 1
ATOM 2975 C CA . PHE A 1 381 ? -6.187 14.376 16.969 1.00 75.69 381 PHE A CA 1
ATOM 2976 C C . PHE A 1 381 ? -6.897 13.038 16.767 1.00 75.69 381 PHE A C 1
ATOM 2978 O O . PHE A 1 381 ? -7.818 12.721 17.518 1.00 75.69 381 PHE A O 1
ATOM 2985 N N . VAL A 1 382 ? -6.405 12.209 15.843 1.00 76.00 382 VAL A N 1
ATOM 2986 C CA . VAL A 1 382 ? -6.928 10.861 15.589 1.00 76.00 382 VAL A CA 1
ATOM 2987 C C . VAL A 1 382 ? -6.853 9.992 16.848 1.00 76.00 382 VAL A C 1
ATOM 2989 O O . VAL A 1 382 ? -7.875 9.463 17.288 1.00 76.00 382 VAL A O 1
ATOM 2992 N N . PHE A 1 383 ? -5.684 9.884 17.487 1.00 75.12 383 PHE A N 1
ATOM 2993 C CA . PHE A 1 383 ? -5.513 9.096 18.715 1.00 75.12 383 PHE A CA 1
ATOM 2994 C C . PHE A 1 383 ? -6.385 9.617 19.862 1.00 75.12 383 PHE A C 1
ATOM 2996 O O . PHE A 1 383 ? -6.958 8.828 20.617 1.00 75.12 383 PHE A O 1
ATOM 3003 N N . THR A 1 384 ? -6.540 10.935 19.976 1.00 72.94 384 THR A N 1
ATOM 3004 C CA . THR A 1 384 ? -7.402 11.544 20.994 1.00 72.94 384 THR A CA 1
ATOM 3005 C C . THR A 1 384 ? -8.875 11.234 20.735 1.00 72.94 384 THR A C 1
ATOM 3007 O O . THR A 1 384 ? -9.586 10.872 21.670 1.00 72.94 384 THR A O 1
ATOM 3010 N N . SER A 1 385 ? -9.338 11.269 19.487 1.00 70.44 385 SER A N 1
ATOM 3011 C CA . SER A 1 385 ? -10.707 10.874 19.144 1.00 70.44 385 SER A CA 1
ATOM 3012 C C . SER A 1 385 ? -10.972 9.385 19.393 1.00 70.44 385 SER A C 1
ATOM 3014 O O . SER A 1 385 ? -12.014 9.047 19.956 1.00 70.44 385 SER A O 1
ATOM 3016 N N . PHE A 1 386 ? -10.033 8.495 19.046 1.00 67.75 386 PHE A N 1
ATOM 3017 C CA . PHE A 1 386 ? -10.188 7.047 19.244 1.00 67.75 386 PHE A CA 1
ATOM 3018 C C . PHE A 1 386 ? -10.154 6.626 20.720 1.00 67.75 386 PHE A C 1
ATOM 3020 O O . PHE A 1 386 ? -10.954 5.782 21.127 1.00 67.75 386 PHE A O 1
ATOM 3027 N N . TRP A 1 387 ? -9.256 7.200 21.530 1.00 68.00 387 TRP A N 1
ATOM 3028 C CA . TRP A 1 387 ? -9.026 6.746 22.909 1.00 68.00 387 TRP A CA 1
ATOM 3029 C C . TRP A 1 387 ? -9.667 7.626 23.994 1.00 68.00 387 TRP A C 1
ATOM 3031 O O . TRP A 1 387 ? -9.936 7.116 25.081 1.00 68.00 387 TRP A O 1
ATOM 3041 N N . ASN A 1 388 ? -9.950 8.910 23.725 1.00 60.12 388 ASN A N 1
ATOM 3042 C CA . ASN A 1 388 ? -10.602 9.838 24.669 1.00 60.12 388 ASN A CA 1
ATOM 3043 C C . ASN A 1 388 ? -12.078 10.146 24.330 1.00 60.12 388 ASN A C 1
ATOM 3045 O O . ASN A 1 388 ? -12.657 11.062 24.911 1.00 60.12 388 ASN A O 1
ATOM 3049 N N . TYR A 1 389 ? -12.711 9.369 23.440 1.00 54.72 389 TYR A N 1
ATOM 3050 C CA . TYR A 1 389 ? -14.165 9.377 23.180 1.00 54.72 389 TYR A CA 1
ATOM 3051 C C . TYR A 1 389 ? -14.766 10.716 22.705 1.00 54.72 389 TYR A C 1
ATOM 3053 O O . TYR A 1 389 ? -15.977 10.917 22.805 1.00 54.72 389 TYR A O 1
ATOM 3061 N N . LYS A 1 390 ? -13.959 11.628 22.148 1.00 51.69 390 LYS A N 1
ATOM 3062 C CA . LYS A 1 390 ? -14.451 12.877 21.544 1.00 51.69 390 LYS A CA 1
ATOM 3063 C C . LYS A 1 390 ? -14.703 12.671 20.050 1.00 51.69 390 LYS A C 1
ATOM 3065 O O . LYS A 1 390 ? -13.788 12.725 19.228 1.00 51.69 390 LYS A O 1
ATOM 3070 N N . VAL A 1 391 ? -15.958 12.380 19.722 1.00 51.69 391 VAL A N 1
ATOM 3071 C CA . VAL A 1 391 ? -16.446 12.127 18.364 1.00 51.69 391 VAL A CA 1
ATOM 3072 C C . VAL A 1 391 ? -17.004 13.447 17.836 1.00 51.69 391 VAL A C 1
ATOM 3074 O O . VAL A 1 391 ? -18.123 13.745 18.211 1.00 51.69 391 VAL A O 1
ATOM 3077 N N . TYR A 1 392 ? -16.267 14.258 17.057 1.00 53.56 392 TYR A N 1
ATOM 3078 C CA . TYR A 1 392 ? -16.820 15.015 15.907 1.00 53.56 392 TYR A CA 1
ATOM 3079 C C . TYR A 1 392 ? -15.820 15.928 15.165 1.00 53.56 392 TYR A C 1
ATOM 3081 O O . TYR A 1 392 ? -14.785 16.297 15.701 1.00 53.56 392 TYR A O 1
ATOM 3089 N N . TYR A 1 393 ? -16.196 16.271 13.917 1.00 53.62 393 TYR A N 1
ATOM 3090 C CA . TYR A 1 393 ? -15.498 17.023 12.842 1.00 53.62 393 TYR A CA 1
ATOM 3091 C C . TYR A 1 393 ? -14.375 16.316 12.064 1.00 53.62 393 TYR A C 1
ATOM 3093 O O . TYR A 1 393 ? -13.783 16.873 11.142 1.00 53.62 393 TYR A O 1
ATOM 3101 N N . VAL A 1 394 ? -14.174 15.032 12.334 1.00 56.06 394 VAL A N 1
ATOM 3102 C CA . VAL A 1 394 ? -13.029 14.258 11.844 1.00 56.06 394 VAL A CA 1
ATOM 3103 C C . VAL A 1 394 ? -13.140 13.848 10.363 1.00 56.06 394 VAL A C 1
ATOM 3105 O O . VAL A 1 394 ? -12.118 13.754 9.705 1.00 56.06 394 VAL A O 1
ATOM 3108 N N . TYR A 1 395 ? -14.325 13.642 9.773 1.00 65.50 395 TYR A N 1
ATOM 3109 C CA . TYR A 1 395 ? -14.413 12.994 8.445 1.00 65.50 395 TYR A CA 1
ATOM 3110 C C . TYR A 1 395 ? -13.859 13.826 7.274 1.00 65.50 395 TYR A C 1
ATOM 3112 O O . TYR A 1 395 ? -13.084 13.304 6.474 1.00 65.50 395 TYR A O 1
ATOM 3120 N N . GLY A 1 396 ? -14.213 15.115 7.178 1.00 68.25 396 GLY A N 1
ATOM 3121 C CA . GLY A 1 396 ? -13.676 16.000 6.129 1.00 68.25 396 GLY A CA 1
ATOM 3122 C C . GLY A 1 396 ? -12.185 16.274 6.314 1.00 68.25 396 GLY A C 1
ATOM 3123 O O . GLY A 1 396 ? -11.417 16.280 5.356 1.00 68.25 396 GLY A O 1
ATOM 3124 N N . PHE A 1 397 ? -11.764 16.403 7.568 1.00 72.56 397 PHE A N 1
ATOM 3125 C CA . PHE A 1 397 ? -10.367 16.554 7.935 1.00 72.56 397 PHE A CA 1
ATOM 3126 C C . PHE A 1 397 ? -9.535 15.309 7.602 1.00 72.56 397 PHE A C 1
ATOM 3128 O O . PHE A 1 397 ? -8.486 15.416 6.983 1.00 72.56 397 PHE A O 1
ATOM 3135 N N . MET A 1 398 ? -10.043 14.113 7.904 1.00 75.75 398 MET A N 1
ATOM 3136 C CA . MET A 1 398 ? -9.391 12.842 7.576 1.00 75.75 398 MET A CA 1
ATOM 3137 C C . MET A 1 398 ? -9.229 12.631 6.075 1.00 75.75 398 MET A C 1
ATOM 3139 O O . MET A 1 398 ? -8.234 12.037 5.674 1.00 75.75 398 MET A O 1
ATOM 3143 N N . LEU A 1 399 ? -10.156 13.126 5.242 1.00 82.44 399 LEU A N 1
ATOM 3144 C CA . LEU A 1 399 ? -9.980 13.106 3.788 1.00 82.44 399 LEU A CA 1
ATOM 3145 C C . LEU A 1 399 ? -8.754 13.926 3.373 1.00 82.44 399 LEU A C 1
ATOM 3147 O O . LEU A 1 399 ? -7.922 13.441 2.611 1.00 82.44 399 LEU A O 1
ATOM 3151 N N . LEU A 1 400 ? -8.621 15.146 3.899 1.00 80.06 400 LEU A N 1
ATOM 3152 C CA . LEU A 1 400 ? -7.481 16.017 3.614 1.00 80.06 400 LEU A CA 1
ATOM 3153 C C . LEU A 1 400 ? -6.167 15.376 4.077 1.00 80.06 400 LEU A C 1
ATOM 3155 O O . LEU A 1 400 ? -5.217 15.304 3.301 1.00 80.06 400 LEU A O 1
ATOM 3159 N N . VAL A 1 401 ? -6.130 14.839 5.298 1.00 83.44 401 VAL A N 1
ATOM 3160 C CA . VAL A 1 401 ? -4.947 14.156 5.847 1.00 83.44 401 VAL A CA 1
ATOM 3161 C C . VAL A 1 401 ? -4.590 12.915 5.031 1.00 83.44 401 VAL A C 1
ATOM 3163 O O . VAL A 1 401 ? -3.416 12.674 4.757 1.00 83.44 401 VAL A O 1
ATOM 3166 N N . PHE A 1 402 ? -5.589 12.151 4.584 1.00 88.56 402 PHE A N 1
ATOM 3167 C CA . PHE A 1 402 ? -5.383 10.996 3.715 1.00 88.56 402 PHE A CA 1
ATOM 3168 C C . PHE A 1 402 ? -4.772 11.398 2.365 1.00 88.56 402 PHE A C 1
ATOM 3170 O O . PHE A 1 402 ? -3.795 10.788 1.940 1.00 88.56 402 PHE A O 1
ATOM 3177 N N . LEU A 1 403 ? -5.282 12.449 1.714 1.00 88.81 403 LEU A N 1
ATOM 3178 C CA . LEU A 1 403 ? -4.727 12.942 0.448 1.00 88.81 403 LEU A CA 1
ATOM 3179 C C . LEU A 1 403 ? -3.290 13.453 0.603 1.00 88.81 403 LEU A C 1
ATOM 3181 O O . LEU A 1 403 ? -2.433 13.122 -0.216 1.00 88.81 403 LEU A O 1
ATOM 3185 N N . ILE A 1 404 ? -3.011 14.216 1.665 1.00 87.50 404 ILE A N 1
ATOM 3186 C CA . ILE A 1 404 ? -1.655 14.698 1.963 1.00 87.50 404 ILE A CA 1
ATOM 3187 C C . ILE A 1 404 ? -0.708 13.520 2.175 1.00 87.50 404 ILE A C 1
ATOM 3189 O O . ILE A 1 404 ? 0.371 13.500 1.583 1.00 87.50 404 ILE A O 1
ATOM 3193 N N . LEU A 1 405 ? -1.117 12.517 2.957 1.00 90.62 405 LEU A N 1
ATOM 3194 C CA . LEU A 1 405 ? -0.317 11.319 3.187 1.00 90.62 405 LEU A CA 1
ATOM 3195 C C . LEU A 1 405 ? 0.033 10.623 1.866 1.00 90.62 405 LEU A C 1
ATOM 3197 O O . LEU A 1 405 ? 1.201 10.335 1.633 1.00 90.62 405 LEU A O 1
ATOM 3201 N N . ILE A 1 406 ? -0.944 10.410 0.977 1.00 92.50 406 ILE A N 1
ATOM 3202 C CA . ILE A 1 406 ? -0.713 9.788 -0.337 1.00 92.50 406 ILE A CA 1
ATOM 3203 C C . ILE A 1 406 ? 0.323 10.577 -1.146 1.00 92.50 406 ILE A C 1
ATOM 3205 O O . ILE A 1 406 ? 1.286 9.992 -1.640 1.00 92.50 406 ILE A O 1
ATOM 3209 N N . ILE A 1 407 ? 0.161 11.900 -1.252 1.00 91.31 407 ILE A N 1
ATOM 3210 C CA . ILE A 1 407 ? 1.063 12.754 -2.037 1.00 91.31 407 ILE A CA 1
ATOM 3211 C C . ILE A 1 407 ? 2.481 12.724 -1.454 1.00 91.31 407 ILE A C 1
ATOM 3213 O O . ILE A 1 407 ? 3.437 12.444 -2.176 1.00 91.31 407 ILE A O 1
ATOM 3217 N N . VAL A 1 408 ? 2.626 12.959 -0.147 1.00 91.81 408 VAL A N 1
ATOM 3218 C CA . VAL A 1 408 ? 3.933 12.993 0.526 1.00 91.81 408 VAL A CA 1
ATOM 3219 C C . VAL A 1 408 ? 4.631 11.636 0.435 1.00 91.81 408 VAL A C 1
ATOM 3221 O O . VAL A 1 408 ? 5.821 11.579 0.122 1.00 91.81 408 VAL A O 1
ATOM 3224 N N . THR A 1 409 ? 3.905 10.535 0.640 1.00 93.62 409 THR A N 1
ATOM 3225 C CA . THR A 1 409 ? 4.449 9.180 0.514 1.00 93.62 409 THR A CA 1
ATOM 3226 C C . THR A 1 409 ? 4.955 8.896 -0.905 1.00 93.62 409 THR A C 1
ATOM 3228 O O . THR A 1 409 ? 6.053 8.353 -1.056 1.00 93.62 409 THR A O 1
ATOM 3231 N N . VAL A 1 410 ? 4.223 9.297 -1.951 1.00 94.00 410 VAL A N 1
ATOM 3232 C CA . VAL A 1 410 ? 4.685 9.162 -3.345 1.00 94.00 410 VAL A CA 1
ATOM 3233 C C . VAL A 1 410 ? 5.926 10.020 -3.601 1.00 94.00 410 VAL A C 1
ATOM 3235 O O . VAL A 1 410 ? 6.910 9.522 -4.142 1.00 94.00 410 VAL A O 1
ATOM 3238 N N . CYS A 1 411 ? 5.936 11.285 -3.175 1.00 91.56 411 CYS A N 1
ATOM 3239 C CA . CYS A 1 411 ? 7.084 12.167 -3.389 1.00 91.56 411 CYS A CA 1
ATOM 3240 C C . CYS A 1 411 ? 8.360 11.622 -2.735 1.00 91.56 411 CYS A C 1
ATOM 3242 O O . CYS A 1 411 ? 9.401 11.538 -3.384 1.00 91.56 411 CYS A O 1
ATOM 3244 N N . VAL A 1 412 ? 8.286 11.210 -1.467 1.00 92.06 412 VAL A N 1
ATOM 3245 C CA . VAL A 1 412 ? 9.463 10.729 -0.728 1.00 92.06 412 VAL A CA 1
ATOM 3246 C C . VAL A 1 412 ? 9.983 9.408 -1.299 1.00 92.06 412 VAL A C 1
ATOM 3248 O O . VAL A 1 412 ? 11.196 9.224 -1.409 1.00 92.06 412 VAL A O 1
ATOM 3251 N N . THR A 1 413 ? 9.094 8.512 -1.737 1.00 93.81 413 THR A N 1
ATOM 3252 C CA . THR A 1 413 ? 9.511 7.257 -2.384 1.00 93.81 413 THR A CA 1
ATOM 3253 C C . THR A 1 413 ? 10.130 7.461 -3.761 1.00 93.81 413 THR A C 1
ATOM 3255 O O . THR A 1 413 ? 11.103 6.774 -4.076 1.00 93.81 413 THR A O 1
ATOM 3258 N N . ILE A 1 414 ? 9.654 8.430 -4.550 1.00 91.00 414 ILE A N 1
ATOM 3259 C CA . ILE A 1 414 ? 10.288 8.816 -5.820 1.00 91.00 414 ILE A CA 1
ATOM 3260 C C . ILE A 1 414 ? 11.707 9.334 -5.570 1.00 91.00 414 ILE A C 1
ATOM 3262 O O . ILE A 1 414 ? 12.646 8.876 -6.218 1.00 91.00 414 ILE A O 1
ATOM 3266 N N . VAL A 1 415 ? 11.883 10.229 -4.594 1.00 88.56 415 VAL A N 1
ATOM 3267 C CA . VAL A 1 415 ? 13.203 10.771 -4.230 1.00 88.56 415 VAL A CA 1
ATOM 3268 C C . VAL A 1 415 ? 14.151 9.655 -3.778 1.00 88.56 415 VAL A C 1
ATOM 3270 O O . VAL A 1 415 ? 15.280 9.575 -4.259 1.00 88.56 415 VAL A O 1
ATOM 3273 N N . GLY A 1 416 ? 13.692 8.755 -2.902 1.00 88.38 416 GLY A N 1
ATOM 3274 C CA . GLY A 1 416 ? 14.486 7.609 -2.448 1.00 88.38 416 GLY A CA 1
ATOM 3275 C C . GLY A 1 416 ? 14.859 6.649 -3.583 1.00 88.38 416 GLY A C 1
ATOM 3276 O O . GLY A 1 416 ? 16.006 6.211 -3.673 1.00 88.38 416 GLY A O 1
ATOM 3277 N N . THR A 1 417 ? 13.917 6.370 -4.488 1.00 89.69 417 THR A N 1
ATOM 3278 C CA . THR A 1 417 ? 14.142 5.530 -5.675 1.00 89.69 417 THR A CA 1
ATOM 3279 C C . THR A 1 417 ? 15.155 6.168 -6.621 1.00 89.69 417 THR A C 1
ATOM 3281 O O . THR A 1 417 ? 16.067 5.490 -7.083 1.00 89.69 417 THR A O 1
ATOM 3284 N N . TYR A 1 418 ? 15.055 7.476 -6.857 1.00 85.75 418 TYR A N 1
ATOM 3285 C CA . TYR A 1 418 ? 15.992 8.222 -7.691 1.00 85.75 418 TYR A CA 1
ATOM 3286 C C . TYR A 1 418 ? 17.423 8.174 -7.141 1.00 85.75 418 TYR A C 1
ATOM 3288 O O . TYR A 1 418 ? 18.353 7.861 -7.879 1.00 85.75 418 TYR A O 1
ATOM 3296 N N . PHE A 1 419 ? 17.617 8.393 -5.835 1.00 84.75 419 PHE A N 1
ATOM 3297 C CA . PHE A 1 419 ? 18.945 8.264 -5.224 1.00 84.75 419 PHE A CA 1
ATOM 3298 C C . PHE A 1 419 ? 19.518 6.846 -5.340 1.00 84.75 419 PHE A C 1
ATOM 3300 O O . PHE A 1 419 ? 20.724 6.690 -5.531 1.00 84.75 419 PHE A O 1
ATOM 3307 N N . LEU A 1 420 ? 18.674 5.815 -5.251 1.00 84.75 420 LEU A N 1
ATOM 3308 C CA . LEU A 1 420 ? 19.104 4.426 -5.397 1.00 84.75 420 LEU A CA 1
ATOM 3309 C C . LEU A 1 420 ? 19.514 4.094 -6.842 1.00 84.75 420 LEU A C 1
ATOM 3311 O O . LEU A 1 420 ? 20.527 3.419 -7.049 1.00 84.75 420 LEU A O 1
ATOM 3315 N N . LEU A 1 421 ? 18.759 4.604 -7.821 1.00 82.56 421 LEU A N 1
ATOM 3316 C CA . LEU A 1 421 ? 19.048 4.450 -9.247 1.00 82.56 421 LEU A CA 1
ATOM 3317 C C . LEU A 1 421 ? 20.298 5.224 -9.665 1.00 82.56 421 LEU A C 1
ATOM 3319 O O . LEU A 1 421 ? 21.134 4.654 -10.352 1.00 82.56 421 LEU A O 1
ATOM 3323 N N . ASN A 1 422 ? 20.489 6.452 -9.174 1.00 78.94 422 ASN A N 1
ATOM 3324 C CA . ASN A 1 422 ? 21.723 7.224 -9.382 1.00 78.94 422 ASN A CA 1
ATOM 3325 C C . ASN A 1 422 ? 22.948 6.552 -8.780 1.00 78.94 422 ASN A C 1
ATOM 3327 O O . ASN A 1 422 ? 24.072 6.797 -9.199 1.00 78.94 422 ASN A O 1
ATOM 3331 N N . ALA A 1 423 ? 22.738 5.737 -7.753 1.00 75.81 423 ALA A N 1
ATOM 3332 C CA . ALA A 1 423 ? 23.816 4.951 -7.218 1.00 75.81 423 ALA A CA 1
ATOM 3333 C C . ALA A 1 423 ? 24.119 3.733 -8.111 1.00 75.81 423 ALA A C 1
ATOM 3335 O O . ALA A 1 423 ? 25.131 3.096 -7.885 1.00 75.81 423 ALA A O 1
ATOM 3336 N N . GLU A 1 424 ? 23.271 3.360 -9.070 1.00 77.50 424 GLU A N 1
ATOM 3337 C CA . GLU A 1 424 ? 23.326 2.120 -9.864 1.00 77.50 424 GLU A CA 1
ATOM 3338 C C . GLU A 1 424 ? 22.913 0.856 -9.084 1.00 77.50 424 GLU A C 1
ATOM 3340 O O . GLU A 1 424 ? 23.485 -0.223 -9.242 1.00 77.50 424 GLU A O 1
ATOM 3345 N N . ASN A 1 425 ? 21.954 0.966 -8.156 1.00 83.12 425 ASN A N 1
ATOM 3346 C CA . ASN A 1 425 ? 21.337 -0.209 -7.528 1.00 83.12 425 ASN A CA 1
ATOM 3347 C C . ASN A 1 425 ? 19.919 -0.411 -8.076 1.00 83.12 425 ASN A C 1
ATOM 3349 O O . ASN A 1 425 ? 19.036 0.421 -7.880 1.00 83.12 425 ASN A O 1
ATOM 3353 N N . TYR A 1 426 ? 19.706 -1.544 -8.744 1.00 84.00 426 TYR A N 1
ATOM 3354 C CA . TYR A 1 426 ? 18.440 -1.896 -9.387 1.00 84.00 426 TYR A CA 1
ATOM 3355 C C . TYR A 1 426 ? 17.403 -2.509 -8.423 1.00 84.00 426 TYR A C 1
ATOM 3357 O O . TYR A 1 426 ? 16.259 -2.727 -8.815 1.00 84.00 426 TYR A O 1
ATOM 3365 N N . HIS A 1 427 ? 17.725 -2.739 -7.143 1.00 88.38 427 HIS A N 1
ATOM 3366 C CA . HIS A 1 427 ? 16.794 -3.286 -6.139 1.00 88.38 427 HIS A CA 1
ATOM 3367 C C . HIS A 1 427 ? 15.764 -2.270 -5.603 1.00 88.38 427 HIS A C 1
ATOM 3369 O O . HIS A 1 427 ? 15.369 -2.313 -4.439 1.00 88.38 427 HIS A O 1
ATOM 3375 N N . TRP A 1 428 ? 15.279 -1.365 -6.449 1.00 90.56 428 TRP A N 1
ATOM 3376 C CA . TRP A 1 428 ? 14.378 -0.279 -6.056 1.00 90.56 428 TRP A CA 1
ATOM 3377 C C . TRP A 1 428 ? 12.954 -0.733 -5.708 1.00 90.56 428 TRP A C 1
ATOM 3379 O O . TRP A 1 428 ? 12.249 -0.053 -4.964 1.00 90.56 428 TRP A O 1
ATOM 3389 N N . GLN A 1 429 ? 12.513 -1.889 -6.205 1.00 93.38 429 GLN A N 1
ATOM 3390 C CA . GLN A 1 429 ? 11.131 -2.363 -6.059 1.00 93.38 429 GLN A CA 1
ATOM 3391 C C . GLN A 1 429 ? 10.744 -2.617 -4.591 1.00 93.38 429 GLN A C 1
ATOM 3393 O O . GLN A 1 429 ? 9.751 -2.081 -4.109 1.00 93.38 429 GLN A O 1
ATOM 3398 N N . TRP A 1 430 ? 11.547 -3.380 -3.844 1.00 94.50 430 TRP A N 1
ATOM 3399 C CA . TRP A 1 430 ? 11.298 -3.591 -2.412 1.00 94.50 430 TRP A CA 1
ATOM 3400 C C . TRP A 1 430 ? 11.639 -2.360 -1.576 1.00 94.50 430 TRP A C 1
ATOM 3402 O O . TRP A 1 430 ? 10.936 -2.062 -0.614 1.00 94.50 430 TRP A O 1
ATOM 3412 N N . THR A 1 431 ? 12.682 -1.617 -1.952 1.00 93.31 431 THR A N 1
ATOM 3413 C CA . THR A 1 431 ? 13.082 -0.396 -1.241 1.00 93.31 431 THR A CA 1
ATOM 3414 C C . THR A 1 431 ? 12.000 0.674 -1.297 1.00 93.31 431 THR A C 1
ATOM 3416 O O . THR A 1 431 ? 11.691 1.261 -0.269 1.00 93.31 431 THR A O 1
ATOM 3419 N N . SER A 1 432 ? 11.371 0.899 -2.451 1.00 94.94 432 SER A N 1
ATOM 3420 C CA . SER A 1 432 ? 10.264 1.857 -2.583 1.00 94.94 432 SER A CA 1
ATOM 3421 C C . SER A 1 432 ? 9.051 1.452 -1.739 1.00 94.94 432 SER A C 1
ATOM 3423 O O . SER A 1 432 ? 8.476 2.298 -1.054 1.00 94.94 432 SER A O 1
ATOM 3425 N N . PHE A 1 433 ? 8.716 0.157 -1.695 1.00 96.69 433 PHE A N 1
ATOM 3426 C CA . PHE A 1 433 ? 7.659 -0.359 -0.822 1.00 96.69 433 PHE A CA 1
ATOM 3427 C C . PHE A 1 433 ? 7.983 -0.133 0.665 1.00 96.69 433 PHE A C 1
ATOM 3429 O O . PHE A 1 433 ? 7.188 0.464 1.392 1.00 96.69 433 PHE A O 1
ATOM 3436 N N . PHE A 1 434 ? 9.161 -0.561 1.135 1.00 96.06 434 PHE A N 1
ATOM 3437 C CA . PHE A 1 434 ? 9.542 -0.425 2.546 1.00 96.06 434 PHE A CA 1
ATOM 3438 C C . PHE A 1 434 ? 9.792 1.026 2.968 1.00 96.06 434 PHE A C 1
ATOM 3440 O O . PHE A 1 434 ? 9.475 1.387 4.099 1.00 96.06 434 PHE A O 1
ATOM 3447 N N . SER A 1 435 ? 10.286 1.868 2.058 1.00 94.94 435 SER A N 1
ATOM 3448 C CA . SER A 1 435 ? 10.464 3.307 2.267 1.00 94.94 435 SER A CA 1
ATOM 3449 C C . SER A 1 435 ? 9.160 4.022 2.593 1.00 94.94 435 SER A C 1
ATOM 3451 O O . SER A 1 435 ? 9.174 4.963 3.379 1.00 94.94 435 SER A O 1
ATOM 3453 N N . ALA A 1 436 ? 8.045 3.608 1.994 1.00 95.81 436 ALA A N 1
ATOM 3454 C CA . ALA A 1 436 ? 6.734 4.143 2.339 1.00 95.81 436 ALA A CA 1
ATOM 3455 C C . ALA A 1 436 ? 6.095 3.418 3.531 1.00 95.81 436 ALA A C 1
ATOM 3457 O O . ALA A 1 436 ? 5.447 4.046 4.367 1.00 95.81 436 ALA A O 1
ATOM 3458 N N . ALA A 1 437 ? 6.277 2.099 3.639 1.00 96.56 437 ALA A N 1
ATOM 3459 C CA . ALA A 1 437 ? 5.723 1.319 4.743 1.00 96.56 437 ALA A CA 1
ATOM 3460 C C . ALA A 1 437 ? 6.326 1.708 6.106 1.00 96.56 437 ALA A C 1
ATOM 3462 O O . ALA A 1 437 ? 5.652 1.597 7.132 1.00 96.56 437 ALA A O 1
ATOM 3463 N N . SER A 1 438 ? 7.567 2.208 6.135 1.00 96.56 438 SER A N 1
ATOM 3464 C CA . SER A 1 438 ? 8.242 2.643 7.362 1.00 96.56 438 SER A CA 1
ATOM 3465 C C . SER A 1 438 ? 7.530 3.795 8.077 1.00 96.56 438 SER A C 1
ATOM 3467 O O . SER A 1 438 ? 7.667 3.913 9.294 1.00 96.56 438 SER A O 1
ATOM 3469 N N . THR A 1 439 ? 6.671 4.571 7.398 1.00 95.06 439 THR A N 1
ATOM 3470 C CA . THR A 1 439 ? 5.784 5.550 8.054 1.00 95.06 439 THR A CA 1
ATOM 3471 C C . THR A 1 439 ? 4.962 4.908 9.173 1.00 95.06 439 THR A C 1
ATOM 3473 O O . THR A 1 439 ? 4.838 5.486 10.251 1.00 95.06 439 THR A O 1
ATOM 3476 N N . ALA A 1 440 ? 4.466 3.682 8.980 1.00 95.88 440 ALA A N 1
ATOM 3477 C CA . ALA A 1 440 ? 3.704 2.975 10.005 1.00 95.88 440 ALA A CA 1
ATOM 3478 C C . ALA A 1 440 ? 4.539 2.601 11.240 1.00 95.88 440 ALA A C 1
ATOM 3480 O O . ALA A 1 440 ? 4.006 2.558 12.347 1.00 95.88 440 ALA A O 1
ATOM 3481 N N . VAL A 1 441 ? 5.848 2.378 11.078 1.00 95.56 441 VAL A N 1
ATOM 3482 C CA . VAL A 1 441 ? 6.760 2.117 12.202 1.00 95.56 441 VAL A CA 1
ATOM 3483 C C . VAL A 1 441 ? 6.871 3.360 13.081 1.00 95.56 441 VAL A C 1
ATOM 3485 O O . VAL A 1 441 ? 6.741 3.262 14.299 1.00 95.56 441 VAL A O 1
ATOM 3488 N N . TYR A 1 442 ? 7.029 4.540 12.477 1.00 95.38 442 TYR A N 1
ATOM 3489 C CA . TYR A 1 442 ? 7.060 5.804 13.218 1.00 95.38 442 TYR A CA 1
ATOM 3490 C C . TYR A 1 442 ? 5.737 6.092 13.934 1.00 95.38 442 TYR A C 1
ATOM 3492 O O . TYR A 1 442 ? 5.740 6.502 15.095 1.00 95.38 442 TYR A O 1
ATOM 3500 N N . VAL A 1 443 ? 4.604 5.798 13.290 1.00 94.31 443 VAL A N 1
ATOM 3501 C CA . VAL A 1 443 ? 3.279 5.892 13.922 1.00 94.31 443 VAL A CA 1
ATOM 3502 C C . VAL A 1 443 ? 3.157 4.940 15.115 1.00 94.31 443 VAL A C 1
ATOM 3504 O O . VAL A 1 443 ? 2.651 5.330 16.169 1.00 94.31 443 VAL A O 1
ATOM 3507 N N . TYR A 1 444 ? 3.666 3.713 14.999 1.00 94.94 444 TYR A N 1
ATOM 3508 C CA . TYR A 1 444 ? 3.662 2.764 16.108 1.00 94.94 444 TYR A CA 1
ATOM 3509 C C . TYR A 1 444 ? 4.554 3.233 17.270 1.00 94.94 444 TYR A C 1
ATOM 3511 O O . TYR A 1 444 ? 4.129 3.183 18.424 1.00 94.94 444 TYR A O 1
ATOM 3519 N N . LEU A 1 445 ? 5.744 3.777 16.995 1.00 94.44 445 LEU A N 1
ATOM 3520 C CA . LEU A 1 445 ? 6.612 4.372 18.022 1.00 94.44 445 LEU A CA 1
ATOM 3521 C C . LEU A 1 445 ? 5.933 5.553 18.729 1.00 94.44 445 LEU A C 1
ATOM 3523 O O . LEU A 1 445 ? 5.976 5.655 19.957 1.00 94.44 445 LEU A O 1
ATOM 3527 N N . TYR A 1 446 ? 5.241 6.407 17.974 1.00 92.75 446 TYR A N 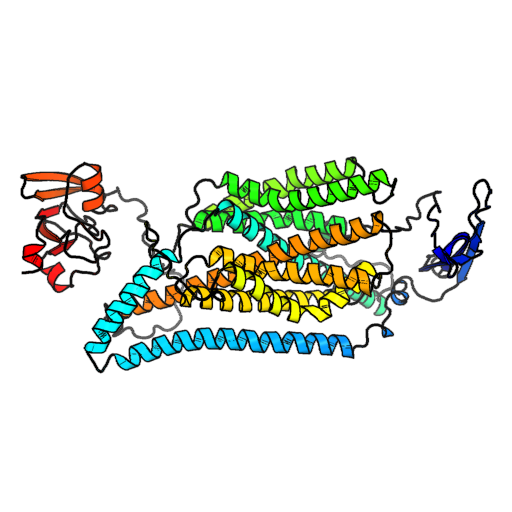1
ATOM 3528 C CA . TYR A 1 446 ? 4.436 7.485 18.542 1.00 92.75 446 TYR A CA 1
ATOM 3529 C C . TYR A 1 446 ? 3.328 6.958 19.460 1.00 92.75 446 TYR A C 1
ATOM 3531 O O . TYR A 1 446 ? 3.081 7.532 20.519 1.00 92.75 446 TYR A O 1
ATOM 3539 N N . SER A 1 447 ? 2.697 5.834 19.112 1.00 91.31 447 SER A N 1
ATOM 3540 C CA . SER A 1 447 ? 1.664 5.231 19.956 1.00 91.31 447 SER A CA 1
ATOM 3541 C C . SER A 1 447 ? 2.185 4.776 21.322 1.00 91.31 447 SER A C 1
ATOM 3543 O O . SER A 1 447 ? 1.451 4.866 22.307 1.00 91.31 447 SER A O 1
ATOM 3545 N N . ILE A 1 448 ? 3.450 4.345 21.403 1.00 92.69 448 ILE A N 1
ATOM 3546 C CA . ILE A 1 448 ? 4.115 3.997 22.666 1.00 92.69 448 ILE A CA 1
ATOM 3547 C C . ILE A 1 448 ? 4.289 5.263 23.510 1.00 92.69 448 ILE A C 1
ATOM 3549 O O . ILE A 1 448 ? 3.911 5.284 24.680 1.00 92.69 448 ILE A O 1
ATOM 3553 N N . TYR A 1 449 ? 4.790 6.346 22.909 1.00 91.94 449 TYR A N 1
ATOM 3554 C CA . TYR A 1 449 ? 4.897 7.644 23.580 1.00 91.94 449 TYR A CA 1
ATOM 3555 C C . TYR A 1 449 ? 3.530 8.144 24.084 1.00 91.94 449 TYR A C 1
ATOM 3557 O O . TYR A 1 449 ? 3.393 8.531 25.248 1.00 91.94 449 TYR A O 1
ATOM 3565 N N . TYR A 1 450 ? 2.500 8.082 23.235 1.00 89.50 450 TYR A N 1
ATOM 3566 C CA . TYR A 1 450 ? 1.143 8.507 23.577 1.00 89.50 450 TYR A CA 1
ATOM 3567 C C . TYR A 1 450 ? 0.568 7.692 24.743 1.00 89.50 450 TYR A C 1
ATOM 3569 O O . TYR A 1 450 ? -0.043 8.260 25.651 1.00 89.50 450 TYR A O 1
ATOM 3577 N N . TYR A 1 451 ? 0.817 6.378 24.758 1.00 89.12 451 TYR A N 1
ATOM 3578 C CA . TYR A 1 451 ? 0.394 5.488 25.834 1.00 89.12 451 TYR A CA 1
ATOM 3579 C C . TYR A 1 451 ? 0.916 5.966 27.196 1.00 89.12 451 TYR A C 1
ATOM 3581 O O . TYR A 1 451 ? 0.124 6.176 28.113 1.00 89.12 451 TYR A O 1
ATOM 3589 N N . TYR A 1 452 ? 2.221 6.222 27.316 1.00 88.88 452 TYR A N 1
ATOM 3590 C CA . TYR A 1 452 ? 2.826 6.609 28.595 1.00 88.88 452 TYR A CA 1
ATOM 3591 C C . TYR A 1 452 ? 2.491 8.036 29.041 1.00 88.88 452 TYR A C 1
ATOM 3593 O O . TYR A 1 452 ? 2.346 8.279 30.236 1.00 88.88 452 TYR A O 1
ATOM 3601 N N . VAL A 1 453 ? 2.389 8.987 28.107 1.00 87.00 453 VAL A N 1
ATOM 3602 C CA . VAL A 1 453 ? 2.272 10.416 28.451 1.00 87.00 453 VAL A CA 1
ATOM 3603 C C . VAL A 1 453 ? 0.822 10.888 28.545 1.00 87.00 453 VAL A C 1
ATOM 3605 O O . VAL A 1 453 ? 0.514 11.788 29.328 1.00 87.00 453 VAL A O 1
ATOM 3608 N N . LYS A 1 454 ? -0.080 10.328 27.732 1.00 81.94 454 LYS A N 1
ATOM 3609 C CA . LYS A 1 454 ? -1.454 10.838 27.588 1.00 81.94 454 LYS A CA 1
ATOM 3610 C C . LYS A 1 454 ? -2.512 9.884 28.118 1.00 81.94 454 LYS A C 1
ATOM 3612 O O . LYS A 1 454 ? -3.542 10.355 28.602 1.00 81.94 454 LYS A O 1
ATOM 3617 N N . THR A 1 455 ? -2.295 8.572 28.045 1.00 79.94 455 THR A N 1
ATOM 3618 C CA . THR A 1 455 ? -3.311 7.618 28.502 1.00 79.94 455 THR A CA 1
ATOM 3619 C C . THR A 1 455 ? -3.183 7.342 30.000 1.00 79.94 455 THR A C 1
ATOM 3621 O O . THR A 1 455 ? -2.092 7.159 30.526 1.00 79.94 455 THR A O 1
ATOM 3624 N N . LYS A 1 456 ? -4.319 7.293 30.707 1.00 75.62 456 LYS A N 1
ATOM 3625 C CA . LYS A 1 456 ? -4.400 6.853 32.116 1.00 75.62 456 LYS A CA 1
ATOM 3626 C C . LYS A 1 456 ? -4.741 5.359 32.235 1.00 75.62 456 LYS A C 1
ATOM 3628 O O . LYS A 1 456 ? -5.229 4.912 33.272 1.00 75.62 456 LYS A O 1
ATOM 3633 N N . MET A 1 457 ? -4.570 4.604 31.149 1.00 75.56 457 MET A N 1
ATOM 3634 C CA . MET A 1 457 ? -4.929 3.188 31.080 1.00 75.56 457 MET A CA 1
ATOM 3635 C C . MET A 1 457 ? -3.893 2.367 31.847 1.00 75.56 457 MET A C 1
ATOM 3637 O O . MET A 1 457 ? -2.692 2.600 31.736 1.00 75.56 457 MET A O 1
ATOM 3641 N N . SER A 1 458 ? -4.355 1.425 32.664 1.00 77.00 458 SER A N 1
ATOM 3642 C CA . SER A 1 458 ? -3.482 0.587 33.485 1.00 77.00 458 SER A CA 1
ATOM 3643 C C . SER A 1 458 ? -3.991 -0.849 33.522 1.00 77.00 458 SER A C 1
ATOM 3645 O O . SER A 1 458 ? -5.183 -1.119 33.373 1.00 77.00 458 SER A O 1
ATOM 3647 N N . GLY A 1 459 ? 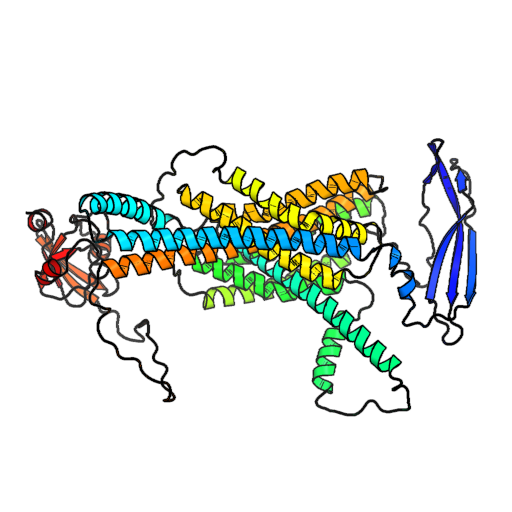-3.064 -1.785 33.708 1.00 83.81 459 GLY A N 1
ATOM 3648 C CA . GLY A 1 459 ? -3.354 -3.215 33.721 1.00 83.81 459 GLY A CA 1
ATOM 3649 C C . GLY A 1 459 ? -3.167 -3.898 32.364 1.00 83.81 459 GLY A C 1
ATOM 3650 O O . GLY A 1 459 ? -3.350 -3.307 31.300 1.00 83.81 459 GLY A O 1
ATOM 3651 N N . PHE A 1 460 ? -2.818 -5.184 32.434 1.00 86.62 460 PHE A N 1
ATOM 3652 C CA . PHE A 1 460 ? -2.417 -6.008 31.290 1.00 86.62 460 PHE A CA 1
ATOM 3653 C C . PHE A 1 460 ? -3.509 -6.166 30.218 1.00 86.62 460 PHE A C 1
ATOM 3655 O O . PHE A 1 460 ? -3.231 -6.203 29.019 1.00 86.62 460 PHE A O 1
ATOM 3662 N N . PHE A 1 461 ? -4.775 -6.229 30.635 1.00 84.06 461 PHE A N 1
ATOM 3663 C CA . PHE A 1 461 ? -5.900 -6.321 29.708 1.00 84.06 461 PHE A CA 1
ATOM 3664 C C . PHE A 1 461 ? -6.016 -5.059 28.834 1.00 84.06 461 PHE A C 1
ATOM 3666 O O . PHE A 1 461 ? -6.141 -5.150 27.616 1.00 84.06 461 PHE A O 1
ATOM 3673 N N . GLN A 1 462 ? -5.921 -3.868 29.436 1.00 82.62 462 GLN A N 1
ATOM 3674 C CA . GLN A 1 462 ? -6.040 -2.603 28.703 1.00 82.62 462 GLN A CA 1
ATOM 3675 C C . GLN A 1 462 ? -4.820 -2.339 27.810 1.00 82.62 462 GLN A C 1
ATOM 3677 O O . GLN A 1 462 ? -5.000 -1.933 26.662 1.00 82.62 462 GLN A O 1
ATOM 3682 N N . THR A 1 463 ? -3.603 -2.630 28.294 1.00 87.94 463 THR A N 1
ATOM 3683 C CA . THR A 1 463 ? -2.363 -2.493 27.505 1.00 87.94 463 THR A CA 1
ATOM 3684 C C . THR A 1 463 ? -2.404 -3.364 26.253 1.00 87.94 463 THR A C 1
ATOM 3686 O O . THR A 1 463 ? -2.106 -2.891 25.159 1.00 87.94 463 THR A O 1
ATOM 3689 N N . SER A 1 464 ? -2.813 -4.628 26.398 1.00 89.31 464 SER A N 1
ATOM 3690 C CA . SER A 1 464 ? -2.826 -5.594 25.296 1.00 89.31 464 SER A CA 1
ATOM 3691 C C . SER A 1 464 ? -3.794 -5.169 24.196 1.00 89.31 464 SER A C 1
ATOM 3693 O O . SER A 1 464 ? -3.428 -5.165 23.025 1.00 89.31 464 SER A O 1
ATOM 3695 N N . PHE A 1 465 ? -5.002 -4.728 24.558 1.00 84.06 465 PHE A N 1
ATOM 3696 C CA . PHE A 1 465 ? -5.984 -4.227 23.593 1.00 84.06 465 PHE A CA 1
ATOM 3697 C C . PHE A 1 465 ? -5.532 -2.934 22.905 1.00 84.06 465 PHE A C 1
ATOM 3699 O O . PHE A 1 465 ? -5.760 -2.775 21.706 1.00 84.06 465 PHE A O 1
ATOM 3706 N N . TYR A 1 466 ? -4.870 -2.027 23.631 1.00 86.19 466 TYR A N 1
ATOM 3707 C CA . TYR A 1 466 ? -4.315 -0.803 23.052 1.00 86.19 466 TYR A CA 1
ATOM 3708 C C . TYR A 1 466 ? -3.265 -1.106 21.982 1.00 86.19 466 TYR A C 1
ATOM 3710 O O . TYR A 1 466 ? -3.412 -0.692 20.828 1.00 86.19 466 TYR A O 1
ATOM 3718 N N . PHE A 1 467 ? -2.234 -1.871 22.342 1.00 92.06 467 PHE A N 1
ATOM 3719 C CA . PHE A 1 467 ? -1.149 -2.192 21.420 1.00 92.06 467 PHE A CA 1
ATOM 3720 C C . PHE A 1 467 ? -1.601 -3.126 20.300 1.00 92.06 467 PHE A C 1
ATOM 3722 O O . PHE A 1 467 ? -1.183 -2.937 19.164 1.00 92.06 467 PHE A O 1
ATOM 3729 N N . GLY A 1 468 ? -2.504 -4.071 20.570 1.00 88.31 468 GLY A N 1
ATOM 3730 C CA . GLY A 1 468 ? -3.035 -4.977 19.554 1.00 88.31 468 GLY A CA 1
ATOM 3731 C C . GLY A 1 468 ? -3.836 -4.256 18.467 1.00 88.31 468 GLY A C 1
ATOM 3732 O O . GLY A 1 468 ? -3.546 -4.427 17.285 1.00 88.31 468 GLY A O 1
ATOM 3733 N N . TYR A 1 469 ? -4.789 -3.391 18.836 1.00 84.12 469 TYR A N 1
ATOM 3734 C CA . TYR A 1 469 ? -5.533 -2.608 17.840 1.00 84.12 469 TYR A CA 1
ATOM 3735 C C . TYR A 1 469 ? -4.646 -1.603 17.107 1.00 84.12 469 TYR A C 1
ATOM 3737 O O . TYR A 1 469 ? -4.778 -1.431 15.895 1.00 84.12 469 TYR A O 1
ATOM 3745 N N . THR A 1 470 ? -3.706 -0.977 17.815 1.00 87.88 470 THR A N 1
ATOM 3746 C CA . THR A 1 470 ? -2.772 -0.037 17.189 1.00 87.88 470 THR A CA 1
ATOM 3747 C C . THR A 1 470 ? -1.822 -0.745 16.222 1.00 87.88 470 THR A C 1
ATOM 3749 O O . THR A 1 470 ? -1.542 -0.215 15.149 1.00 87.88 470 THR A O 1
ATOM 3752 N N . LEU A 1 471 ? -1.384 -1.967 16.539 1.00 91.81 471 LEU A N 1
ATOM 3753 C CA . LEU A 1 471 ? -0.584 -2.801 15.644 1.00 91.81 471 LEU A CA 1
ATOM 3754 C C . LEU A 1 471 ? -1.368 -3.173 14.380 1.00 91.81 471 LEU A C 1
ATOM 3756 O O . LEU A 1 471 ? -0.840 -3.018 13.284 1.00 91.81 471 LEU A O 1
ATOM 3760 N N . MET A 1 472 ? -2.632 -3.596 14.506 1.00 88.44 472 MET A N 1
ATOM 3761 C CA . MET A 1 472 ? -3.495 -3.866 13.343 1.00 88.44 472 MET A CA 1
ATOM 3762 C C . MET A 1 472 ? -3.627 -2.638 12.436 1.00 88.44 472 MET A C 1
ATOM 3764 O O . MET A 1 472 ? -3.489 -2.751 11.218 1.00 88.44 472 MET A O 1
ATOM 3768 N N . PHE A 1 473 ? -3.858 -1.464 13.031 1.00 88.44 473 PHE A N 1
ATOM 3769 C CA . PHE A 1 473 ? -3.933 -0.200 12.303 1.00 88.44 473 PHE A CA 1
ATOM 3770 C C . PHE A 1 473 ? -2.618 0.119 11.577 1.00 88.44 473 PHE A C 1
ATOM 3772 O O . PHE A 1 473 ? -2.636 0.429 10.387 1.00 88.44 473 PHE A O 1
ATOM 3779 N N . CYS A 1 474 ? -1.474 -0.019 12.254 1.00 93.88 474 CYS A N 1
ATOM 3780 C CA . CYS A 1 474 ? -0.163 0.246 11.661 1.00 93.88 474 CYS A CA 1
ATOM 3781 C C . CYS A 1 474 ? 0.181 -0.749 10.542 1.00 93.88 474 CYS A C 1
ATOM 3783 O O . CYS A 1 474 ? 0.728 -0.340 9.525 1.00 93.88 474 CYS A O 1
ATOM 3785 N N . LEU A 1 475 ? -0.177 -2.032 10.668 1.00 94.00 475 LEU A N 1
ATOM 3786 C CA . LEU A 1 475 ? 0.005 -3.009 9.586 1.00 94.00 475 LEU A CA 1
ATOM 3787 C C . LEU A 1 475 ? -0.801 -2.623 8.339 1.00 94.00 475 LEU A C 1
ATOM 3789 O O . LEU A 1 475 ? -0.261 -2.634 7.233 1.00 94.00 475 LEU A O 1
ATOM 3793 N N . GLY A 1 476 ? -2.064 -2.222 8.514 1.00 92.50 476 GLY A N 1
ATOM 3794 C CA . GLY A 1 476 ? -2.894 -1.726 7.414 1.00 92.50 476 GLY A CA 1
ATOM 3795 C C . GLY A 1 476 ? -2.314 -0.466 6.768 1.00 92.50 476 GLY A C 1
ATOM 3796 O O . GLY A 1 476 ? -2.183 -0.406 5.546 1.00 92.50 476 GLY A O 1
ATOM 3797 N N . LEU A 1 477 ? -1.898 0.508 7.584 1.00 92.94 477 LEU A N 1
ATOM 3798 C CA . LEU A 1 477 ? -1.270 1.746 7.118 1.00 92.94 477 LEU A CA 1
ATOM 3799 C C . LEU A 1 477 ? 0.041 1.478 6.365 1.00 92.94 477 LEU A C 1
ATOM 3801 O O . LEU A 1 477 ? 0.279 2.072 5.321 1.00 92.94 477 LEU A O 1
ATOM 3805 N N . GLY A 1 478 ? 0.878 0.565 6.863 1.00 96.25 478 GLY A N 1
ATOM 3806 C CA . GLY A 1 478 ? 2.159 0.221 6.249 1.00 96.25 478 GLY A CA 1
ATOM 3807 C C . GLY A 1 478 ? 1.991 -0.430 4.878 1.00 96.25 478 GLY A C 1
ATOM 3808 O O . GLY A 1 478 ? 2.669 -0.039 3.931 1.00 96.25 478 GLY A O 1
ATOM 3809 N N . ILE A 1 479 ? 1.049 -1.370 4.745 1.00 97.19 479 ILE A N 1
ATOM 3810 C CA . ILE A 1 479 ? 0.740 -2.020 3.462 1.00 97.19 479 ILE A CA 1
ATOM 3811 C C . ILE A 1 479 ? 0.135 -1.010 2.473 1.00 97.19 479 ILE A C 1
ATOM 3813 O O . ILE A 1 479 ? 0.518 -0.995 1.303 1.00 97.19 479 ILE A O 1
ATOM 3817 N N . LEU A 1 480 ? -0.763 -0.135 2.940 1.00 96.06 480 LEU A N 1
ATOM 3818 C CA . LEU A 1 480 ? -1.369 0.935 2.142 1.00 96.06 480 LEU A CA 1
ATOM 3819 C C . LEU A 1 480 ? -0.309 1.908 1.612 1.00 96.06 480 LEU A C 1
ATOM 3821 O O . LEU A 1 480 ? -0.194 2.088 0.398 1.00 96.06 480 LEU A O 1
ATOM 3825 N N . CYS A 1 481 ? 0.490 2.503 2.502 1.00 96.31 481 CYS A N 1
ATOM 3826 C CA . CYS A 1 481 ? 1.546 3.439 2.122 1.00 96.31 481 CYS A CA 1
ATOM 3827 C C . CYS A 1 481 ? 2.571 2.759 1.209 1.00 96.31 481 CYS A C 1
ATOM 3829 O O . CYS A 1 481 ? 2.933 3.317 0.175 1.00 96.31 481 CYS A O 1
ATOM 3831 N N . GLY A 1 482 ? 2.994 1.536 1.548 1.00 96.88 482 GLY A N 1
ATOM 3832 C CA . GLY A 1 482 ? 3.935 0.747 0.756 1.00 96.88 482 GLY A CA 1
ATOM 3833 C C . GLY A 1 482 ? 3.468 0.520 -0.681 1.00 96.88 482 GLY A C 1
ATOM 3834 O O . GLY A 1 482 ? 4.234 0.741 -1.620 1.00 96.88 482 GLY A O 1
ATOM 3835 N N . ALA A 1 483 ? 2.203 0.137 -0.876 1.00 97.12 483 ALA A N 1
ATOM 3836 C CA . ALA A 1 483 ? 1.637 -0.062 -2.209 1.00 97.12 483 ALA A CA 1
ATOM 3837 C C . ALA A 1 483 ? 1.587 1.241 -3.015 1.00 97.12 483 ALA A C 1
ATOM 3839 O O . ALA A 1 483 ? 1.990 1.262 -4.175 1.00 97.12 483 ALA A O 1
ATOM 3840 N N . VAL A 1 484 ? 1.144 2.335 -2.395 1.00 96.19 484 VAL A N 1
ATOM 3841 C CA . VAL A 1 484 ? 1.067 3.658 -3.030 1.00 96.19 484 VAL A CA 1
ATOM 3842 C C . VAL A 1 484 ? 2.455 4.150 -3.452 1.00 96.19 484 VAL A C 1
ATOM 3844 O O . VAL A 1 484 ? 2.636 4.577 -4.592 1.00 96.19 484 VAL A O 1
ATOM 3847 N N . GLY A 1 485 ? 3.450 4.025 -2.570 1.00 95.75 485 GLY A N 1
ATOM 3848 C CA . GLY A 1 485 ? 4.835 4.391 -2.861 1.00 95.75 485 GLY A CA 1
ATOM 3849 C C . GLY A 1 485 ? 5.460 3.546 -3.974 1.00 95.75 485 GLY A C 1
ATOM 3850 O O . GLY A 1 485 ? 6.112 4.081 -4.873 1.00 95.75 485 GLY A O 1
ATOM 3851 N N . TYR A 1 486 ? 5.207 2.233 -3.973 1.00 96.31 486 TYR A N 1
ATOM 3852 C CA . TYR A 1 486 ? 5.663 1.327 -5.029 1.00 96.31 486 TYR A CA 1
ATOM 3853 C C . TYR A 1 486 ? 5.026 1.641 -6.391 1.00 96.31 486 TYR A C 1
ATOM 3855 O O . TYR A 1 486 ? 5.729 1.711 -7.403 1.00 96.31 486 TYR A O 1
ATOM 3863 N N . LEU A 1 487 ? 3.706 1.855 -6.435 1.00 94.75 487 LEU A N 1
ATOM 3864 C CA . LEU A 1 487 ? 2.990 2.196 -7.667 1.00 94.75 487 LEU A CA 1
ATOM 3865 C C . LEU A 1 487 ? 3.472 3.541 -8.226 1.00 94.75 487 LEU A C 1
ATOM 3867 O O . LEU A 1 487 ? 3.775 3.629 -9.416 1.00 94.75 487 LEU A O 1
ATOM 3871 N N . GLY A 1 488 ? 3.630 4.555 -7.366 1.00 93.38 488 GLY A N 1
ATOM 3872 C CA . GLY A 1 488 ? 4.185 5.857 -7.747 1.00 93.38 488 GLY A CA 1
ATOM 3873 C C . GLY A 1 488 ? 5.610 5.752 -8.297 1.00 93.38 488 GLY A C 1
ATOM 3874 O O . GLY A 1 488 ? 5.901 6.276 -9.373 1.00 93.38 488 GLY A O 1
ATOM 3875 N N . SER A 1 489 ? 6.476 4.992 -7.622 1.00 93.19 489 SER A N 1
ATOM 3876 C CA . SER A 1 489 ? 7.857 4.761 -8.066 1.00 93.19 489 SER A CA 1
ATOM 3877 C C . SER A 1 489 ? 7.914 3.979 -9.383 1.00 93.19 489 SER A C 1
ATOM 3879 O O . SER A 1 489 ? 8.710 4.304 -10.256 1.00 93.19 489 SER A O 1
ATOM 3881 N N . THR A 1 490 ? 7.028 3.002 -9.591 1.00 91.12 490 THR A N 1
ATOM 3882 C CA . THR A 1 490 ? 6.961 2.231 -10.846 1.00 91.12 490 THR A CA 1
ATOM 3883 C C . THR A 1 490 ? 6.557 3.102 -12.034 1.00 91.12 490 THR A C 1
ATOM 3885 O O . THR A 1 490 ? 7.133 2.973 -13.116 1.00 91.12 490 THR A O 1
ATOM 3888 N N . LEU A 1 491 ? 5.588 4.005 -11.845 1.00 89.19 491 LEU A N 1
ATOM 3889 C CA . LEU A 1 491 ? 5.200 4.979 -12.868 1.00 89.19 491 LEU A CA 1
ATOM 3890 C C . LEU A 1 491 ? 6.354 5.932 -13.191 1.00 89.19 491 LEU A C 1
ATOM 3892 O O . LEU A 1 491 ? 6.631 6.177 -14.364 1.00 89.19 491 LEU A O 1
ATOM 3896 N N . PHE A 1 492 ? 7.056 6.413 -12.165 1.00 88.31 492 PHE A N 1
ATOM 3897 C CA . PHE A 1 492 ? 8.226 7.275 -12.312 1.00 88.31 492 PHE A CA 1
ATOM 3898 C C . PHE A 1 492 ? 9.365 6.595 -13.085 1.00 88.31 492 PHE A C 1
ATOM 3900 O O . PHE A 1 492 ? 9.829 7.141 -14.083 1.00 88.31 492 PHE A O 1
ATOM 3907 N N . VAL A 1 493 ? 9.763 5.381 -12.690 1.00 86.38 493 VAL A N 1
ATOM 3908 C CA . VAL A 1 493 ? 10.823 4.617 -13.366 1.00 86.38 493 VAL A CA 1
ATOM 3909 C C . VAL A 1 493 ? 10.459 4.385 -14.829 1.00 86.38 493 VAL A C 1
ATOM 3911 O O . VAL A 1 493 ? 11.227 4.727 -15.721 1.00 86.38 493 VAL A O 1
ATOM 3914 N N . ARG A 1 494 ? 9.248 3.896 -15.117 1.00 83.81 494 ARG A N 1
ATOM 3915 C CA . ARG A 1 494 ? 8.810 3.707 -16.510 1.00 83.81 494 ARG A CA 1
ATOM 3916 C C . ARG A 1 494 ? 8.813 5.008 -17.307 1.00 83.81 494 ARG A C 1
ATOM 3918 O O . ARG A 1 494 ? 9.143 4.981 -18.488 1.00 83.81 494 ARG A O 1
ATOM 3925 N N . ARG A 1 495 ? 8.463 6.136 -16.682 1.00 82.44 495 ARG A N 1
ATOM 3926 C CA . ARG A 1 495 ? 8.464 7.443 -17.345 1.00 82.44 495 ARG A CA 1
ATOM 3927 C C . ARG A 1 495 ? 9.876 7.907 -17.701 1.00 82.44 495 ARG A C 1
ATOM 3929 O O . ARG A 1 495 ? 10.051 8.374 -18.820 1.00 82.44 495 ARG A O 1
ATOM 3936 N N . ILE A 1 496 ? 10.849 7.744 -16.800 1.00 76.62 496 ILE A N 1
ATOM 3937 C CA . ILE A 1 496 ? 12.258 8.081 -17.058 1.00 76.62 496 ILE A CA 1
ATOM 3938 C C . ILE A 1 496 ? 12.806 7.236 -18.207 1.00 76.62 496 ILE A C 1
ATOM 3940 O O . ILE A 1 496 ? 13.230 7.780 -19.218 1.00 76.62 496 ILE A O 1
ATOM 3944 N N . TYR A 1 497 ? 12.731 5.909 -18.102 1.00 75.31 497 TYR A N 1
ATOM 3945 C CA . TYR A 1 497 ? 13.366 5.026 -19.087 1.00 75.31 497 TYR A CA 1
ATOM 3946 C C . TYR A 1 497 ? 12.665 5.023 -20.451 1.00 75.31 497 TYR A C 1
ATOM 3948 O O . TYR A 1 497 ? 13.320 4.817 -21.467 1.00 75.31 497 TYR A O 1
ATOM 3956 N N . ARG A 1 498 ? 11.354 5.306 -20.514 1.00 70.69 498 ARG A N 1
ATOM 3957 C CA . ARG A 1 498 ? 10.672 5.503 -21.803 1.00 70.69 498 ARG A CA 1
ATOM 3958 C C . ARG A 1 498 ? 11.165 6.760 -22.521 1.00 70.69 498 ARG A C 1
ATOM 3960 O O . ARG A 1 498 ? 11.303 6.736 -23.736 1.00 70.69 498 ARG A O 1
ATOM 3967 N N . ASN A 1 499 ? 11.422 7.839 -21.783 1.00 66.12 499 ASN A N 1
ATOM 3968 C CA . ASN A 1 499 ? 11.952 9.066 -22.378 1.00 66.12 499 ASN A CA 1
ATOM 3969 C C . ASN A 1 499 ? 13.380 8.864 -22.889 1.00 66.12 499 ASN A C 1
ATOM 3971 O O . ASN A 1 499 ? 13.701 9.358 -23.959 1.00 66.12 499 ASN A O 1
ATOM 3975 N N . ILE A 1 500 ? 14.197 8.094 -22.163 1.00 62.16 500 ILE A N 1
ATOM 3976 C CA . ILE A 1 500 ? 15.562 7.774 -22.593 1.00 62.16 500 ILE A CA 1
ATOM 3977 C C . ILE A 1 500 ? 15.557 6.946 -23.892 1.00 62.16 500 ILE A C 1
ATOM 3979 O O . ILE A 1 500 ? 16.349 7.227 -24.784 1.00 62.16 500 ILE A O 1
ATOM 3983 N N . LYS A 1 501 ? 14.636 5.979 -24.047 1.00 53.78 501 LYS A N 1
ATOM 3984 C CA . LYS A 1 501 ? 14.535 5.169 -25.278 1.00 53.78 501 LYS A CA 1
ATOM 3985 C C . LYS A 1 501 ? 14.225 6.008 -26.525 1.00 53.78 501 LYS A C 1
ATOM 3987 O O . LYS A 1 501 ? 14.960 5.910 -27.497 1.00 53.78 501 LYS A O 1
ATOM 3992 N N . HIS A 1 502 ? 13.174 6.833 -26.486 1.00 46.78 502 HIS A N 1
ATOM 3993 C CA . HIS A 1 502 ? 12.788 7.672 -27.635 1.00 46.78 502 HIS A CA 1
ATOM 3994 C C . HIS A 1 502 ? 13.906 8.617 -28.080 1.00 46.78 502 HIS A C 1
ATOM 3996 O O . HIS A 1 502 ? 13.998 8.973 -29.246 1.00 46.78 502 HIS A O 1
ATOM 4002 N N . HIS A 1 503 ? 14.745 9.021 -27.134 1.00 40.78 503 HIS A N 1
ATOM 4003 C CA . HIS A 1 503 ? 15.883 9.881 -27.385 1.00 40.78 503 HIS A CA 1
ATOM 4004 C C . HIS A 1 503 ? 17.069 9.154 -28.033 1.00 40.78 503 HIS A C 1
ATOM 4006 O O . HIS A 1 503 ? 17.699 9.727 -28.912 1.00 40.78 503 HIS A O 1
ATOM 4012 N N . GLY A 1 504 ? 17.333 7.893 -27.673 1.00 40.31 504 GLY A N 1
ATOM 4013 C CA . GLY A 1 504 ? 18.325 7.073 -28.378 1.00 40.31 504 GLY A CA 1
ATOM 4014 C C . GLY A 1 504 ? 17.934 6.802 -29.834 1.00 40.31 504 GLY A C 1
ATOM 4015 O O . GLY A 1 504 ? 18.771 6.884 -30.718 1.00 40.31 504 GLY A O 1
ATOM 4016 N N . GLU A 1 505 ? 16.649 6.562 -30.093 1.00 36.72 505 GLU A N 1
ATOM 4017 C CA . GLU A 1 505 ? 16.107 6.285 -31.436 1.00 36.72 505 GLU A CA 1
ATOM 4018 C C . GLU A 1 505 ? 16.214 7.503 -32.377 1.00 36.72 505 GLU A C 1
ATOM 4020 O O . GLU A 1 505 ? 16.491 7.358 -33.563 1.00 36.72 505 GLU A O 1
ATOM 4025 N N . HIS A 1 506 ? 16.084 8.719 -31.834 1.00 32.16 506 HIS A N 1
ATOM 4026 C CA . HIS A 1 506 ? 16.195 9.973 -32.589 1.00 32.16 506 HIS A CA 1
ATOM 4027 C C . HIS A 1 506 ? 17.640 10.330 -32.998 1.00 32.16 506 HIS A C 1
ATOM 4029 O O . HIS A 1 506 ? 17.827 11.146 -33.898 1.00 32.16 506 HIS A O 1
ATOM 4035 N N . LEU A 1 507 ? 18.645 9.735 -32.338 1.00 38.56 507 LEU A N 1
ATOM 4036 C CA . LEU A 1 507 ? 20.070 9.897 -32.658 1.00 38.56 507 LEU A CA 1
ATOM 4037 C C . LEU A 1 507 ? 20.539 8.950 -33.771 1.00 38.56 507 LEU A C 1
ATOM 4039 O O . LEU A 1 507 ? 21.505 9.261 -34.458 1.00 38.56 507 LEU A O 1
ATOM 4043 N N . LEU A 1 508 ? 19.860 7.813 -33.957 1.00 39.50 508 LEU A N 1
ATOM 4044 C CA . LEU A 1 508 ? 20.182 6.834 -35.002 1.00 39.50 508 LEU A CA 1
ATOM 4045 C C . LEU A 1 508 ? 19.505 7.144 -36.351 1.00 39.50 508 LEU A C 1
ATOM 4047 O O . LEU A 1 508 ? 20.011 6.712 -37.377 1.00 39.50 508 LEU A O 1
ATOM 4051 N N . HIS A 1 509 ? 18.423 7.938 -36.377 1.00 35.12 509 HIS A N 1
ATOM 4052 C CA . HIS A 1 509 ? 17.755 8.362 -37.619 1.00 35.12 509 HIS A CA 1
ATOM 4053 C C . HIS A 1 509 ? 17.320 9.845 -37.576 1.00 35.12 509 HIS A C 1
ATOM 4055 O O . HIS A 1 509 ? 16.172 10.147 -37.236 1.00 35.12 509 HIS A O 1
ATOM 4061 N N . PRO A 1 510 ? 18.200 10.799 -37.934 1.00 38.38 510 PRO A N 1
ATOM 4062 C CA . PRO A 1 510 ? 17.864 12.226 -37.964 1.00 38.38 510 PRO A CA 1
ATOM 4063 C C . PRO A 1 510 ? 16.910 12.632 -39.110 1.00 38.38 510 PRO A C 1
ATOM 4065 O O . PRO A 1 510 ? 16.280 13.687 -39.031 1.00 38.38 510 PRO A O 1
ATOM 4068 N N . GLU A 1 511 ? 16.750 11.811 -40.155 1.00 36.16 511 GLU A N 1
ATOM 4069 C CA . GLU A 1 511 ? 16.005 12.171 -41.378 1.00 36.16 511 GLU A CA 1
ATOM 4070 C C . GLU A 1 511 ? 14.489 11.905 -41.338 1.00 36.16 511 GLU A C 1
ATOM 4072 O O . GLU A 1 511 ? 13.764 12.354 -42.222 1.00 36.16 511 GLU A O 1
ATOM 4077 N N . ALA A 1 512 ? 13.955 11.263 -40.294 1.00 38.72 512 ALA A N 1
ATOM 4078 C CA . ALA A 1 512 ? 12.514 10.984 -40.199 1.00 38.72 512 ALA A CA 1
ATOM 4079 C C . ALA A 1 512 ? 11.651 12.200 -39.774 1.00 38.72 512 ALA A C 1
ATOM 4081 O O . ALA A 1 512 ? 10.439 12.068 -39.607 1.00 38.72 512 ALA A O 1
ATOM 4082 N N . ALA A 1 513 ? 12.254 13.378 -39.567 1.00 36.41 513 ALA A N 1
ATOM 4083 C CA . ALA A 1 513 ? 11.592 14.571 -39.024 1.00 36.41 513 ALA A CA 1
ATOM 4084 C C . ALA A 1 513 ? 11.445 15.740 -40.025 1.00 36.41 513 ALA A C 1
ATOM 4086 O O . ALA A 1 513 ? 11.196 16.875 -39.610 1.00 36.41 513 ALA A O 1
ATOM 4087 N N . GLY A 1 514 ? 11.588 15.485 -41.329 1.00 31.89 514 GLY A N 1
ATOM 4088 C CA . GLY A 1 514 ? 11.352 16.463 -42.394 1.00 31.89 514 GLY A CA 1
ATOM 4089 C C . GLY A 1 514 ? 10.071 16.174 -43.179 1.00 31.89 514 GLY A C 1
ATOM 4090 O O . GLY A 1 514 ? 9.979 15.150 -43.840 1.00 31.89 514 GLY A O 1
ATOM 4091 N N . ASP A 1 515 ? 9.133 17.123 -43.137 1.00 31.83 515 ASP A N 1
ATOM 4092 C CA . ASP A 1 515 ? 7.946 17.264 -43.997 1.00 31.83 515 ASP A CA 1
ATOM 4093 C C . ASP A 1 515 ? 6.728 16.344 -43.757 1.00 31.83 515 ASP A C 1
ATOM 4095 O O . ASP A 1 515 ? 6.358 15.526 -44.594 1.00 31.83 515 ASP A O 1
ATOM 4099 N N . GLU A 1 516 ? 5.953 16.630 -42.702 1.00 26.78 516 GLU A N 1
ATOM 4100 C CA . GLU A 1 516 ? 4.492 16.431 -42.745 1.00 26.78 516 GLU A CA 1
ATOM 4101 C C . GLU A 1 516 ? 3.745 17.741 -42.401 1.00 26.78 516 GLU A C 1
ATOM 4103 O O . GLU A 1 516 ? 4.008 18.352 -41.359 1.00 26.78 516 GLU A O 1
ATOM 4108 N N . PRO A 1 517 ? 2.810 18.222 -43.250 1.00 27.98 517 PRO A N 1
ATOM 4109 C CA . PRO A 1 517 ? 2.041 19.433 -42.976 1.00 27.98 517 PRO A CA 1
ATOM 4110 C C . PRO A 1 517 ? 0.897 19.170 -41.974 1.00 27.98 517 PRO A C 1
ATOM 4112 O O . PRO A 1 517 ? 0.418 18.042 -41.842 1.00 27.98 517 PRO A O 1
ATOM 4115 N N . PRO A 1 518 ? 0.391 20.209 -41.278 1.00 31.89 518 PRO A N 1
ATOM 4116 C CA . PRO A 1 518 ? -0.589 20.029 -40.215 1.00 31.89 518 PRO A CA 1
ATOM 4117 C C . PRO A 1 518 ? -1.976 19.748 -40.806 1.00 31.89 518 PRO A C 1
ATOM 4119 O O . PRO A 1 518 ? -2.570 20.620 -41.442 1.00 31.89 518 PRO A O 1
ATOM 4122 N N . CYS A 1 519 ? -2.529 18.554 -40.577 1.00 27.69 519 CYS A N 1
ATOM 4123 C CA . CYS A 1 519 ? -3.917 18.273 -40.947 1.00 27.69 519 CYS A CA 1
ATOM 4124 C C . CYS A 1 519 ? -4.905 18.826 -39.911 1.00 27.69 519 CYS A C 1
ATOM 4126 O O . CYS A 1 519 ? -4.867 18.512 -38.720 1.00 27.69 519 CYS A O 1
ATOM 4128 N N . SER A 1 520 ? -5.803 19.664 -40.422 1.00 25.92 520 SER A N 1
ATOM 4129 C CA . SER A 1 520 ? -6.955 20.265 -39.769 1.00 25.92 520 SER A CA 1
ATOM 4130 C C . SER A 1 520 ? -8.012 19.239 -39.357 1.00 25.92 520 SER A C 1
ATOM 4132 O O . SER A 1 520 ? -8.194 18.194 -39.978 1.00 25.92 520 SER A O 1
ATOM 4134 N N . ALA A 1 521 ? -8.741 19.590 -38.299 1.00 32.75 521 ALA A N 1
ATOM 4135 C CA . ALA A 1 521 ? -9.908 18.875 -37.817 1.00 32.75 521 ALA A CA 1
ATOM 4136 C C . ALA A 1 521 ? -11.041 18.834 -38.861 1.00 32.75 521 ALA A C 1
ATOM 4138 O O . ALA A 1 521 ? -11.344 19.853 -39.475 1.00 32.75 521 ALA A O 1
ATOM 4139 N N . GLU A 1 522 ? -11.670 17.654 -38.937 1.00 27.72 522 GLU A N 1
ATOM 4140 C CA . GLU A 1 522 ? -12.980 17.279 -39.508 1.00 27.72 522 GLU A CA 1
ATOM 4141 C C . GLU A 1 522 ? -12.905 16.277 -40.670 1.00 27.72 522 GLU A C 1
ATOM 4143 O O . GLU A 1 522 ? -12.937 16.642 -41.839 1.00 27.72 522 GLU A O 1
ATOM 4148 N N . CYS A 1 523 ? -12.918 14.980 -40.335 1.00 25.02 523 CYS A N 1
ATOM 4149 C CA . CYS A 1 523 ? -13.758 14.002 -41.033 1.00 25.02 523 CYS A CA 1
ATOM 4150 C C . CYS A 1 523 ? -13.948 12.738 -40.178 1.00 25.02 523 CYS A C 1
ATOM 4152 O O . CYS A 1 523 ? -13.057 12.326 -39.437 1.00 25.02 523 CYS A O 1
ATOM 4154 N N . GLY A 1 524 ? -15.157 12.180 -40.219 1.00 25.86 524 GLY A N 1
ATOM 4155 C CA . GLY A 1 524 ? -15.621 11.115 -39.337 1.00 25.86 524 GLY A CA 1
ATOM 4156 C C . GLY A 1 524 ? -15.072 9.717 -39.632 1.00 25.86 524 GLY A C 1
ATOM 4157 O O . GLY A 1 524 ? -14.470 9.457 -40.666 1.00 25.86 524 GLY A O 1
ATOM 4158 N N . SER A 1 525 ? -15.360 8.818 -38.684 1.00 35.12 525 SER A N 1
ATOM 4159 C CA . SER A 1 525 ? -15.379 7.353 -38.829 1.00 35.12 525 SER A CA 1
ATOM 4160 C C . SER A 1 525 ? -14.229 6.746 -39.638 1.00 35.12 525 SER A C 1
ATOM 4162 O O . SER A 1 525 ? -14.389 6.357 -40.791 1.00 35.12 525 SER A O 1
ATOM 4164 N N . GLY A 1 526 ? -13.089 6.596 -38.976 1.00 24.39 526 GLY A N 1
ATOM 4165 C CA . GLY A 1 526 ? -11.942 5.843 -39.462 1.00 24.39 526 GLY A CA 1
ATOM 4166 C C . GLY A 1 526 ? -10.877 5.854 -38.382 1.00 24.39 526 GLY A C 1
ATOM 4167 O O . GLY A 1 526 ? -10.027 6.734 -38.351 1.00 24.39 526 GLY A O 1
ATOM 4168 N N . SER A 1 527 ? -10.978 4.934 -37.426 1.00 24.47 527 SER A N 1
ATOM 4169 C CA . SER A 1 527 ? -9.922 4.694 -36.447 1.00 24.47 527 SER A CA 1
ATOM 4170 C C . SER A 1 527 ? -8.675 4.220 -37.191 1.00 24.47 527 SER A C 1
ATOM 4172 O O . SER A 1 527 ? -8.603 3.056 -37.580 1.00 24.47 527 SER A O 1
ATOM 4174 N N . VAL A 1 528 ? -7.716 5.119 -37.412 1.00 23.25 528 VAL A N 1
ATOM 4175 C CA . VAL A 1 528 ? -6.353 4.753 -37.800 1.00 23.25 528 VAL A CA 1
ATOM 4176 C C . VAL A 1 528 ? -5.685 4.209 -36.547 1.00 23.25 528 VAL A C 1
ATOM 4178 O O . VAL A 1 528 ? -5.163 4.935 -35.702 1.00 23.25 528 VAL A O 1
ATOM 4181 N N . TRP A 1 529 ? -5.803 2.898 -36.399 1.00 23.16 529 TRP A N 1
ATOM 4182 C CA . TRP A 1 529 ? -4.933 2.107 -35.560 1.00 23.16 529 TRP A CA 1
ATOM 4183 C C . TRP A 1 529 ? -3.552 2.138 -36.220 1.00 23.16 529 TRP A C 1
ATOM 4185 O O . TRP A 1 529 ? -3.404 1.676 -37.350 1.00 23.16 529 TRP A O 1
ATOM 4195 N N . VAL A 1 530 ? -2.523 2.638 -35.524 1.00 24.33 530 VAL A N 1
ATOM 4196 C CA . VAL A 1 530 ? -1.182 2.065 -35.717 1.00 24.33 530 VAL A CA 1
ATOM 4197 C C . VAL A 1 530 ? -1.277 0.684 -35.096 1.00 24.33 530 VAL A C 1
ATOM 4199 O O . VAL A 1 530 ? -1.052 0.463 -33.905 1.00 24.33 530 VAL A O 1
ATOM 4202 N N . GLU A 1 531 ? -1.808 -0.209 -35.914 1.00 23.69 531 GLU A N 1
ATOM 4203 C CA . GLU A 1 531 ? -1.939 -1.614 -35.646 1.00 23.69 531 GLU A CA 1
ATOM 4204 C C . GLU A 1 531 ? -0.510 -2.122 -35.488 1.00 23.69 531 GLU A C 1
ATOM 4206 O O . GLU A 1 531 ? 0.247 -2.257 -36.450 1.00 23.69 531 GLU A O 1
ATOM 4211 N N . SER A 1 532 ? -0.132 -2.396 -34.239 1.00 26.95 532 SER A N 1
ATOM 4212 C CA . SER A 1 532 ? 0.727 -3.545 -34.004 1.00 26.95 532 SER A CA 1
ATOM 4213 C C . SER A 1 532 ? 0.007 -4.685 -34.698 1.00 26.95 532 SER A C 1
ATOM 4215 O O . SER A 1 532 ? -1.027 -5.153 -34.227 1.00 26.95 532 SER A O 1
ATOM 4217 N N . ARG A 1 533 ? 0.486 -5.028 -35.893 1.00 26.44 533 ARG A N 1
ATOM 4218 C CA . ARG A 1 533 ? -0.007 -6.156 -36.656 1.00 26.44 533 ARG A CA 1
ATOM 4219 C C . ARG A 1 533 ? 0.379 -7.392 -35.844 1.00 26.44 533 ARG A C 1
ATOM 4221 O O . ARG A 1 533 ? 1.356 -8.068 -36.134 1.00 26.44 533 ARG A O 1
ATOM 4228 N N . ALA A 1 534 ? -0.403 -7.693 -34.807 1.00 28.77 534 ALA A N 1
ATOM 4229 C CA . ALA A 1 534 ? -0.788 -9.060 -34.564 1.00 28.77 534 ALA A CA 1
ATOM 4230 C C . ALA A 1 534 ? -1.309 -9.528 -35.922 1.00 28.77 534 ALA A C 1
ATOM 4232 O O . ALA A 1 534 ? -2.344 -9.056 -36.389 1.00 28.77 534 ALA A O 1
ATOM 4233 N N . ARG A 1 535 ? -0.501 -10.322 -36.631 1.00 29.70 535 ARG A N 1
ATOM 4234 C CA . ARG A 1 535 ? -0.941 -11.001 -37.844 1.00 29.70 535 ARG A CA 1
ATOM 4235 C C . ARG A 1 535 ? -2.103 -11.900 -37.426 1.00 29.70 535 ARG A C 1
ATOM 4237 O O . ARG A 1 535 ? -1.906 -13.024 -36.976 1.00 29.70 535 ARG A O 1
ATOM 4244 N N . GLU A 1 536 ? -3.320 -11.377 -37.523 1.00 28.97 536 GLU A N 1
ATOM 4245 C CA . GLU A 1 536 ? -4.516 -12.194 -37.612 1.00 28.97 536 GLU A CA 1
ATOM 4246 C C . GLU A 1 536 ? -4.372 -13.057 -38.864 1.00 28.97 536 GLU A C 1
ATOM 4248 O O . GLU A 1 536 ? -4.312 -12.553 -39.982 1.00 28.97 536 GLU A O 1
ATOM 4253 N N . GLY A 1 537 ? -4.261 -14.367 -38.645 1.00 33.47 537 GLY A N 1
ATOM 4254 C CA . GLY A 1 537 ? -4.465 -15.387 -39.665 1.00 33.47 537 GLY A CA 1
ATOM 4255 C C . GLY A 1 537 ? -3.565 -15.276 -40.891 1.00 33.47 537 GLY A C 1
ATOM 4256 O O . GLY A 1 537 ? -4.061 -15.087 -41.995 1.00 33.47 537 GLY A O 1
ATOM 4257 N N . ASN A 1 538 ? -2.264 -15.502 -40.731 1.00 30.62 538 ASN A N 1
ATOM 4258 C CA . ASN A 1 538 ? -1.474 -16.063 -41.820 1.00 30.62 538 ASN A CA 1
ATOM 4259 C C . ASN A 1 538 ? -0.600 -17.169 -41.231 1.00 30.62 538 ASN A C 1
ATOM 4261 O O . ASN A 1 538 ? -0.062 -17.004 -40.140 1.00 30.62 538 ASN A O 1
ATOM 4265 N N . SER A 1 539 ? -0.540 -18.313 -41.903 1.00 36.75 539 SER A N 1
ATOM 4266 C CA . SER A 1 539 ? 0.377 -19.415 -41.600 1.00 36.75 539 SER A CA 1
ATOM 4267 C C . SER A 1 539 ? 1.733 -18.893 -41.113 1.00 36.75 539 SER A C 1
ATOM 4269 O O . SER A 1 539 ? 2.315 -18.069 -41.817 1.00 36.75 539 SER A O 1
ATOM 4271 N N . HIS A 1 540 ? 2.223 -19.361 -39.956 1.00 51.03 540 HIS A N 1
ATOM 4272 C CA . HIS A 1 540 ? 3.633 -19.199 -39.577 1.00 51.03 540 HIS A CA 1
ATOM 4273 C C . HIS A 1 540 ? 4.476 -19.615 -40.787 1.00 51.03 540 HIS A C 1
ATOM 4275 O O . HIS A 1 540 ? 4.385 -20.766 -41.228 1.00 51.03 540 HIS A O 1
ATOM 4281 N N . GLY A 1 541 ? 5.170 -18.659 -41.399 1.00 68.56 541 GLY A N 1
ATOM 4282 C CA . GLY A 1 541 ? 5.986 -18.934 -42.568 1.00 68.56 541 GLY A CA 1
ATOM 4283 C C . GLY A 1 541 ? 7.261 -19.587 -42.075 1.00 68.56 541 GLY A C 1
ATOM 4284 O O . GLY A 1 541 ? 8.087 -18.913 -41.478 1.00 68.56 541 GLY A O 1
ATOM 4285 N N . CYS A 1 542 ? 7.417 -20.894 -42.266 1.00 84.38 542 CYS A N 1
ATOM 4286 C CA . CYS A 1 542 ? 8.731 -21.509 -42.130 1.00 84.38 542 CYS A CA 1
ATOM 4287 C C . CYS A 1 542 ? 9.477 -21.294 -43.444 1.00 84.38 542 CYS A C 1
ATOM 4289 O O . CYS A 1 542 ? 8.990 -21.704 -44.499 1.00 84.38 542 CYS A O 1
ATOM 4291 N N . TYR A 1 543 ? 10.643 -20.667 -43.372 1.00 92.12 543 TYR A N 1
ATOM 4292 C CA . TYR A 1 543 ? 11.528 -20.486 -44.513 1.00 92.12 543 TYR A CA 1
ATOM 4293 C C . TYR A 1 543 ? 12.701 -21.448 -44.417 1.00 92.12 543 TYR A C 1
ATOM 4295 O O . TYR A 1 543 ? 13.203 -21.744 -43.329 1.00 92.12 543 TYR A O 1
ATOM 4303 N N . LYS A 1 544 ? 13.158 -21.955 -45.558 1.00 93.44 544 LYS A N 1
ATOM 4304 C CA . LYS A 1 544 ? 14.350 -22.791 -45.598 1.00 93.44 544 LYS A CA 1
ATOM 4305 C C . LYS A 1 544 ? 15.583 -21.900 -45.467 1.00 93.44 544 LYS A C 1
ATOM 4307 O O . LYS A 1 544 ? 15.839 -21.056 -46.319 1.00 93.44 544 LYS A O 1
ATOM 4312 N N . VAL A 1 545 ? 16.374 -22.132 -44.426 1.00 95.19 545 VAL A N 1
ATOM 4313 C CA . VAL A 1 545 ? 17.643 -21.445 -44.189 1.00 95.19 545 VAL A CA 1
ATOM 4314 C C . VAL A 1 545 ? 18.794 -22.405 -44.463 1.00 95.19 545 VAL A C 1
ATOM 4316 O O . VAL A 1 545 ? 18.904 -23.474 -43.859 1.00 95.19 545 VAL A O 1
ATOM 4319 N N . LYS A 1 546 ? 19.669 -22.013 -45.388 1.00 95.88 546 LYS A N 1
ATOM 4320 C CA . LYS A 1 546 ? 20.898 -22.715 -45.747 1.00 95.88 546 LYS A CA 1
ATOM 4321 C C . LYS A 1 546 ? 22.103 -21.936 -45.241 1.00 95.88 546 LYS A C 1
ATOM 4323 O O . LYS A 1 546 ? 22.388 -20.841 -45.712 1.00 95.88 546 LYS A O 1
ATOM 4328 N N . LEU A 1 547 ? 22.839 -22.527 -44.310 1.00 94.62 547 LEU A N 1
ATOM 4329 C CA . LEU A 1 547 ? 24.065 -21.960 -43.764 1.00 94.62 547 LEU A CA 1
ATOM 4330 C C . LEU A 1 547 ? 25.272 -22.608 -44.433 1.00 94.62 547 LEU A C 1
ATOM 4332 O O . LEU A 1 547 ? 25.469 -23.820 -44.336 1.00 94.62 547 LEU A O 1
ATOM 4336 N N . ILE A 1 548 ? 26.095 -21.803 -45.095 1.00 94.00 548 ILE A N 1
ATOM 4337 C CA . ILE A 1 548 ? 27.394 -22.218 -45.619 1.00 94.00 548 ILE A CA 1
ATOM 4338 C C . ILE A 1 548 ? 28.403 -21.994 -44.487 1.00 94.00 548 ILE A C 1
ATOM 4340 O O . ILE A 1 548 ? 28.757 -20.855 -44.172 1.00 94.00 548 ILE A O 1
ATOM 4344 N N . THR A 1 549 ? 28.805 -23.075 -43.813 1.00 90.19 549 THR A N 1
ATOM 4345 C CA . THR A 1 549 ? 29.841 -23.042 -42.769 1.00 90.19 549 THR A CA 1
ATOM 4346 C C . THR A 1 549 ? 31.156 -23.634 -43.298 1.00 90.19 549 THR A C 1
ATOM 4348 O O . THR A 1 549 ? 31.138 -24.370 -44.291 1.00 90.19 549 THR A O 1
ATOM 4351 N N . PRO A 1 550 ? 32.304 -23.385 -42.636 1.00 86.94 550 PRO A N 1
ATOM 4352 C CA . PRO A 1 550 ? 33.583 -24.007 -42.998 1.00 86.94 550 PRO A CA 1
ATOM 4353 C C . PRO A 1 550 ? 33.563 -25.548 -42.981 1.00 86.94 550 PRO A C 1
ATOM 4355 O O . PRO A 1 550 ? 34.363 -26.188 -43.658 1.00 86.94 550 PRO A O 1
ATOM 4358 N N . GLU A 1 551 ? 32.642 -26.152 -42.225 1.00 83.81 551 GLU A N 1
ATOM 4359 C CA . GLU A 1 551 ? 32.470 -27.608 -42.111 1.00 83.81 551 GLU A CA 1
ATOM 4360 C C . GLU A 1 551 ? 31.567 -28.206 -43.206 1.00 83.81 551 GLU A C 1
ATOM 4362 O O . GLU A 1 551 ? 31.495 -29.428 -43.348 1.00 83.81 551 GLU A O 1
ATOM 4367 N N . GLY A 1 552 ? 30.864 -27.364 -43.972 1.00 85.31 552 GLY A N 1
ATOM 4368 C CA . GLY A 1 552 ? 29.922 -27.761 -45.017 1.00 85.31 552 GLY A CA 1
ATOM 4369 C C . GLY A 1 552 ? 28.575 -27.034 -44.930 1.00 85.31 552 GLY A C 1
ATOM 4370 O O . GLY A 1 552 ? 28.254 -26.376 -43.944 1.00 85.31 552 GLY A O 1
ATOM 4371 N N . ALA A 1 553 ? 27.759 -27.155 -45.980 1.00 90.44 553 ALA A N 1
ATOM 4372 C CA . ALA A 1 553 ? 26.435 -26.535 -46.012 1.00 90.44 553 ALA A CA 1
ATOM 4373 C C . ALA A 1 553 ? 25.423 -27.316 -45.152 1.00 90.44 553 ALA A C 1
ATOM 4375 O O . ALA A 1 553 ? 25.261 -28.524 -45.332 1.00 90.44 553 ALA A O 1
ATOM 4376 N N . LYS A 1 554 ? 24.721 -26.621 -44.250 1.00 91.56 554 LYS A N 1
ATOM 4377 C CA . LYS A 1 554 ? 23.666 -27.170 -43.379 1.00 91.56 554 LYS A CA 1
ATOM 4378 C C . LYS A 1 554 ? 22.336 -26.476 -43.706 1.00 91.56 554 LYS A C 1
ATOM 4380 O O . LYS A 1 554 ? 22.310 -25.261 -43.869 1.00 91.56 554 LYS A O 1
ATOM 4385 N N . GLU A 1 555 ? 21.247 -27.234 -43.833 1.00 92.94 555 GLU A N 1
ATOM 4386 C CA . GLU A 1 555 ? 19.910 -26.720 -44.186 1.00 92.94 555 GLU A CA 1
ATOM 4387 C C . GLU A 1 555 ? 18.897 -27.074 -43.093 1.00 92.94 555 GLU A C 1
ATOM 4389 O O . GLU A 1 555 ? 18.866 -28.216 -42.631 1.00 92.94 555 GLU A O 1
ATOM 4394 N N . PHE A 1 556 ? 18.058 -26.115 -42.703 1.00 92.88 556 PHE A N 1
ATOM 4395 C CA . PHE A 1 556 ? 16.954 -26.316 -41.763 1.00 92.88 556 PHE A CA 1
ATOM 4396 C C . PHE A 1 556 ? 15.782 -25.376 -42.077 1.00 92.88 556 PHE A C 1
ATOM 4398 O O . PHE A 1 556 ? 15.926 -24.422 -42.839 1.00 92.88 556 PHE A O 1
ATOM 4405 N N . GLU A 1 557 ? 14.606 -25.661 -41.524 1.00 92.75 557 GLU A N 1
ATOM 4406 C CA . GLU A 1 557 ? 13.433 -24.787 -41.633 1.00 92.75 557 GLU A CA 1
ATOM 4407 C C . GLU A 1 557 ? 13.380 -23.872 -40.414 1.00 92.75 557 GLU A C 1
ATOM 4409 O O . GLU A 1 557 ? 13.402 -24.366 -39.294 1.00 92.75 557 GLU A O 1
ATOM 4414 N N . CYS A 1 558 ? 13.325 -22.559 -40.624 1.00 89.69 558 CYS A N 1
ATOM 4415 C CA . CYS A 1 558 ? 13.301 -21.554 -39.569 1.00 89.69 558 CYS A CA 1
ATOM 4416 C C . CYS A 1 558 ? 11.978 -20.775 -39.613 1.00 89.69 558 CYS A C 1
ATOM 4418 O O . CYS A 1 558 ? 11.623 -20.262 -40.679 1.00 89.69 558 CYS A O 1
ATOM 4420 N N . PRO A 1 559 ? 11.234 -20.693 -38.496 1.00 89.81 559 PRO A N 1
ATOM 4421 C CA . PRO A 1 559 ? 10.060 -19.832 -38.398 1.00 89.81 559 PRO A CA 1
ATOM 4422 C C . PRO A 1 559 ? 10.412 -18.354 -38.608 1.00 89.81 559 PRO A C 1
ATOM 4424 O O . PRO A 1 559 ? 11.461 -17.893 -38.163 1.00 89.81 559 PRO A O 1
ATOM 4427 N N . ASP A 1 560 ? 9.512 -17.599 -39.235 1.00 89.00 560 ASP A N 1
ATOM 4428 C CA . ASP A 1 560 ? 9.678 -16.165 -39.502 1.00 89.00 560 ASP A CA 1
ATOM 4429 C C . ASP A 1 560 ? 9.675 -15.270 -38.250 1.00 89.00 560 ASP A C 1
ATOM 4431 O O . ASP A 1 560 ? 10.036 -14.099 -38.331 1.00 89.00 560 ASP A O 1
ATOM 4435 N N . ASP A 1 561 ? 9.299 -15.812 -37.090 1.00 84.94 561 ASP A N 1
ATOM 4436 C CA . ASP A 1 561 ? 9.271 -15.139 -35.789 1.00 84.94 561 ASP A CA 1
ATOM 4437 C C . ASP A 1 561 ? 10.429 -15.526 -34.848 1.00 84.94 561 ASP A C 1
ATOM 4439 O O . ASP A 1 561 ? 10.441 -15.113 -33.685 1.00 84.94 561 ASP A O 1
ATOM 4443 N N . VAL A 1 562 ? 11.413 -16.300 -35.326 1.00 87.31 562 VAL A N 1
ATOM 4444 C CA . VAL A 1 562 ? 12.574 -16.750 -34.540 1.00 87.31 562 VAL A CA 1
ATOM 4445 C C . VAL A 1 562 ? 13.878 -16.329 -35.218 1.00 87.31 562 VAL A C 1
ATOM 4447 O O . VAL A 1 562 ? 13.995 -16.359 -36.442 1.00 87.31 562 VAL A O 1
ATOM 4450 N N . TYR A 1 563 ? 14.885 -15.948 -34.424 1.00 93.50 563 TYR A N 1
ATOM 4451 C CA . TYR A 1 563 ? 16.202 -15.629 -34.969 1.00 93.50 563 TYR A CA 1
ATOM 4452 C C . TYR A 1 563 ? 16.890 -16.869 -35.539 1.00 93.50 563 TYR A C 1
ATOM 4454 O O . TYR A 1 563 ? 16.896 -17.940 -34.925 1.00 93.50 563 TYR A O 1
ATOM 4462 N N . VAL A 1 564 ? 17.573 -16.687 -36.668 1.00 93.62 564 VAL A N 1
ATOM 4463 C CA . VAL A 1 564 ? 18.308 -17.754 -37.358 1.00 93.62 564 VAL A CA 1
ATOM 4464 C C . VAL A 1 564 ? 19.311 -18.456 -36.432 1.00 93.62 564 VAL A C 1
ATOM 4466 O O . VAL A 1 564 ? 19.366 -19.685 -36.427 1.00 93.62 564 VAL A O 1
ATOM 4469 N N . LEU A 1 565 ? 20.076 -17.711 -35.621 1.00 93.62 565 LEU A N 1
ATOM 4470 C CA . LEU A 1 565 ? 21.041 -18.293 -34.676 1.00 93.62 565 LEU A CA 1
ATOM 4471 C C . LEU A 1 565 ? 20.368 -19.122 -33.574 1.00 93.62 565 LEU A C 1
ATOM 4473 O O . LEU A 1 565 ? 20.857 -20.196 -33.234 1.00 93.62 565 LEU A O 1
ATOM 4477 N N . ASP A 1 566 ? 19.265 -18.624 -33.012 1.00 91.94 566 ASP A N 1
ATOM 4478 C CA . ASP A 1 566 ? 18.584 -19.282 -31.896 1.00 91.94 566 ASP A CA 1
ATOM 4479 C C . ASP A 1 566 ? 17.989 -20.621 -32.349 1.00 91.94 566 ASP A C 1
ATOM 4481 O O . ASP A 1 566 ? 18.140 -21.631 -31.662 1.00 91.94 566 ASP A O 1
ATOM 4485 N N . HIS A 1 567 ? 17.396 -20.661 -33.545 1.00 91.88 567 HIS A N 1
ATOM 4486 C CA . HIS A 1 567 ? 16.858 -21.905 -34.085 1.00 91.88 567 HIS A CA 1
ATOM 4487 C C . HIS A 1 567 ? 17.947 -22.872 -34.580 1.00 91.88 567 HIS A C 1
ATOM 4489 O O . HIS A 1 567 ? 17.818 -24.088 -34.426 1.00 91.88 567 HIS A O 1
ATOM 4495 N N . ALA A 1 568 ? 19.056 -22.355 -35.120 1.00 90.69 568 ALA A N 1
ATOM 4496 C CA . ALA A 1 568 ? 20.217 -23.171 -35.474 1.00 90.69 568 ALA A CA 1
ATOM 4497 C C . ALA A 1 568 ? 20.784 -23.910 -34.244 1.00 90.69 568 ALA A C 1
ATOM 4499 O O . ALA A 1 568 ? 21.064 -25.109 -34.323 1.00 90.69 568 ALA A O 1
ATOM 4500 N N . GLU A 1 569 ? 20.877 -23.234 -33.093 1.00 90.62 569 GLU A N 1
ATOM 4501 C CA . GLU A 1 569 ? 21.357 -23.821 -31.835 1.00 90.62 569 GLU A CA 1
ATOM 4502 C C . GLU A 1 569 ? 20.409 -24.910 -31.304 1.00 90.62 569 GLU A C 1
ATOM 4504 O O . GLU A 1 569 ? 20.868 -25.966 -30.864 1.00 90.62 569 GLU A O 1
ATOM 4509 N N . GLU A 1 570 ? 19.089 -24.711 -31.401 1.00 86.88 570 GLU A N 1
ATOM 4510 C CA . GLU A 1 570 ? 18.086 -25.714 -31.001 1.00 86.88 570 GLU A CA 1
ATOM 4511 C C . GLU A 1 570 ? 18.225 -27.038 -31.771 1.00 86.88 570 GLU A C 1
ATOM 4513 O O . GLU A 1 570 ? 17.990 -28.113 -31.213 1.00 86.88 570 GLU A O 1
ATOM 4518 N N . ILE A 1 571 ? 18.637 -26.966 -33.039 1.00 89.38 571 ILE A N 1
ATOM 4519 C CA . ILE A 1 571 ? 18.848 -28.125 -33.920 1.00 89.38 571 ILE A CA 1
ATOM 4520 C C . ILE A 1 571 ? 20.284 -28.682 -33.783 1.00 89.38 571 ILE A C 1
ATOM 4522 O O . ILE A 1 571 ? 20.606 -29.746 -34.316 1.00 89.38 571 ILE A O 1
ATOM 4526 N N . GLY A 1 572 ? 21.146 -28.017 -33.006 1.00 87.50 572 GLY A N 1
ATOM 4527 C CA . GLY A 1 572 ? 22.524 -28.435 -32.745 1.00 87.50 572 GLY A CA 1
ATOM 4528 C C . GLY A 1 572 ? 23.524 -28.012 -33.824 1.00 87.50 572 GLY A C 1
ATOM 4529 O O . GLY A 1 572 ? 24.561 -28.658 -33.987 1.00 87.50 572 GLY A O 1
ATOM 4530 N N . ILE A 1 573 ? 23.222 -26.955 -34.582 1.00 89.19 573 ILE A N 1
ATOM 4531 C CA . ILE A 1 573 ? 24.156 -26.323 -35.516 1.00 89.19 573 ILE A CA 1
ATOM 4532 C C . ILE A 1 573 ? 24.930 -25.243 -34.760 1.00 89.19 573 ILE A C 1
ATOM 4534 O O . ILE A 1 573 ? 24.372 -24.214 -34.390 1.00 89.19 573 ILE A O 1
ATOM 4538 N N . ASP A 1 574 ? 26.222 -25.486 -34.551 1.00 87.44 574 ASP A N 1
ATOM 4539 C CA . ASP A 1 574 ? 27.103 -24.525 -33.890 1.00 87.44 574 ASP A CA 1
ATOM 4540 C C . ASP A 1 574 ? 27.489 -23.381 -34.841 1.00 87.44 574 ASP A C 1
ATOM 4542 O O . ASP A 1 574 ? 27.845 -23.609 -36.004 1.00 87.44 574 ASP A O 1
ATOM 4546 N N . LEU A 1 575 ? 27.387 -22.152 -34.341 1.00 91.94 575 LEU A N 1
ATOM 4547 C CA . LEU A 1 575 ? 27.665 -20.908 -35.053 1.00 91.94 575 LEU A CA 1
ATOM 4548 C C . LEU A 1 575 ? 28.412 -19.947 -34.125 1.00 91.94 575 LEU A C 1
ATOM 4550 O O . LEU A 1 575 ? 28.181 -19.959 -32.917 1.00 91.94 575 LEU A O 1
ATOM 4554 N N . PRO A 1 576 ? 29.271 -19.068 -34.660 1.00 89.75 576 PRO A N 1
ATOM 4555 C CA . PRO A 1 576 ? 30.025 -18.137 -33.838 1.00 89.75 576 PRO A CA 1
ATOM 4556 C C . PRO A 1 576 ? 29.099 -17.048 -33.276 1.00 89.75 576 PRO A C 1
ATOM 4558 O O . PRO A 1 576 ? 28.293 -16.453 -33.991 1.00 89.75 576 PRO A O 1
ATOM 4561 N N . TYR A 1 577 ? 29.195 -16.782 -31.971 1.00 90.75 577 TYR A N 1
ATOM 4562 C CA . TYR A 1 577 ? 28.464 -15.703 -31.306 1.00 90.75 577 TYR A CA 1
ATOM 4563 C C . TYR A 1 577 ? 29.191 -15.218 -30.047 1.00 90.75 577 TYR A C 1
ATOM 4565 O O . TYR A 1 577 ? 30.007 -15.922 -29.459 1.00 90.75 577 TYR A O 1
ATOM 4573 N N . SER A 1 578 ? 28.855 -14.003 -29.602 1.00 89.56 578 SER A N 1
ATOM 4574 C CA . SER A 1 578 ? 29.349 -13.437 -28.339 1.00 89.56 578 SER A CA 1
ATOM 4575 C C . SER A 1 578 ? 28.240 -12.686 -27.594 1.00 89.56 578 SER A C 1
ATOM 4577 O O . SER A 1 578 ? 27.702 -13.198 -26.612 1.00 89.56 578 SER A O 1
ATOM 4579 N N . CYS A 1 579 ? 27.815 -11.511 -28.081 1.00 84.06 579 CYS A N 1
ATOM 4580 C CA . CYS A 1 579 ? 26.860 -10.667 -27.349 1.00 84.06 579 CYS A CA 1
ATOM 4581 C C . CYS A 1 579 ? 25.395 -11.143 -27.410 1.00 84.06 579 CYS A C 1
ATOM 4583 O O . CYS A 1 579 ? 24.629 -10.839 -26.494 1.00 84.06 579 CYS A O 1
ATOM 4585 N N . ARG A 1 580 ? 25.006 -11.848 -28.489 1.00 86.69 580 ARG A N 1
ATOM 4586 C CA . ARG A 1 580 ? 23.620 -12.256 -28.822 1.00 86.69 580 ARG A CA 1
ATOM 4587 C C . ARG A 1 580 ? 22.590 -11.117 -28.736 1.00 86.69 580 ARG A C 1
ATOM 4589 O O . ARG A 1 580 ? 21.449 -11.316 -28.330 1.00 86.69 580 ARG A O 1
ATOM 4596 N N . ALA A 1 581 ? 23.027 -9.906 -29.059 1.00 80.31 581 ALA A N 1
ATOM 4597 C CA . ALA A 1 581 ? 22.230 -8.687 -28.963 1.00 80.31 581 ALA A CA 1
ATOM 4598 C C . ALA A 1 581 ? 22.374 -7.788 -30.200 1.00 80.31 581 ALA A C 1
ATOM 4600 O O . ALA A 1 581 ? 21.969 -6.635 -30.149 1.00 80.31 581 ALA A O 1
ATOM 4601 N N . GLY A 1 582 ? 23.004 -8.280 -31.275 1.00 85.06 582 GLY A N 1
ATOM 4602 C CA . GLY A 1 582 ? 23.244 -7.486 -32.482 1.00 85.06 582 GLY A CA 1
ATOM 4603 C C . GLY A 1 582 ? 24.185 -6.295 -32.272 1.00 85.06 582 GLY A C 1
ATOM 4604 O O . GLY A 1 582 ? 24.114 -5.338 -33.032 1.00 85.06 582 GLY A O 1
ATOM 4605 N N . SER A 1 583 ? 25.031 -6.331 -31.233 1.00 81.38 583 SER A N 1
ATOM 4606 C CA . SER A 1 583 ? 25.929 -5.232 -30.828 1.00 81.38 583 SER A CA 1
ATOM 4607 C C . SER A 1 583 ? 27.425 -5.564 -30.979 1.00 81.38 583 SER A C 1
ATOM 4609 O O . SER A 1 583 ? 28.268 -4.856 -30.436 1.00 81.38 583 SER A O 1
ATOM 4611 N N . CYS A 1 584 ? 27.771 -6.677 -31.634 1.00 86.19 584 CYS A N 1
ATOM 4612 C CA . CYS A 1 584 ? 29.152 -7.056 -31.955 1.00 86.19 584 CYS A CA 1
ATOM 4613 C C . CYS A 1 584 ? 29.209 -7.836 -33.278 1.00 86.19 584 CYS A C 1
ATOM 4615 O O . CYS A 1 584 ? 28.201 -8.405 -33.698 1.00 86.19 584 CYS A O 1
ATOM 4617 N N . SER A 1 585 ? 30.401 -7.957 -33.861 1.00 90.88 585 SER A N 1
ATOM 4618 C CA . SER A 1 585 ? 30.673 -8.632 -35.140 1.00 90.88 585 SER A CA 1
ATOM 4619 C C . SER A 1 585 ? 30.726 -10.163 -35.087 1.00 90.88 585 SER A C 1
ATOM 4621 O O . SER A 1 585 ? 30.687 -10.806 -36.128 1.00 90.88 585 SER A O 1
ATOM 4623 N N . SER A 1 586 ? 30.785 -10.786 -33.906 1.00 91.62 586 SER A N 1
ATOM 4624 C CA . SER A 1 586 ? 31.126 -12.220 -33.798 1.00 91.62 586 SER A CA 1
ATOM 4625 C C . SER A 1 586 ? 30.172 -13.201 -34.475 1.00 91.62 586 SER A C 1
ATOM 4627 O O . SER A 1 586 ? 30.563 -14.319 -34.778 1.00 91.62 586 SER A O 1
ATOM 4629 N N . CYS A 1 587 ? 28.925 -12.802 -34.720 1.00 93.81 587 CYS A N 1
ATOM 4630 C CA . CYS A 1 587 ? 27.939 -13.625 -35.429 1.00 93.81 587 CYS A CA 1
ATOM 4631 C C . CYS A 1 587 ? 27.709 -13.184 -36.882 1.00 93.81 587 CYS A C 1
ATOM 4633 O O . CYS A 1 587 ? 26.676 -13.523 -37.472 1.00 93.81 587 CYS A O 1
ATOM 4635 N N . ALA A 1 588 ? 28.649 -12.405 -37.427 1.00 95.25 588 ALA A N 1
ATOM 4636 C CA . ALA A 1 588 ? 28.585 -11.871 -38.773 1.00 95.25 588 ALA A CA 1
ATOM 4637 C C . ALA A 1 588 ? 28.598 -12.981 -39.825 1.00 95.25 588 ALA A C 1
ATOM 4639 O O . ALA A 1 588 ? 29.395 -13.930 -39.798 1.00 95.25 588 ALA A O 1
ATOM 4640 N N . GLY A 1 589 ? 27.696 -12.812 -40.775 1.00 95.06 589 GLY A N 1
ATOM 4641 C CA . GLY A 1 589 ? 27.601 -13.574 -41.996 1.00 95.06 589 GLY A CA 1
ATOM 4642 C C . GLY A 1 589 ? 27.240 -12.668 -43.162 1.00 95.06 589 GLY A C 1
ATOM 4643 O O . GLY A 1 589 ? 27.026 -11.467 -42.996 1.00 95.06 589 GLY A O 1
ATOM 4644 N N . ARG A 1 590 ? 27.150 -13.263 -44.345 1.00 94.56 590 ARG A N 1
ATOM 4645 C CA . ARG A 1 590 ? 26.782 -12.576 -45.578 1.00 94.56 590 ARG A CA 1
ATOM 4646 C C . ARG A 1 590 ? 25.633 -13.303 -46.257 1.00 94.56 590 ARG A C 1
ATOM 4648 O O . ARG A 1 590 ? 25.704 -14.514 -46.470 1.00 94.56 590 ARG A O 1
ATOM 4655 N N . VAL A 1 591 ? 24.575 -12.572 -46.581 1.00 95.12 591 VAL A N 1
ATOM 4656 C CA . VAL A 1 591 ? 23.427 -13.097 -47.320 1.00 95.12 591 VAL A CA 1
ATOM 4657 C C . VAL A 1 591 ? 23.829 -13.248 -48.784 1.00 95.12 591 VAL A C 1
ATOM 4659 O O . VAL A 1 591 ? 24.223 -12.288 -49.440 1.00 95.12 591 VAL A O 1
ATOM 4662 N N . VAL A 1 592 ? 23.757 -14.476 -49.288 1.00 92.75 592 VAL A N 1
ATOM 4663 C CA . VAL A 1 592 ? 24.015 -14.815 -50.693 1.00 92.75 592 VAL A CA 1
ATOM 4664 C C . VAL A 1 592 ? 22.710 -14.798 -51.485 1.00 92.75 592 VAL A C 1
ATOM 4666 O O . VAL A 1 592 ? 22.675 -14.299 -52.606 1.00 92.75 592 VAL A O 1
ATOM 4669 N N . GLU A 1 593 ? 21.632 -15.317 -50.893 1.00 92.12 593 GLU A N 1
ATOM 4670 C CA . GLU A 1 593 ? 20.290 -15.325 -51.478 1.00 92.12 593 GLU A CA 1
ATOM 4671 C C . GLU A 1 593 ? 19.233 -15.104 -50.390 1.00 92.12 593 GLU A C 1
ATOM 4673 O O . GLU A 1 593 ? 19.364 -15.613 -49.274 1.00 92.12 593 GLU A O 1
ATOM 4678 N N . GLY A 1 594 ? 18.169 -14.380 -50.744 1.00 91.19 594 GLY A N 1
ATOM 4679 C CA . GLY A 1 594 ? 17.023 -14.118 -49.875 1.00 91.19 594 GLY A CA 1
ATOM 4680 C C . GLY A 1 594 ? 17.073 -12.778 -49.140 1.00 91.19 594 GLY A C 1
ATOM 4681 O O . GLY A 1 594 ? 17.982 -11.974 -49.326 1.00 91.19 594 GLY A O 1
ATOM 4682 N N . THR A 1 595 ? 16.049 -12.528 -48.327 1.00 89.56 595 THR A N 1
ATOM 4683 C CA . THR A 1 595 ? 15.861 -11.287 -47.566 1.00 89.56 595 THR A CA 1
ATOM 4684 C C . THR A 1 595 ? 15.670 -11.581 -46.087 1.00 89.56 595 THR A C 1
ATOM 4686 O O . THR A 1 595 ? 14.875 -12.447 -45.708 1.00 89.56 595 THR A O 1
ATOM 4689 N N . VAL A 1 596 ? 16.380 -10.829 -45.254 1.00 92.44 596 VAL A N 1
ATOM 4690 C CA . VAL A 1 596 ? 16.392 -10.963 -43.798 1.00 92.44 596 VAL A CA 1
ATOM 4691 C C . VAL A 1 596 ? 15.928 -9.658 -43.164 1.00 92.44 596 VAL A C 1
ATOM 4693 O O . VAL A 1 596 ? 16.264 -8.579 -43.645 1.00 92.44 596 VAL A O 1
ATOM 4696 N N . ASP A 1 597 ? 15.155 -9.758 -42.090 1.00 89.81 597 ASP A N 1
ATOM 4697 C CA . ASP A 1 597 ? 14.896 -8.631 -41.202 1.00 89.81 597 ASP A CA 1
ATOM 4698 C C . ASP A 1 597 ? 15.946 -8.624 -40.098 1.00 89.81 597 ASP A C 1
ATOM 4700 O O . ASP A 1 597 ? 16.109 -9.621 -39.394 1.00 89.81 597 ASP A O 1
ATOM 4704 N N . GLN A 1 598 ? 16.653 -7.514 -39.940 1.00 88.31 598 GLN A N 1
ATOM 4705 C CA . GLN A 1 598 ? 17.625 -7.346 -38.865 1.00 88.31 598 GLN A CA 1
ATOM 4706 C C . GLN A 1 598 ? 17.473 -6.013 -38.135 1.00 88.31 598 GLN A C 1
ATOM 4708 O O . GLN A 1 598 ? 18.437 -5.503 -37.568 1.00 88.31 598 GLN A O 1
ATOM 4713 N N . SER A 1 599 ? 16.243 -5.483 -38.083 1.00 82.12 599 SER A N 1
ATOM 4714 C CA . SER A 1 599 ? 15.909 -4.240 -37.371 1.00 82.12 599 SER A CA 1
ATOM 4715 C C . SER A 1 599 ? 16.238 -4.262 -35.871 1.00 82.12 599 SER A C 1
ATOM 4717 O O . SER A 1 599 ? 16.283 -3.220 -35.225 1.00 82.12 599 SER A O 1
ATOM 4719 N N . ASP A 1 600 ? 16.425 -5.454 -35.294 1.00 77.75 600 ASP A N 1
ATOM 4720 C CA . ASP A 1 600 ? 16.792 -5.649 -33.888 1.00 77.75 600 ASP A CA 1
ATOM 4721 C C . ASP A 1 600 ? 18.308 -5.489 -33.627 1.00 77.75 600 ASP A C 1
ATOM 4723 O O . ASP A 1 600 ? 18.735 -5.493 -32.467 1.00 77.75 600 ASP A O 1
ATOM 4727 N N . GLY A 1 601 ? 19.129 -5.384 -34.679 1.00 77.94 601 GLY A N 1
ATOM 4728 C CA . GLY A 1 601 ? 20.573 -5.157 -34.601 1.00 77.94 601 GLY A CA 1
ATOM 4729 C C . GLY A 1 601 ? 20.952 -3.679 -34.542 1.00 77.94 601 GLY A C 1
ATOM 4730 O O . GLY A 1 601 ? 20.223 -2.821 -35.019 1.00 77.94 601 GLY A O 1
ATOM 4731 N N . SER A 1 602 ? 22.109 -3.374 -33.946 1.00 80.56 602 SER A N 1
ATOM 4732 C CA . SER A 1 602 ? 22.606 -1.995 -33.807 1.00 80.56 602 SER A CA 1
ATOM 4733 C C . SER A 1 602 ? 24.082 -1.824 -34.179 1.00 80.56 602 SER A C 1
ATOM 4735 O O . SER A 1 602 ? 24.651 -0.772 -33.908 1.00 80.56 602 SER A O 1
ATOM 4737 N N . PHE A 1 603 ? 24.741 -2.884 -34.653 1.00 84.31 603 PHE A N 1
ATOM 4738 C CA . PHE A 1 603 ? 26.179 -2.887 -34.941 1.00 84.31 603 PHE A CA 1
ATOM 4739 C C . PHE A 1 603 ? 26.503 -2.670 -36.421 1.00 84.31 603 PHE A C 1
ATOM 4741 O O . PHE A 1 603 ? 27.545 -2.097 -36.704 1.00 84.31 603 PHE A O 1
ATOM 4748 N N . LEU A 1 604 ? 25.648 -3.135 -37.338 1.00 85.88 604 LEU A N 1
ATOM 4749 C CA . LEU A 1 604 ? 25.825 -2.898 -38.773 1.00 85.88 604 LEU A CA 1
ATOM 4750 C C . LEU A 1 604 ? 25.219 -1.546 -39.154 1.00 85.88 604 LEU A C 1
ATOM 4752 O O . LEU A 1 604 ? 24.117 -1.226 -38.709 1.00 85.88 604 LEU A O 1
ATOM 4756 N N . GLU A 1 605 ? 25.932 -0.793 -39.983 1.00 85.62 605 GLU A N 1
ATOM 4757 C CA . GLU A 1 605 ? 25.428 0.429 -40.618 1.00 85.62 605 GLU A CA 1
ATOM 4758 C C . GLU A 1 605 ? 24.538 0.082 -41.824 1.00 85.62 605 GLU A C 1
ATOM 4760 O O . GLU A 1 605 ? 24.685 -0.990 -42.416 1.00 85.62 605 GLU A O 1
ATOM 4765 N N . ASP A 1 606 ? 23.633 0.985 -42.218 1.00 84.62 606 ASP A N 1
ATOM 4766 C CA . ASP A 1 606 ? 22.679 0.750 -43.317 1.00 84.62 606 ASP A CA 1
ATOM 4767 C C . ASP A 1 606 ? 23.382 0.360 -44.633 1.00 84.62 606 ASP A C 1
ATOM 4769 O O . ASP A 1 606 ? 22.952 -0.579 -45.303 1.00 84.62 606 ASP A O 1
ATOM 4773 N N . GLU A 1 607 ? 24.527 0.980 -44.947 1.00 83.69 607 GLU A N 1
ATOM 4774 C CA . GLU A 1 607 ? 25.345 0.642 -46.125 1.00 83.69 607 GLU A CA 1
ATOM 4775 C C . GLU A 1 607 ? 25.833 -0.817 -46.090 1.00 83.69 607 GLU A C 1
ATOM 4777 O O . GLU A 1 607 ? 25.766 -1.535 -47.087 1.00 83.69 607 GLU A O 1
ATOM 4782 N N . GLN A 1 608 ? 26.259 -1.304 -44.921 1.00 86.62 608 GLN A N 1
ATOM 4783 C CA . GLN A 1 608 ? 26.714 -2.687 -44.759 1.00 86.62 608 GLN A CA 1
ATOM 4784 C C . GLN A 1 608 ? 25.550 -3.674 -44.913 1.00 86.62 608 GLN A C 1
ATOM 4786 O O . GLN A 1 608 ? 25.716 -4.767 -45.460 1.00 86.62 608 GLN A O 1
ATOM 4791 N N . MET A 1 609 ? 24.354 -3.299 -44.459 1.00 86.56 609 MET A N 1
ATOM 4792 C CA . MET A 1 609 ? 23.154 -4.114 -44.652 1.00 86.56 609 MET A CA 1
ATOM 4793 C C . MET A 1 609 ? 22.765 -4.199 -46.135 1.00 86.56 609 MET A C 1
ATOM 4795 O O . MET A 1 609 ? 22.395 -5.278 -46.602 1.00 86.56 609 MET A O 1
ATOM 4799 N N . GLU A 1 610 ? 22.916 -3.108 -46.893 1.00 85.06 610 GLU A N 1
ATOM 4800 C CA . GLU A 1 610 ? 22.713 -3.088 -48.349 1.00 85.06 610 GLU A CA 1
ATOM 4801 C C . GLU A 1 610 ? 23.759 -3.918 -49.112 1.00 85.06 610 GLU A C 1
ATOM 4803 O O . GLU A 1 610 ? 23.429 -4.571 -50.105 1.00 85.06 610 GLU A O 1
ATOM 4808 N N . GLU A 1 611 ? 25.000 -3.979 -48.622 1.00 88.75 611 GLU A N 1
ATOM 4809 C CA . GLU A 1 611 ? 26.052 -4.868 -49.144 1.00 88.75 611 GLU A CA 1
ATOM 4810 C C . GLU A 1 611 ? 25.815 -6.362 -48.831 1.00 88.75 611 GLU A C 1
ATOM 4812 O O . GLU A 1 611 ? 26.533 -7.239 -49.332 1.00 88.75 611 GLU A O 1
ATOM 4817 N N . GLY A 1 612 ? 24.779 -6.670 -48.043 1.00 90.50 612 GLY A N 1
ATOM 4818 C CA . GLY A 1 612 ? 24.347 -8.025 -47.714 1.00 90.50 612 GLY A CA 1
ATOM 4819 C C . GLY A 1 612 ? 24.946 -8.582 -46.423 1.00 90.50 612 GLY A C 1
ATOM 4820 O O . GLY A 1 612 ? 24.911 -9.800 -46.220 1.00 90.50 612 GLY A O 1
ATOM 4821 N N . TRP A 1 613 ? 25.501 -7.741 -45.547 1.00 95.31 613 TRP A N 1
ATOM 4822 C CA . TRP A 1 613 ? 25.966 -8.170 -44.229 1.00 95.31 613 TRP A CA 1
ATOM 4823 C C . TRP A 1 613 ? 24.803 -8.456 -43.284 1.00 95.31 613 TRP A C 1
ATOM 4825 O O . TRP A 1 613 ? 23.824 -7.710 -43.217 1.00 95.31 613 TRP A O 1
ATOM 4835 N N . VAL A 1 614 ? 24.929 -9.544 -42.521 1.00 95.62 614 VAL A N 1
ATOM 4836 C CA . VAL A 1 614 ? 23.904 -9.985 -41.574 1.00 95.62 614 VAL A CA 1
ATOM 4837 C C . VAL A 1 614 ? 24.488 -10.429 -40.242 1.00 95.62 614 VAL A C 1
ATOM 4839 O O . VAL A 1 614 ? 25.508 -11.115 -40.184 1.00 95.62 614 VAL A O 1
ATOM 4842 N N . LEU A 1 615 ? 23.803 -10.092 -39.149 1.00 95.94 615 LEU A N 1
ATOM 4843 C CA . LEU A 1 615 ? 24.095 -10.632 -37.821 1.00 95.94 615 LEU A CA 1
ATOM 4844 C C . LEU A 1 615 ? 23.101 -11.739 -37.483 1.00 95.94 615 LEU A C 1
ATOM 4846 O O . LEU A 1 615 ? 21.951 -11.483 -37.133 1.00 95.94 615 LEU A O 1
ATOM 4850 N N . THR A 1 616 ? 23.561 -12.989 -37.520 1.00 94.31 616 THR A N 1
ATOM 4851 C CA . THR A 1 616 ? 22.689 -14.166 -37.343 1.00 94.31 616 THR A CA 1
ATOM 4852 C C . THR A 1 616 ? 21.938 -14.192 -36.001 1.00 94.31 616 THR A C 1
ATOM 4854 O O . THR A 1 616 ? 20.872 -14.800 -35.912 1.00 94.31 616 THR A O 1
ATOM 4857 N N . CYS A 1 617 ? 22.444 -13.504 -34.966 1.00 92.81 617 CYS A N 1
ATOM 4858 C CA . CYS A 1 617 ? 21.812 -13.426 -33.642 1.00 92.81 617 CYS A CA 1
ATOM 4859 C C . CYS A 1 617 ? 20.586 -12.507 -33.536 1.00 92.81 617 CYS A C 1
ATOM 4861 O O . CYS A 1 617 ? 19.910 -12.541 -32.512 1.00 92.81 617 CYS A O 1
ATOM 4863 N N . VAL A 1 618 ? 20.327 -11.682 -34.553 1.00 92.75 618 VAL A N 1
ATOM 4864 C CA . VAL A 1 618 ? 19.205 -10.722 -34.607 1.00 92.75 618 VAL A CA 1
ATOM 4865 C C . VAL A 1 618 ? 18.500 -10.741 -35.969 1.00 92.75 618 VAL A C 1
ATOM 4867 O O . VAL A 1 618 ? 17.808 -9.798 -36.331 1.00 92.75 618 VAL A O 1
ATOM 4870 N N . ALA A 1 619 ? 18.691 -11.820 -36.726 1.00 93.50 619 ALA A N 1
ATOM 4871 C CA . ALA A 1 619 ? 18.199 -11.996 -38.084 1.00 93.50 619 ALA A CA 1
ATOM 4872 C C . ALA A 1 619 ? 16.919 -12.842 -38.104 1.00 93.50 619 ALA A C 1
ATOM 4874 O O . ALA A 1 619 ? 16.983 -14.021 -37.747 1.00 93.50 619 ALA A O 1
ATOM 4875 N N . TYR A 1 620 ? 15.796 -12.283 -38.562 1.00 93.75 620 TYR A N 1
ATOM 4876 C CA . TYR A 1 620 ? 14.580 -13.039 -38.882 1.00 93.75 620 TYR A CA 1
ATOM 4877 C C . TYR A 1 620 ? 14.497 -13.330 -40.384 1.00 93.75 620 TYR A C 1
ATOM 4879 O O . TYR A 1 620 ? 14.681 -12.423 -41.202 1.00 93.75 620 TYR A O 1
ATOM 4887 N N . PRO A 1 621 ? 14.182 -14.567 -40.791 1.00 93.88 621 PRO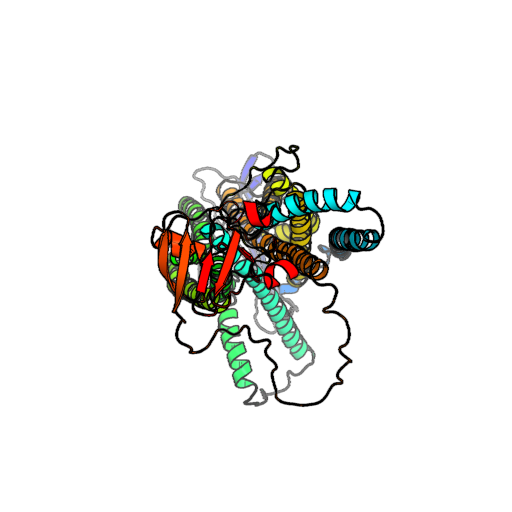 A N 1
ATOM 4888 C CA . PRO A 1 621 ? 14.010 -14.875 -42.202 1.00 93.88 621 PRO A CA 1
ATOM 4889 C C . PRO A 1 621 ? 12.699 -14.288 -42.747 1.00 93.88 621 PRO A C 1
ATOM 4891 O O . PRO A 1 621 ? 11.626 -14.545 -42.207 1.00 93.88 621 PRO A O 1
ATOM 4894 N N . GLN A 1 622 ? 12.773 -13.528 -43.847 1.00 90.50 622 GLN A N 1
ATOM 4895 C CA . GLN A 1 622 ? 11.591 -13.055 -44.590 1.00 90.50 622 GLN A CA 1
ATOM 4896 C C . GLN A 1 622 ? 11.354 -13.829 -45.900 1.00 90.50 622 GLN A C 1
ATOM 4898 O O . GLN A 1 622 ? 10.285 -13.717 -46.502 1.00 90.50 622 GLN A O 1
ATOM 4903 N N . SER A 1 623 ? 12.335 -14.620 -46.336 1.00 92.38 623 SER A N 1
ATOM 4904 C CA . SER A 1 623 ? 12.264 -15.553 -47.463 1.00 92.38 623 SER A CA 1
ATOM 4905 C C . SER A 1 623 ? 13.160 -16.762 -47.188 1.00 92.38 623 SER A C 1
ATOM 4907 O O . SER A 1 623 ? 13.872 -16.781 -46.186 1.00 92.38 623 SER A O 1
ATOM 4909 N N . ASP A 1 624 ? 13.199 -17.739 -48.098 1.00 93.75 624 ASP A N 1
ATOM 4910 C CA . ASP A 1 624 ? 14.267 -18.746 -48.085 1.00 93.75 624 ASP A CA 1
ATOM 4911 C C . ASP A 1 624 ? 15.631 -18.039 -48.166 1.00 93.75 624 ASP A C 1
ATOM 4913 O O . ASP A 1 624 ? 15.797 -17.112 -48.966 1.00 93.75 624 ASP A O 1
ATOM 4917 N N . LEU A 1 625 ? 16.567 -18.434 -47.298 1.00 93.19 625 LEU A N 1
ATOM 4918 C CA . LEU A 1 625 ? 17.849 -17.758 -47.090 1.00 93.19 625 LEU A CA 1
ATOM 4919 C C . LEU A 1 625 ? 19.026 -18.670 -47.415 1.00 93.19 625 LEU A C 1
ATOM 4921 O O . LEU A 1 625 ? 19.048 -19.840 -47.030 1.00 93.19 625 LEU A O 1
ATOM 4925 N N . VAL A 1 626 ? 20.070 -18.090 -48.001 1.00 95.75 626 VAL A N 1
ATOM 4926 C CA . VAL A 1 626 ? 21.411 -18.677 -48.063 1.00 95.75 626 VAL A CA 1
ATOM 4927 C C . VAL A 1 626 ? 22.384 -17.699 -47.410 1.00 95.75 626 VAL A C 1
ATOM 4929 O O . VAL A 1 626 ? 22.565 -16.594 -47.913 1.00 95.75 626 VAL A O 1
ATOM 4932 N N . ILE A 1 627 ? 23.001 -18.089 -46.291 1.00 95.69 627 ILE A N 1
ATOM 4933 C CA . ILE A 1 627 ? 23.920 -17.239 -45.518 1.00 95.69 627 ILE A CA 1
ATOM 4934 C C . ILE A 1 627 ? 25.292 -17.909 -45.419 1.00 95.69 627 ILE A C 1
ATOM 4936 O O . ILE A 1 627 ? 25.410 -19.046 -44.957 1.00 95.69 627 ILE A O 1
ATOM 4940 N N . GLU A 1 628 ? 26.345 -17.188 -45.792 1.00 95.00 628 GLU A N 1
ATOM 4941 C CA . GLU A 1 628 ? 27.725 -17.531 -45.448 1.00 95.00 628 GLU A CA 1
ATOM 4942 C C . GLU A 1 628 ? 28.021 -17.086 -44.021 1.00 95.00 628 GLU A C 1
ATOM 4944 O O . GLU A 1 628 ? 27.850 -15.922 -43.682 1.00 95.00 628 GLU A O 1
ATOM 4949 N N . THR A 1 629 ? 28.460 -18.006 -43.169 1.00 93.31 629 THR A N 1
ATOM 4950 C CA . THR A 1 629 ? 28.738 -17.724 -41.750 1.00 93.31 629 THR A CA 1
ATOM 4951 C C . THR A 1 629 ? 30.244 -17.646 -41.496 1.00 93.31 629 THR A C 1
ATOM 4953 O O . THR A 1 629 ? 31.030 -17.999 -42.371 1.00 93.31 629 THR A O 1
ATOM 4956 N N . HIS A 1 630 ? 30.658 -17.236 -40.290 1.00 93.62 630 HIS A N 1
ATOM 4957 C CA . HIS A 1 630 ? 32.076 -17.078 -39.913 1.00 93.62 630 HIS A CA 1
ATOM 4958 C C . HIS A 1 630 ? 32.799 -15.975 -40.702 1.00 93.62 630 HIS A C 1
ATOM 4960 O O . HIS A 1 630 ? 33.981 -16.095 -41.014 1.00 93.62 630 HIS A O 1
ATOM 4966 N N . LYS A 1 631 ? 32.088 -14.891 -41.021 1.00 93.00 631 LYS A N 1
ATOM 4967 C CA . LYS A 1 631 ? 32.604 -13.776 -41.825 1.00 93.00 631 LYS A CA 1
ATOM 4968 C C . LYS A 1 631 ? 33.016 -12.562 -40.988 1.00 93.00 631 LYS A C 1
ATOM 4970 O O . LYS A 1 631 ? 33.140 -11.470 -41.524 1.00 93.00 631 LYS A O 1
ATOM 4975 N N . GLU A 1 632 ? 33.242 -12.748 -39.686 1.00 91.56 632 GLU A N 1
ATOM 4976 C CA . GLU A 1 632 ? 33.674 -11.673 -38.780 1.00 91.56 632 GLU A CA 1
ATOM 4977 C C . GLU A 1 632 ? 34.956 -10.995 -39.274 1.00 91.56 632 GLU A C 1
ATOM 4979 O O . GLU A 1 632 ? 34.974 -9.776 -39.405 1.00 91.56 632 GLU A O 1
ATOM 4984 N N . GLU A 1 633 ? 35.990 -11.770 -39.617 1.00 87.12 633 GLU A N 1
ATOM 4985 C CA . GLU A 1 633 ? 37.264 -11.208 -40.084 1.00 87.12 633 GLU A CA 1
ATOM 4986 C C . GLU A 1 633 ? 37.092 -10.396 -41.376 1.00 87.12 633 GLU A C 1
ATOM 4988 O O . GLU A 1 633 ? 37.697 -9.339 -41.495 1.00 87.12 633 GLU A O 1
ATOM 4993 N N . GLU A 1 634 ? 36.228 -10.840 -42.297 1.00 87.94 634 GLU A N 1
ATOM 4994 C CA . GLU A 1 634 ? 35.940 -10.144 -43.562 1.00 87.94 634 GLU A CA 1
ATOM 4995 C C . GLU A 1 634 ? 35.105 -8.868 -43.375 1.00 87.94 634 GLU A C 1
ATOM 4997 O O . GLU A 1 634 ? 35.230 -7.956 -44.181 1.00 87.94 634 GLU A O 1
ATOM 5002 N N . LEU A 1 635 ? 34.271 -8.789 -42.332 1.00 85.50 635 LEU A N 1
ATOM 5003 C CA . LEU A 1 635 ? 33.522 -7.573 -41.985 1.00 85.50 635 LEU A CA 1
ATOM 5004 C C . LEU A 1 635 ? 34.427 -6.516 -41.332 1.00 85.50 635 LEU A C 1
ATOM 5006 O O . LEU A 1 635 ? 34.165 -5.322 -41.428 1.00 85.50 635 LEU A O 1
ATOM 5010 N N . THR A 1 636 ? 35.462 -6.963 -40.617 1.00 79.12 636 THR A N 1
ATOM 5011 C CA . THR A 1 636 ? 36.379 -6.091 -39.861 1.00 79.12 636 THR A CA 1
ATOM 5012 C C . THR A 1 636 ? 37.680 -5.745 -40.594 1.00 79.12 636 THR A C 1
ATOM 5014 O O . THR A 1 636 ? 38.476 -4.972 -40.057 1.00 79.12 636 THR A O 1
ATOM 5017 N N . ALA A 1 637 ? 37.918 -6.347 -41.764 1.00 66.56 637 ALA A N 1
ATOM 5018 C CA . ALA A 1 637 ? 39.088 -6.126 -42.618 1.00 66.56 637 ALA A CA 1
ATOM 5019 C C . ALA A 1 637 ? 38.854 -4.974 -43.595 1.00 66.56 637 ALA A C 1
ATOM 5021 O O . ALA A 1 637 ? 39.828 -4.213 -43.817 1.00 66.56 637 ALA A O 1
#

Sequence (637 aa):
MQVQMICLCGVLLVSCILIKNSDNKHVLFTHKNINITYNKIRFVIIHVNLSQENPKPMEAGRTLDMTYSVKWIATTVTFARRFDVYLDYPFFEHQIHWFSIFNSFMMVIFLTGLVSMILMRTLRNDYAKYAREDDDLETLERDVSESLAGSLFMGDVFRPPPNLVLLSAVVGTGAQLALLVLLVILLALLQCCISVMEALSCLLGRAGEGGCLSSSRCTEVQLCIVILGSILALERSNCHNFIVCYALTSFISGYVSGGMYSRNGGKTWIKSMILTASLFPFMCFGIGFLLNTIAIFYGSLAAIPFGTMVVVFFIWAFFSFPLALLGTVVGRNWSGAPNNPCRVKTIPRPIPEKKWYLTPSVVSMMGGLLPFGSIFIEMYFVFTSFWNYKVYYVYGFMLLVFLILIIVTVCVTIVGTYFLLNAENYHWQWTSFFSAASTAVYVYLYSIYYYYVKTKMSGFFQTSFYFGYTLMFCLGLGILCGAVGYLGSTLFVRRIYRNIKHHGEHLLHPEAAGDEPPCSAECGSGSVWVESRAREGNSHGCYKVKLITPEGAKEFECPDDVYVLDHAEEIGIDLPYSCRAGSCSSCAGRVVEGTVDQSDGSFLEDEQMEEGWVLTCVAYPQSDLVIETHKEEELTA